Protein 1TQ1 (pdb70)

Radius of gyration: 13.67 Å; Cα contacts (8 Å, |Δi|>4): 217; chains: 1; bounding box: 34×36×31 Å

GO terms:
  GO:0004792 thiosulfate-cyanide sulfurtransferase activity (F, IDA)
  GO:0009507 chloroplast (C, IDA)
  GO:0005829 cytosol (C, HDA)
  GO:0009536 plastid (C, HDA)

CATH classification: 3.40.250.10

Nearest PDB structures (foldseek):
  1tq1-assembly1_A  TM=8.587E-01  e=7.091E-19  Arabidopsis thaliana
  8w14-assembly1_A  TM=5.779E-01  e=6.543E-05  Acinetobacter baumannii 118362
  8w14-assembly1_B-2  TM=5.758E-01  e=1.546E-04  Acinetobacter baumannii 118362
  2mrm-assembly1_A  TM=5.790E-01  e=3.655E-04  Escherichia coli
  6ku2-assembly1_A  TM=5.471E-01  e=5.223E-02  Chlorobium limicola

Sequence (119 aa):
AEESRVPSSVSVTVAHDLLLAGHRYLDVRTPEEFSQGHACGAINVPYMNRGASGMSKNTDFLEQVSSHFGQSDNIIVGCQSGGRSIKATTDLLHAGFTGVKDIVGGYSAWAKNGLPTKAAEESRVPSSVSVTVAHDLLLAGHRYLDVRTPEEFSQGHACGAINVPYMNRGASGMSKNTDFLEQVSSHFGQSDNIIVGCQSGGRSIKATTDLLHAGFTGVKDIVGGYSAWAKNGLPTKAAEESRVPSSVSVTVAHDLLLAGHRYLDVRTPEEFSQGHACGAINVPYMNRGASGMSKNTDFLEQVSSHFGQSDNIIVGCQSGGRSIKATTDLLHAGFTGVKDIVGGYSAWAKNGLPTKAAEESRVPSSVSVTVAHDLLLAGHRYLDVRTPEEFSQGHACGAINVPYMNRGASGMSKNTDFLEQVSSHFGQSDNIIVGCQSGGRSIKATTDLLHAGFTGVKDIVGGYSAWAKNGLPTKAAEESRVPSSVSVTVAHDLLLAGHRYLDVRTPEEFSQGHACGAINVPYMNRGASGMSKNTDFLEQVSSHFGQSDNIIVGCQSGGRSIKATTDLLHAGFTGVKDIVGGYSAWAKNGLPTKA

Structure (mmCIF, N/CA/C/O backbone):
data_1TQ1
#
_entry.id   1TQ1
#
loop_
_atom_site.group_PDB
_atom_site.id
_atom_site.type_symbol
_atom_site.label_atom_id
_atom_site.label_alt_id
_atom_site.label_comp_id
_atom_site.label_asym_id
_atom_site.label_entity_id
_atom_site.label_seq_id
_atom_site.pdbx_PDB_ins_code
_atom_site.Cartn_x
_atom_site.Cartn_y
_atom_site.Cartn_z
_atom_site.occupancy
_atom_site.B_iso_or_equiv
_atom_site.auth_seq_id
_atom_site.auth_comp_id
_atom_site.auth_asym_id
_atom_site.auth_atom_id
_atom_site.pdbx_PDB_model_num
ATOM 1 N N . ALA A 1 11 ? -15.024 16.920 9.724 1.00 0.00 11 ALA A N 1
ATOM 2 C CA . ALA A 1 11 ? -13.818 16.668 8.899 1.00 0.00 11 ALA A CA 1
ATOM 3 C C . ALA A 1 11 ? -13.278 15.286 9.213 1.00 0.00 11 ALA A C 1
ATOM 4 O O . ALA A 1 11 ? -12.304 15.119 9.906 1.00 0.00 11 ALA A O 1
ATOM 11 N N . GLU A 1 12 ? -13.906 14.302 8.681 1.00 0.00 12 GLU A N 1
ATOM 12 C CA . GLU A 1 12 ? -13.450 12.909 8.900 1.00 0.00 12 GLU A CA 1
ATOM 13 C C . GLU A 1 12 ? -12.778 12.398 7.637 1.00 0.00 12 GLU A C 1
ATOM 14 O O . GLU A 1 12 ? -13.140 12.739 6.536 1.00 0.00 12 GLU A O 1
ATOM 26 N N . GLU A 1 13 ? -11.781 11.594 7.793 1.00 0.00 13 GLU A N 1
ATOM 27 C CA . GLU A 1 13 ? -11.049 11.069 6.606 1.00 0.00 13 GLU A CA 1
ATOM 28 C C . GLU A 1 13 ? -10.546 9.657 6.896 1.00 0.00 13 GLU A C 1
ATOM 29 O O . GLU A 1 13 ? -9.592 9.184 6.327 1.00 0.00 13 GLU A O 1
ATOM 41 N N . SER A 1 14 ? -11.195 8.989 7.784 1.00 0.00 14 SER A N 1
ATOM 42 C CA . SER A 1 14 ? -10.785 7.603 8.167 1.00 0.00 14 SER A CA 1
ATOM 43 C C . SER A 1 14 ? -11.393 6.642 7.146 1.00 0.00 14 SER A C 1
ATOM 44 O O . SER A 1 14 ? -11.247 5.447 7.230 1.00 0.00 14 SER A O 1
ATOM 52 N N . ARG A 1 15 ? -12.097 7.174 6.190 1.00 0.00 15 ARG A N 1
ATOM 53 C CA . ARG A 1 15 ? -12.730 6.319 5.133 1.00 0.00 15 ARG A CA 1
ATOM 54 C C . ARG A 1 15 ? -12.590 6.992 3.776 1.00 0.00 15 ARG A C 1
ATOM 55 O O . ARG A 1 15 ? -13.325 7.882 3.421 1.00 0.00 15 ARG A O 1
ATOM 76 N N . VAL A 1 16 ? -11.634 6.570 3.018 1.00 0.00 16 VAL A N 1
ATOM 77 C CA . VAL A 1 16 ? -11.419 7.179 1.678 1.00 0.00 16 VAL A CA 1
ATOM 78 C C . VAL A 1 16 ? -10.903 6.108 0.725 1.00 0.00 16 VAL A C 1
ATOM 79 O O . VAL A 1 16 ? -9.756 5.730 0.772 1.00 0.00 16 VAL A O 1
ATOM 92 N N . PRO A 1 17 ? -11.758 5.595 -0.105 1.00 0.00 17 PRO A N 1
ATOM 93 C CA . PRO A 1 17 ? -11.360 4.592 -1.115 1.00 0.00 17 PRO A CA 1
ATOM 94 C C . PRO A 1 17 ? -10.908 5.252 -2.403 1.00 0.00 17 PRO A C 1
ATOM 95 O O . PRO A 1 17 ? -11.588 6.057 -3.002 1.00 0.00 17 PRO A O 1
ATOM 106 N N . SER A 1 18 ? -9.722 4.925 -2.821 1.00 0.00 18 SER A N 1
ATOM 107 C CA . SER A 1 18 ? -9.165 5.516 -4.072 1.00 0.00 18 SER A CA 1
ATOM 108 C C . SER A 1 18 ? -8.453 4.437 -4.876 1.00 0.00 18 SER A C 1
ATOM 109 O O . SER A 1 18 ? -7.962 3.466 -4.351 1.00 0.00 18 SER A O 1
ATOM 117 N N . SER A 1 19 ? -8.408 4.604 -6.154 1.00 0.00 19 SER A N 1
ATOM 118 C CA . SER A 1 19 ? -7.722 3.606 -7.028 1.00 0.00 19 SER A CA 1
ATOM 119 C C . SER A 1 19 ? -6.531 4.256 -7.706 1.00 0.00 19 SER A C 1
ATOM 120 O O . SER A 1 19 ? -6.527 5.415 -8.047 1.00 0.00 19 SER A O 1
ATOM 128 N N . VAL A 1 20 ? -5.499 3.510 -7.882 1.00 0.00 20 VAL A N 1
ATOM 129 C CA . VAL A 1 20 ? -4.282 4.065 -8.508 1.00 0.00 20 VAL A CA 1
ATOM 130 C C . VAL A 1 20 ? -3.438 2.925 -9.075 1.00 0.00 20 VAL A C 1
ATOM 131 O O . VAL A 1 20 ? -3.806 1.779 -9.025 1.00 0.00 20 VAL A O 1
ATOM 144 N N . SER A 1 21 ? -2.316 3.231 -9.648 1.00 0.00 21 SER A N 1
ATOM 145 C CA . SER A 1 21 ? -1.449 2.152 -10.223 1.00 0.00 21 SER A CA 1
ATOM 146 C C . SER A 1 21 ? -0.138 2.101 -9.463 1.00 0.00 21 SER A C 1
ATOM 147 O O . SER A 1 21 ? 0.359 3.090 -8.976 1.00 0.00 21 SER A O 1
ATOM 155 N N . VAL A 1 22 ? 0.417 0.961 -9.357 1.00 0.00 22 VAL A N 1
ATOM 156 C CA . VAL A 1 22 ? 1.690 0.812 -8.620 1.00 0.00 22 VAL A CA 1
ATOM 157 C C . VAL A 1 22 ? 2.651 1.903 -9.081 1.00 0.00 22 VAL A C 1
ATOM 158 O O . VAL A 1 22 ? 3.573 2.289 -8.386 1.00 0.00 22 VAL A O 1
ATOM 171 N N . THR A 1 23 ? 2.419 2.445 -10.232 1.00 0.00 23 THR A N 1
ATOM 172 C CA . THR A 1 23 ? 3.306 3.533 -10.742 1.00 0.00 23 THR A CA 1
ATOM 173 C C . THR A 1 23 ? 3.188 4.753 -9.820 1.00 0.00 23 THR A C 1
ATOM 174 O O . THR A 1 23 ? 4.150 5.238 -9.286 1.00 0.00 23 THR A O 1
ATOM 185 N N . VAL A 1 24 ? 2.002 5.253 -9.613 1.00 0.00 24 VAL A N 1
ATOM 186 C CA . VAL A 1 24 ? 1.856 6.443 -8.722 1.00 0.00 24 VAL A CA 1
ATOM 187 C C . VAL A 1 24 ? 2.105 6.029 -7.283 1.00 0.00 24 VAL A C 1
ATOM 188 O O . VAL A 1 24 ? 2.750 6.706 -6.527 1.00 0.00 24 VAL A O 1
ATOM 201 N N . ALA A 1 25 ? 1.618 4.900 -6.905 1.00 0.00 25 ALA A N 1
ATOM 202 C CA . ALA A 1 25 ? 1.834 4.425 -5.515 1.00 0.00 25 ALA A CA 1
ATOM 203 C C . ALA A 1 25 ? 3.341 4.344 -5.262 1.00 0.00 25 ALA A C 1
ATOM 204 O O . ALA A 1 25 ? 3.818 4.595 -4.174 1.00 0.00 25 ALA A O 1
ATOM 211 N N . HIS A 1 26 ? 4.090 3.989 -6.254 1.00 0.00 26 HIS A N 1
ATOM 212 C CA . HIS A 1 26 ? 5.567 3.887 -6.078 1.00 0.00 26 HIS A CA 1
ATOM 213 C C . HIS A 1 26 ? 6.063 5.208 -5.499 1.00 0.00 26 HIS A C 1
ATOM 214 O O . HIS A 1 26 ? 6.799 5.242 -4.542 1.00 0.00 26 HIS A O 1
ATOM 229 N N . ASP A 1 27 ? 5.629 6.308 -6.050 1.00 0.00 27 ASP A N 1
ATOM 230 C CA . ASP A 1 27 ? 6.045 7.646 -5.499 1.00 0.00 27 ASP A CA 1
ATOM 231 C C . ASP A 1 27 ? 5.688 7.696 -4.017 1.00 0.00 27 ASP A C 1
ATOM 232 O O . ASP A 1 27 ? 6.440 8.164 -3.193 1.00 0.00 27 ASP A O 1
ATOM 241 N N . LEU A 1 28 ? 4.525 7.233 -3.683 1.00 0.00 28 LEU A N 1
ATOM 242 C CA . LEU A 1 28 ? 4.084 7.251 -2.261 1.00 0.00 28 LEU A CA 1
ATOM 243 C C . LEU A 1 28 ? 4.902 6.218 -1.483 1.00 0.00 28 LEU A C 1
ATOM 244 O O . LEU A 1 28 ? 5.290 6.431 -0.357 1.00 0.00 28 LEU A O 1
ATOM 260 N N . LEU A 1 29 ? 5.197 5.114 -2.101 1.00 0.00 29 LEU A N 1
ATOM 261 C CA . LEU A 1 29 ? 6.023 4.055 -1.439 1.00 0.00 29 LEU A CA 1
ATOM 262 C C . LEU A 1 29 ? 7.361 4.700 -1.015 1.00 0.00 29 LEU A C 1
ATOM 263 O O . LEU A 1 29 ? 7.883 4.444 0.048 1.00 0.00 29 LEU A O 1
ATOM 279 N N . LEU A 1 30 ? 7.910 5.552 -1.836 1.00 0.00 30 LEU A N 1
ATOM 280 C CA . LEU A 1 30 ? 9.198 6.242 -1.483 1.00 0.00 30 LEU A CA 1
ATOM 281 C C . LEU A 1 30 ? 8.930 7.112 -0.238 1.00 0.00 30 LEU A C 1
ATOM 282 O O . LEU A 1 30 ? 9.810 7.401 0.541 1.00 0.00 30 LEU A O 1
ATOM 298 N N . ALA A 1 31 ? 7.713 7.518 -0.045 1.00 0.00 31 ALA A N 1
ATOM 299 C CA . ALA A 1 31 ? 7.383 8.349 1.152 1.00 0.00 31 ALA A CA 1
ATOM 300 C C . ALA A 1 31 ? 7.575 7.492 2.401 1.00 0.00 31 ALA A C 1
ATOM 301 O O . ALA A 1 31 ? 7.773 7.975 3.488 1.00 0.00 31 ALA A O 1
ATOM 308 N N . GLY A 1 32 ? 7.521 6.202 2.240 1.00 0.00 32 GLY A N 1
ATOM 309 C CA . GLY A 1 32 ? 7.710 5.276 3.399 1.00 0.00 32 GLY A CA 1
ATOM 310 C C . GLY A 1 32 ? 6.363 4.985 4.052 1.00 0.00 32 GLY A C 1
ATOM 311 O O . GLY A 1 32 ? 6.208 5.075 5.249 1.00 0.00 32 GLY A O 1
ATOM 315 N N . HIS A 1 33 ? 5.390 4.639 3.275 1.00 0.00 33 HIS A N 1
ATOM 316 C CA . HIS A 1 33 ? 4.048 4.330 3.847 1.00 0.00 33 HIS A CA 1
ATOM 317 C C . HIS A 1 33 ? 3.798 2.823 3.783 1.00 0.00 33 HIS A C 1
ATOM 318 O O . HIS A 1 33 ? 4.291 2.132 2.921 1.00 0.00 33 HIS A O 1
ATOM 333 N N . ARG A 1 34 ? 3.046 2.315 4.713 1.00 0.00 34 ARG A N 1
ATOM 334 C CA . ARG A 1 34 ? 2.744 0.846 4.752 1.00 0.00 34 ARG A CA 1
ATOM 335 C C . ARG A 1 34 ? 2.066 0.424 3.457 1.00 0.00 34 ARG A C 1
ATOM 336 O O . ARG A 1 34 ? 1.167 1.060 2.959 1.00 0.00 34 ARG A O 1
ATOM 357 N N . TYR A 1 35 ? 2.517 -0.650 2.899 1.00 0.00 35 TYR A N 1
ATOM 358 C CA . TYR A 1 35 ? 1.955 -1.146 1.610 1.00 0.00 35 TYR A CA 1
ATOM 359 C C . TYR A 1 35 ? 1.219 -2.474 1.864 1.00 0.00 35 TYR A C 1
ATOM 360 O O . TYR A 1 35 ? 1.806 -3.468 2.210 1.00 0.00 35 TYR A O 1
ATOM 378 N N . LEU A 1 36 ? -0.066 -2.490 1.702 1.00 0.00 36 LEU A N 1
ATOM 379 C CA . LEU A 1 36 ? -0.844 -3.749 1.914 1.00 0.00 36 LEU A CA 1
ATOM 380 C C . LEU A 1 36 ? -1.108 -4.395 0.549 1.00 0.00 36 LEU A C 1
ATOM 381 O O . LEU A 1 36 ? -1.530 -3.760 -0.391 1.00 0.00 36 LEU A O 1
ATOM 397 N N . ASP A 1 37 ? -0.830 -5.646 0.435 1.00 0.00 37 ASP A N 1
ATOM 398 C CA . ASP A 1 37 ? -1.033 -6.364 -0.860 1.00 0.00 37 ASP A CA 1
ATOM 399 C C . ASP A 1 37 ? -1.628 -7.732 -0.553 1.00 0.00 37 ASP A C 1
ATOM 400 O O . ASP A 1 37 ? -1.261 -8.380 0.393 1.00 0.00 37 ASP A O 1
ATOM 409 N N . VAL A 1 38 ? -2.510 -8.187 -1.364 1.00 0.00 38 VAL A N 1
ATOM 410 C CA . VAL A 1 38 ? -3.109 -9.528 -1.134 1.00 0.00 38 VAL A CA 1
ATOM 411 C C . VAL A 1 38 ? -3.046 -10.304 -2.437 1.00 0.00 38 VAL A C 1
ATOM 412 O O . VAL A 1 38 ? -3.874 -10.174 -3.311 1.00 0.00 38 VAL A O 1
ATOM 425 N N . ARG A 1 39 ? -2.036 -11.105 -2.572 1.00 0.00 39 ARG A N 1
ATOM 426 C CA . ARG A 1 39 ? -1.878 -11.941 -3.799 1.00 0.00 39 ARG A CA 1
ATOM 427 C C . ARG A 1 39 ? -2.598 -13.257 -3.548 1.00 0.00 39 ARG A C 1
ATOM 428 O O . ARG A 1 39 ? -3.320 -13.755 -4.379 1.00 0.00 39 ARG A O 1
ATOM 449 N N . THR A 1 40 ? -2.396 -13.833 -2.399 1.00 0.00 40 THR A N 1
ATOM 450 C CA . THR A 1 40 ? -3.064 -15.133 -2.107 1.00 0.00 40 THR A CA 1
ATOM 451 C C . THR A 1 40 ? -2.629 -15.646 -0.729 1.00 0.00 40 THR A C 1
ATOM 452 O O . THR A 1 40 ? -1.508 -15.467 -0.319 1.00 0.00 40 THR A O 1
ATOM 463 N N . PRO A 1 41 ? -3.533 -16.240 -0.001 1.00 0.00 41 PRO A N 1
ATOM 464 C CA . PRO A 1 41 ? -3.234 -16.755 1.355 1.00 0.00 41 PRO A CA 1
ATOM 465 C C . PRO A 1 41 ? -1.866 -17.403 1.402 1.00 0.00 41 PRO A C 1
ATOM 466 O O . PRO A 1 41 ? -1.108 -17.254 2.331 1.00 0.00 41 PRO A O 1
ATOM 477 N N . GLU A 1 42 ? -1.530 -18.122 0.375 1.00 0.00 42 GLU A N 1
ATOM 478 C CA . GLU A 1 42 ? -0.198 -18.786 0.327 1.00 0.00 42 GLU A CA 1
ATOM 479 C C . GLU A 1 42 ? 0.885 -17.709 0.384 1.00 0.00 42 GLU A C 1
ATOM 480 O O . GLU A 1 42 ? 1.962 -17.921 0.889 1.00 0.00 42 GLU A O 1
ATOM 492 N N . GLU A 1 43 ? 0.608 -16.546 -0.128 1.00 0.00 43 GLU A N 1
ATOM 493 C CA . GLU A 1 43 ? 1.628 -15.445 -0.097 1.00 0.00 43 GLU A CA 1
ATOM 494 C C . GLU A 1 43 ? 2.069 -15.215 1.349 1.00 0.00 43 GLU A C 1
ATOM 495 O O . GLU A 1 43 ? 3.191 -14.865 1.627 1.00 0.00 43 GLU A O 1
ATOM 507 N N . PHE A 1 44 ? 1.181 -15.425 2.2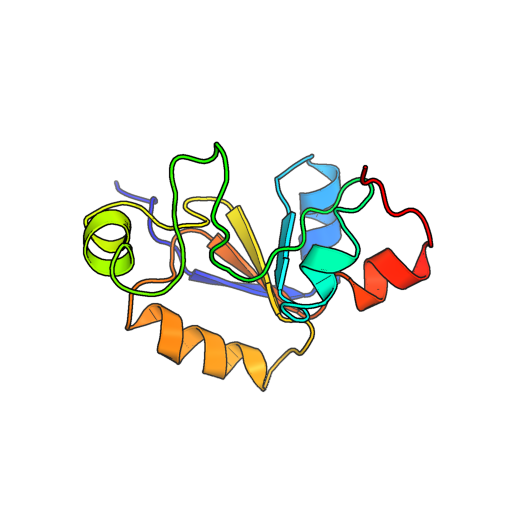66 1.00 0.00 44 PHE A N 1
ATOM 508 C CA . PHE A 1 44 ? 1.498 -15.257 3.722 1.00 0.00 44 PHE A CA 1
ATOM 509 C C . PHE A 1 44 ? 2.484 -16.346 4.145 1.00 0.00 44 PHE A C 1
ATOM 510 O O . PHE A 1 44 ? 3.442 -16.111 4.848 1.00 0.00 44 PHE A O 1
ATOM 527 N N . SER A 1 45 ? 2.239 -17.551 3.721 1.00 0.00 45 SER A N 1
ATOM 528 C CA . SER A 1 45 ? 3.155 -18.682 4.070 1.00 0.00 45 SER A CA 1
ATOM 529 C C . SER A 1 45 ? 4.565 -18.337 3.616 1.00 0.00 45 SER A C 1
ATOM 530 O O . SER A 1 45 ? 5.538 -18.752 4.200 1.00 0.00 45 SER A O 1
ATOM 538 N N . GLN A 1 46 ? 4.683 -17.566 2.583 1.00 0.00 46 GLN A N 1
ATOM 539 C CA . GLN A 1 46 ? 6.037 -17.178 2.089 1.00 0.00 46 GLN A CA 1
ATOM 540 C C . GLN A 1 46 ? 6.671 -16.222 3.101 1.00 0.00 46 GLN A C 1
ATOM 541 O O . GLN A 1 46 ? 7.849 -16.267 3.373 1.00 0.00 46 GLN A O 1
ATOM 555 N N . GLY A 1 47 ? 5.872 -15.372 3.681 1.00 0.00 47 GLY A N 1
ATOM 556 C CA . GLY A 1 47 ? 6.382 -14.405 4.706 1.00 0.00 47 GLY A CA 1
ATOM 557 C C . GLY A 1 47 ? 6.096 -12.971 4.291 1.00 0.00 47 GLY A C 1
ATOM 558 O O . GLY A 1 47 ? 5.129 -12.671 3.634 1.00 0.00 47 GLY A O 1
ATOM 562 N N . HIS A 1 48 ? 6.953 -12.086 4.673 1.00 0.00 48 HIS A N 1
ATOM 563 C CA . HIS A 1 48 ? 6.764 -10.654 4.315 1.00 0.00 48 HIS A CA 1
ATOM 564 C C . HIS A 1 48 ? 7.657 -10.306 3.128 1.00 0.00 48 HIS A C 1
ATOM 565 O O . HIS A 1 48 ? 8.086 -11.142 2.366 1.00 0.00 48 HIS A O 1
ATOM 580 N N . ALA A 1 49 ? 7.903 -9.046 2.959 1.00 0.00 49 ALA A N 1
ATOM 581 C CA . ALA A 1 49 ? 8.742 -8.588 1.820 1.00 0.00 49 ALA A CA 1
ATOM 582 C C . ALA A 1 49 ? 9.579 -7.389 2.257 1.00 0.00 49 ALA A C 1
ATOM 583 O O . ALA A 1 49 ? 9.349 -6.779 3.280 1.00 0.00 49 ALA A O 1
ATOM 590 N N . CYS A 1 50 ? 10.536 -7.054 1.471 1.00 0.00 50 CYS A N 1
ATOM 591 C CA . CYS A 1 50 ? 11.441 -5.913 1.780 1.00 0.00 50 CYS A CA 1
ATOM 592 C C . CYS A 1 50 ? 10.759 -4.637 1.315 1.00 0.00 50 CYS A C 1
ATOM 593 O O . CYS A 1 50 ? 10.671 -4.335 0.148 1.00 0.00 50 CYS A O 1
ATOM 601 N N . GLY A 1 51 ? 10.265 -3.890 2.251 1.00 0.00 51 GLY A N 1
ATOM 602 C CA . GLY A 1 51 ? 9.599 -2.594 1.933 1.00 0.00 51 GLY A CA 1
ATOM 603 C C . GLY A 1 51 ? 8.223 -2.879 1.360 1.00 0.00 51 GLY A C 1
ATOM 604 O O . GLY A 1 51 ? 7.675 -2.113 0.602 1.00 0.00 51 GLY A O 1
ATOM 608 N N . ALA A 1 52 ? 7.655 -3.984 1.707 1.00 0.00 52 ALA A N 1
ATOM 609 C CA . ALA A 1 52 ? 6.308 -4.318 1.170 1.00 0.00 52 ALA A CA 1
ATOM 610 C C . ALA A 1 52 ? 5.609 -5.285 2.112 1.00 0.00 52 ALA A C 1
ATOM 611 O O . ALA A 1 52 ? 6.081 -6.346 2.422 1.00 0.00 52 ALA A O 1
ATOM 618 N N . ILE A 1 53 ? 4.463 -4.914 2.573 1.00 0.00 53 ILE A N 1
ATOM 619 C CA . ILE A 1 53 ? 3.710 -5.814 3.471 1.00 0.00 53 ILE A CA 1
ATOM 620 C C . ILE A 1 53 ? 2.545 -6.450 2.724 1.00 0.00 53 ILE A C 1
ATOM 621 O O . ILE A 1 53 ? 1.545 -5.836 2.444 1.00 0.00 53 ILE A O 1
ATOM 637 N N . ASN A 1 54 ? 2.696 -7.689 2.377 1.00 0.00 54 ASN A N 1
ATOM 638 C CA . ASN A 1 54 ? 1.631 -8.396 1.606 1.00 0.00 54 ASN A CA 1
ATOM 639 C C . ASN A 1 54 ? 0.940 -9.392 2.502 1.00 0.00 54 ASN A C 1
ATOM 640 O O . ASN A 1 54 ? 1.532 -10.310 3.012 1.00 0.00 54 ASN A O 1
ATOM 651 N N . VAL A 1 55 ? -0.305 -9.216 2.705 1.00 0.00 55 VAL A N 1
ATOM 652 C CA . VAL A 1 55 ? -1.039 -10.154 3.568 1.00 0.00 55 VAL A CA 1
ATOM 653 C C . VAL A 1 55 ? -2.434 -10.383 2.985 1.00 0.00 55 VAL A C 1
ATOM 654 O O . VAL A 1 55 ? -2.893 -9.677 2.108 1.00 0.00 55 VAL A O 1
ATOM 667 N N . PRO A 1 56 ? -3.074 -11.427 3.434 1.00 0.00 56 PRO A N 1
ATOM 668 C CA . PRO A 1 56 ? -4.421 -11.798 2.954 1.00 0.00 56 PRO A CA 1
ATOM 669 C C . PRO A 1 56 ? -5.504 -11.041 3.687 1.00 0.00 56 PRO A C 1
ATOM 670 O O . PRO A 1 56 ? -6.284 -11.576 4.451 1.00 0.00 56 PRO A O 1
ATOM 681 N N . TYR A 1 57 ? -5.553 -9.766 3.448 1.00 0.00 57 TYR A N 1
ATOM 682 C CA . TYR A 1 57 ? -6.584 -8.912 4.102 1.00 0.00 57 TYR A CA 1
ATOM 683 C C . TYR A 1 57 ? -6.512 -9.082 5.607 1.00 0.00 57 TYR A C 1
ATOM 684 O O . TYR A 1 57 ? -5.974 -8.269 6.323 1.00 0.00 57 TYR A O 1
ATOM 702 N N . MET A 1 58 ? -7.056 -10.142 6.085 1.00 0.00 58 MET A N 1
ATOM 703 C CA . MET A 1 58 ? -7.044 -10.391 7.550 1.00 0.00 58 MET A CA 1
ATOM 704 C C . MET A 1 58 ? -6.105 -11.541 7.876 1.00 0.00 58 MET A C 1
ATOM 705 O O . MET A 1 58 ? -6.000 -12.506 7.160 1.00 0.00 58 MET A O 1
ATOM 719 N N . ASN A 1 59 ? -5.424 -11.436 8.963 1.00 0.00 59 ASN A N 1
ATOM 720 C CA . ASN A 1 59 ? -4.474 -12.514 9.375 1.00 0.00 59 ASN A CA 1
ATOM 721 C C . ASN A 1 59 ? -4.434 -12.564 10.899 1.00 0.00 59 ASN A C 1
ATOM 722 O O . ASN A 1 59 ? -4.328 -11.561 11.559 1.00 0.00 59 ASN A O 1
ATOM 733 N N . ARG A 1 60 ? -4.525 -13.727 11.459 1.00 0.00 60 ARG A N 1
ATOM 734 C CA . ARG A 1 60 ? -4.491 -13.843 12.958 1.00 0.00 60 ARG A CA 1
ATOM 735 C C . ARG A 1 60 ? -3.050 -13.716 13.422 1.00 0.00 60 ARG A C 1
ATOM 736 O O . ARG A 1 60 ? -2.151 -14.328 12.899 1.00 0.00 60 ARG A O 1
ATOM 757 N N . GLY A 1 61 ? -2.826 -12.915 14.408 1.00 0.00 61 GLY A N 1
ATOM 758 C CA . GLY A 1 61 ? -1.446 -12.733 14.937 1.00 0.00 61 GLY A CA 1
ATOM 759 C C . GLY A 1 61 ? -1.483 -11.823 16.152 1.00 0.00 61 GLY A C 1
ATOM 760 O O . GLY A 1 61 ? -2.521 -11.459 16.651 1.00 0.00 61 GLY A O 1
ATOM 764 N N . ALA A 1 62 ? -0.354 -11.443 16.620 1.00 0.00 62 ALA A N 1
ATOM 765 C CA . ALA A 1 62 ? -0.295 -10.543 17.800 1.00 0.00 62 ALA A CA 1
ATOM 766 C C . ALA A 1 62 ? -0.951 -9.222 17.427 1.00 0.00 62 ALA A C 1
ATOM 767 O O . ALA A 1 62 ? -1.064 -8.322 18.220 1.00 0.00 62 ALA A O 1
ATOM 774 N N . SER A 1 63 ? -1.385 -9.117 16.218 1.00 0.00 63 SER A N 1
ATOM 775 C CA . SER A 1 63 ? -2.051 -7.866 15.771 1.00 0.00 63 SER A CA 1
ATOM 776 C C . SER A 1 63 ? -3.322 -7.700 16.601 1.00 0.00 63 SER A C 1
ATOM 777 O O . SER A 1 63 ? -3.987 -6.693 16.560 1.00 0.00 63 SER A O 1
ATOM 785 N N . GLY A 1 64 ? -3.666 -8.701 17.364 1.00 0.00 64 GLY A N 1
ATOM 786 C CA . GLY A 1 64 ? -4.902 -8.631 18.211 1.00 0.00 64 GLY A CA 1
ATOM 787 C C . GLY A 1 64 ? -5.978 -9.529 17.605 1.00 0.00 64 GLY A C 1
ATOM 788 O O . GLY A 1 64 ? -7.160 -9.292 17.739 1.00 0.00 64 GLY A O 1
ATOM 792 N N . MET A 1 65 ? -5.565 -10.567 16.951 1.00 0.00 65 MET A N 1
ATOM 793 C CA . MET A 1 65 ? -6.535 -11.520 16.322 1.00 0.00 65 MET A CA 1
ATOM 794 C C . MET A 1 65 ? -7.473 -10.774 15.375 1.00 0.00 65 MET A C 1
ATOM 795 O O . MET A 1 65 ? -8.263 -9.949 15.767 1.00 0.00 65 MET A O 1
ATOM 809 N N . SER A 1 66 ? -7.392 -11.081 14.125 1.00 0.00 66 SER A N 1
ATOM 810 C CA . SER A 1 66 ? -8.273 -10.419 13.118 1.00 0.00 66 SER A CA 1
ATOM 811 C C . SER A 1 66 ? -8.291 -11.276 11.857 1.00 0.00 66 SER A C 1
ATOM 812 O O . SER A 1 66 ? -7.413 -11.218 11.030 1.00 0.00 66 SER A O 1
ATOM 820 N N . LYS A 1 67 ? -9.292 -12.084 11.712 1.00 0.00 67 LYS A N 1
ATOM 821 C CA . LYS A 1 67 ? -9.375 -12.965 10.511 1.00 0.00 67 LYS A CA 1
ATOM 822 C C . LYS A 1 67 ? -10.743 -12.768 9.857 1.00 0.00 67 LYS A C 1
ATOM 823 O O . LYS A 1 67 ? -11.777 -12.938 10.461 1.00 0.00 67 LYS A O 1
ATOM 842 N N . ASN A 1 68 ? -10.733 -12.367 8.626 1.00 0.00 68 ASN A N 1
ATOM 843 C CA . ASN A 1 68 ? -12.005 -12.129 7.874 1.00 0.00 68 ASN A CA 1
ATOM 844 C C . ASN A 1 68 ? -13.011 -13.204 8.206 1.00 0.00 68 ASN A C 1
ATOM 845 O O . ASN A 1 68 ? -13.038 -14.259 7.626 1.00 0.00 68 ASN A O 1
ATOM 856 N N . THR A 1 69 ? -13.838 -12.937 9.147 1.00 0.00 69 THR A N 1
ATOM 857 C CA . THR A 1 69 ? -14.853 -13.936 9.547 1.00 0.00 69 THR A CA 1
ATOM 858 C C . THR A 1 69 ? -16.005 -13.244 10.281 1.00 0.00 69 THR A C 1
ATOM 859 O O . THR A 1 69 ? -17.155 -13.446 9.969 1.00 0.00 69 THR A O 1
ATOM 870 N N . ASP A 1 70 ? -15.723 -12.416 11.231 1.00 0.00 70 ASP A N 1
ATOM 871 C CA . ASP A 1 70 ? -16.827 -11.708 11.959 1.00 0.00 70 ASP A CA 1
ATOM 872 C C . ASP A 1 70 ? -16.274 -10.399 12.513 1.00 0.00 70 ASP A C 1
ATOM 873 O O . ASP A 1 70 ? -16.978 -9.435 12.701 1.00 0.00 70 ASP A O 1
ATOM 882 N N . PHE A 1 71 ? -15.008 -10.383 12.778 1.00 0.00 71 PHE A N 1
ATOM 883 C CA . PHE A 1 71 ? -14.339 -9.168 13.328 1.00 0.00 71 PHE A CA 1
ATOM 884 C C . PHE A 1 71 ? -14.697 -7.970 12.454 1.00 0.00 71 PHE A C 1
ATOM 885 O O . PHE A 1 71 ? -14.645 -6.831 12.868 1.00 0.00 71 PHE A O 1
ATOM 902 N N . LEU A 1 72 ? -15.039 -8.230 11.228 1.00 0.00 72 LEU A N 1
ATOM 903 C CA . LEU A 1 72 ? -15.379 -7.121 10.303 1.00 0.00 72 LEU A CA 1
ATOM 904 C C . LEU A 1 72 ? -16.440 -6.242 10.963 1.00 0.00 72 LEU A C 1
ATOM 905 O O . LEU A 1 72 ? -16.366 -5.038 10.957 1.00 0.00 72 LEU A O 1
ATOM 921 N N . GLU A 1 73 ? -17.406 -6.848 11.585 1.00 0.00 73 GLU A N 1
ATOM 922 C CA . GLU A 1 73 ? -18.447 -6.061 12.313 1.00 0.00 73 GLU A CA 1
ATOM 923 C C . GLU A 1 73 ? -17.772 -5.245 13.413 1.00 0.00 73 GLU A C 1
ATOM 924 O O . GLU A 1 73 ? -18.092 -4.102 13.641 1.00 0.00 73 GLU A O 1
ATOM 936 N N . GLN A 1 74 ? -16.827 -5.820 14.095 1.00 0.00 74 GLN A N 1
ATOM 937 C CA . GLN A 1 74 ? -16.110 -5.069 15.178 1.00 0.00 74 GLN A CA 1
ATOM 938 C C . GLN A 1 74 ? -15.138 -4.091 14.532 1.00 0.00 74 GLN A C 1
ATOM 939 O O . GLN A 1 74 ? -15.054 -2.943 14.899 1.00 0.00 74 GLN A O 1
ATOM 953 N N . VAL A 1 75 ? -14.407 -4.531 13.552 1.00 0.00 75 VAL A N 1
ATOM 954 C CA . VAL A 1 75 ? -13.442 -3.613 12.878 1.00 0.00 75 VAL A CA 1
ATOM 955 C C . VAL A 1 75 ? -14.222 -2.599 12.062 1.00 0.00 75 VAL A C 1
ATOM 956 O O . VAL A 1 75 ? -14.064 -1.409 12.210 1.00 0.00 75 VAL A O 1
ATOM 969 N N . SER A 1 76 ? -15.078 -3.064 11.207 1.00 0.00 76 SER A N 1
ATOM 970 C CA . SER A 1 76 ? -15.888 -2.124 10.372 1.00 0.00 76 SER A CA 1
ATOM 971 C C . SER A 1 76 ? -16.679 -1.214 11.307 1.00 0.00 76 SER A C 1
ATOM 972 O O . SER A 1 76 ? -17.208 -0.203 10.912 1.00 0.00 76 SER A O 1
ATOM 980 N N . SER A 1 77 ? -16.761 -1.567 12.557 1.00 0.00 77 SER A N 1
ATOM 981 C CA . SER A 1 77 ? -17.525 -0.717 13.531 1.00 0.00 77 SER A CA 1
ATOM 982 C C . SER A 1 77 ? -17.048 0.725 13.420 1.00 0.00 77 SER A C 1
ATOM 983 O O . SER A 1 77 ? -17.813 1.656 13.516 1.00 0.00 77 SER A O 1
ATOM 991 N N . HIS A 1 78 ? -15.781 0.917 13.216 1.00 0.00 78 HIS A N 1
ATOM 992 C CA . HIS A 1 78 ? -15.245 2.304 13.091 1.00 0.00 78 HIS A CA 1
ATOM 993 C C . HIS A 1 78 ? -13.766 2.212 12.719 1.00 0.00 78 HIS A C 1
ATOM 994 O O . HIS A 1 78 ? -13.024 3.162 12.799 1.00 0.00 78 HIS A O 1
ATOM 1009 N N . PHE A 1 79 ? -13.330 1.056 12.312 1.00 0.00 79 PHE A N 1
ATOM 1010 C CA . PHE A 1 79 ? -11.889 0.885 11.939 1.00 0.00 79 PHE A CA 1
ATOM 1011 C C . PHE A 1 79 ? -11.767 -0.052 10.730 1.00 0.00 79 PHE A C 1
ATOM 1012 O O . PHE A 1 79 ? -12.576 -0.927 10.508 1.00 0.00 79 PHE A O 1
ATOM 1029 N N . GLY A 1 80 ? -10.747 0.137 9.955 1.00 0.00 80 GLY A N 1
ATOM 1030 C CA . GLY A 1 80 ? -10.523 -0.727 8.753 1.00 0.00 80 GLY A CA 1
ATOM 1031 C C . GLY A 1 80 ? -9.223 -1.515 8.897 1.00 0.00 80 GLY A C 1
ATOM 1032 O O . GLY A 1 80 ? -8.207 -1.006 9.306 1.00 0.00 80 GLY A O 1
ATOM 1036 N N . GLN A 1 81 ? -9.265 -2.764 8.559 1.00 0.00 81 GLN A N 1
ATOM 1037 C CA . GLN A 1 81 ? -8.043 -3.618 8.653 1.00 0.00 81 GLN A CA 1
ATOM 1038 C C . GLN A 1 81 ? -6.861 -2.872 8.040 1.00 0.00 81 GLN A C 1
ATOM 1039 O O . GLN A 1 81 ? -5.729 -3.091 8.391 1.00 0.00 81 GLN A O 1
ATOM 1053 N N . SER A 1 82 ? -7.114 -1.980 7.140 1.00 0.00 82 SER A N 1
ATOM 1054 C CA . SER A 1 82 ? -5.998 -1.199 6.522 1.00 0.00 82 SER A CA 1
ATOM 1055 C C . SER A 1 82 ? -6.306 0.290 6.704 1.00 0.00 82 SER A C 1
ATOM 1056 O O . SER A 1 82 ? -5.827 1.134 5.984 1.00 0.00 82 SER A O 1
ATOM 1064 N N . ASP A 1 83 ? -7.114 0.606 7.680 1.00 0.00 83 ASP A N 1
ATOM 1065 C CA . ASP A 1 83 ? -7.488 2.042 7.945 1.00 0.00 83 ASP A CA 1
ATOM 1066 C C . ASP A 1 83 ? -6.290 2.929 7.653 1.00 0.00 83 ASP A C 1
ATOM 1067 O O . ASP A 1 83 ? -5.264 2.839 8.283 1.00 0.00 83 ASP A O 1
ATOM 1076 N N . ASN A 1 84 ? -6.415 3.782 6.690 1.00 0.00 84 ASN A N 1
ATOM 1077 C CA . ASN A 1 84 ? -5.293 4.711 6.344 1.00 0.00 84 ASN A CA 1
ATOM 1078 C C . ASN A 1 84 ? -4.099 3.907 5.881 1.00 0.00 84 ASN A C 1
ATOM 1079 O O . ASN A 1 84 ? -3.042 3.945 6.460 1.00 0.00 84 ASN A O 1
ATOM 1090 N N . ILE A 1 85 ? -4.257 3.175 4.836 1.00 0.00 85 ILE A N 1
ATOM 1091 C CA . ILE A 1 85 ? -3.114 2.388 4.316 1.00 0.00 85 ILE A CA 1
ATOM 1092 C C . ILE A 1 85 ? -3.197 2.318 2.800 1.00 0.00 85 ILE A C 1
ATOM 1093 O O . ILE A 1 85 ? -4.118 2.811 2.192 1.00 0.00 85 ILE A O 1
ATOM 1109 N N . ILE A 1 86 ? -2.225 1.748 2.186 1.00 0.00 86 ILE A N 1
ATOM 1110 C CA . ILE A 1 86 ? -2.256 1.618 0.708 1.00 0.00 86 ILE A CA 1
ATOM 1111 C C . ILE A 1 86 ? -2.423 0.158 0.334 1.00 0.00 86 ILE A C 1
ATOM 1112 O O . ILE A 1 86 ? -1.538 -0.648 0.481 1.00 0.00 86 ILE A O 1
ATOM 1128 N N . VAL A 1 87 ? -3.573 -0.188 -0.131 1.00 0.00 87 VAL A N 1
ATOM 1129 C CA . VAL A 1 87 ? -3.856 -1.612 -0.440 1.00 0.00 87 VAL A CA 1
ATOM 1130 C C . VAL A 1 87 ? -3.942 -1.782 -1.956 1.00 0.00 87 VAL A C 1
ATOM 1131 O O . VAL A 1 87 ? -4.190 -0.854 -2.691 1.00 0.00 87 VAL A O 1
ATOM 1144 N N . GLY A 1 88 ? -3.688 -2.961 -2.421 1.00 0.00 88 GLY A N 1
ATOM 1145 C CA . GLY A 1 88 ? -3.732 -3.237 -3.891 1.00 0.00 88 GLY A CA 1
ATOM 1146 C C . GLY A 1 88 ? -3.829 -4.732 -4.145 1.00 0.00 88 GLY A C 1
ATOM 1147 O O . GLY A 1 88 ? -3.178 -5.525 -3.507 1.00 0.00 88 GLY A O 1
ATOM 1151 N N . CYS A 1 89 ? -4.642 -5.111 -5.079 1.00 0.00 89 CYS A N 1
ATOM 1152 C CA . CYS A 1 89 ? -4.800 -6.561 -5.388 1.00 0.00 89 CYS A CA 1
ATOM 1153 C C . CYS A 1 89 ? -3.869 -6.935 -6.533 1.00 0.00 89 CYS A C 1
ATOM 1154 O O . CYS A 1 89 ? -3.596 -6.158 -7.418 1.00 0.00 89 CYS A O 1
ATOM 1162 N N . GLN A 1 90 ? -3.334 -8.114 -6.476 1.00 0.00 90 GLN A N 1
ATOM 1163 C CA . GLN A 1 90 ? -2.373 -8.571 -7.526 1.00 0.00 90 GLN A CA 1
ATOM 1164 C C . GLN A 1 90 ? -2.885 -8.206 -8.909 1.00 0.00 90 GLN A C 1
ATOM 1165 O O . GLN A 1 90 ? -2.139 -7.888 -9.804 1.00 0.00 90 GLN A O 1
ATOM 1179 N N . SER A 1 91 ? -4.165 -8.274 -9.083 1.00 0.00 91 SER A N 1
ATOM 1180 C CA . SER A 1 91 ? -4.775 -7.947 -10.407 1.00 0.00 91 SER A CA 1
ATOM 1181 C C . SER A 1 91 ? -5.395 -6.557 -10.352 1.00 0.00 91 SER A C 1
ATOM 1182 O O . SER A 1 91 ? -5.709 -6.034 -9.309 1.00 0.00 91 SER A O 1
ATOM 1190 N N . GLY A 1 92 ? -5.569 -5.957 -11.485 1.00 0.00 92 GLY A N 1
ATOM 1191 C CA . GLY A 1 92 ? -6.166 -4.592 -11.533 1.00 0.00 92 GLY A CA 1
ATOM 1192 C C . GLY A 1 92 ? -7.408 -4.602 -12.420 1.00 0.00 92 GLY A C 1
ATOM 1193 O O . GLY A 1 92 ? -7.679 -5.540 -13.133 1.00 0.00 92 GLY A O 1
ATOM 1197 N N . GLY A 1 93 ? -8.160 -3.552 -12.369 1.00 0.00 93 GLY A N 1
ATOM 1198 C CA . GLY A 1 93 ? -9.398 -3.455 -13.197 1.00 0.00 93 GLY A CA 1
ATOM 1199 C C . GLY A 1 93 ? -10.391 -4.512 -12.732 1.00 0.00 93 GLY A C 1
ATOM 1200 O O . GLY A 1 93 ? -11.405 -4.219 -12.143 1.00 0.00 93 GLY A O 1
ATOM 1204 N N . ARG A 1 94 ? -10.103 -5.751 -13.003 1.00 0.00 94 ARG A N 1
ATOM 1205 C CA . ARG A 1 94 ? -11.026 -6.853 -12.580 1.00 0.00 94 ARG A CA 1
ATOM 1206 C C . ARG A 1 94 ? -11.111 -6.864 -11.066 1.00 0.00 94 ARG A C 1
ATOM 1207 O O . ARG A 1 94 ? -12.137 -7.137 -10.489 1.00 0.00 94 ARG A O 1
ATOM 1228 N N . SER A 1 95 ? -10.031 -6.576 -10.413 1.00 0.00 95 SER A N 1
ATOM 1229 C CA . SER A 1 95 ? -10.037 -6.572 -8.921 1.00 0.00 95 SER A CA 1
ATOM 1230 C C . SER A 1 95 ? -10.513 -5.218 -8.426 1.00 0.00 95 SER A C 1
ATOM 1231 O O . SER A 1 95 ? -11.023 -5.081 -7.338 1.00 0.00 95 SER A O 1
ATOM 1239 N N . ILE A 1 96 ? -10.359 -4.215 -9.218 1.00 0.00 96 ILE A N 1
ATOM 1240 C CA . ILE A 1 96 ? -10.804 -2.857 -8.803 1.00 0.00 96 ILE A CA 1
ATOM 1241 C C . ILE A 1 96 ? -12.299 -2.898 -8.500 1.00 0.00 96 ILE A C 1
ATOM 1242 O O . ILE A 1 96 ? -12.755 -2.439 -7.478 1.00 0.00 96 ILE A O 1
ATOM 1258 N N . LYS A 1 97 ? -13.071 -3.481 -9.367 1.00 0.00 97 LYS A N 1
ATOM 1259 C CA . LYS A 1 97 ? -14.542 -3.594 -9.105 1.00 0.00 97 LYS A CA 1
ATOM 1260 C C . LYS A 1 97 ? -14.757 -4.617 -7.987 1.00 0.00 97 LYS A C 1
ATOM 1261 O O . LYS A 1 97 ? -15.673 -4.529 -7.205 1.00 0.00 97 LYS A O 1
ATOM 1280 N N . ALA A 1 98 ? -13.908 -5.583 -7.895 1.00 0.00 98 ALA A N 1
ATOM 1281 C CA . ALA A 1 98 ? -14.045 -6.600 -6.813 1.00 0.00 98 ALA A CA 1
ATOM 1282 C C . ALA A 1 98 ? -13.867 -5.918 -5.457 1.00 0.00 98 ALA A C 1
ATOM 1283 O O . ALA A 1 98 ? -14.530 -6.216 -4.491 1.00 0.00 98 ALA A O 1
ATOM 1290 N N . THR A 1 99 ? -12.976 -4.992 -5.394 1.00 0.00 99 THR A N 1
ATOM 1291 C CA . THR A 1 99 ? -12.721 -4.255 -4.131 1.00 0.00 99 THR A CA 1
ATOM 1292 C C . THR A 1 99 ? -13.993 -3.488 -3.744 1.00 0.00 99 THR A C 1
ATOM 1293 O O . THR A 1 99 ? -14.345 -3.350 -2.596 1.00 0.00 99 THR A O 1
ATOM 1304 N N . THR A 1 100 ? -14.691 -3.008 -4.714 1.00 0.00 100 THR A N 1
ATOM 1305 C CA . THR A 1 100 ? -15.950 -2.262 -4.462 1.00 0.00 100 THR A CA 1
ATOM 1306 C C . THR A 1 100 ? -16.914 -3.160 -3.670 1.00 0.00 100 THR A C 1
ATOM 1307 O O . THR A 1 100 ? -17.589 -2.728 -2.764 1.00 0.00 100 THR A O 1
ATOM 1318 N N . ASP A 1 101 ? -16.944 -4.421 -3.974 1.00 0.00 101 ASP A N 1
ATOM 1319 C CA . ASP A 1 101 ? -17.828 -5.374 -3.221 1.00 0.00 101 ASP A CA 1
ATOM 1320 C C . ASP A 1 101 ? -17.390 -5.372 -1.759 1.00 0.00 101 ASP A C 1
ATOM 1321 O O . ASP A 1 101 ? -18.192 -5.363 -0.849 1.00 0.00 101 ASP A O 1
ATOM 1330 N N . LEU A 1 102 ? -16.112 -5.400 -1.532 1.00 0.00 102 LEU A N 1
ATOM 1331 C CA . LEU A 1 102 ? -15.598 -5.409 -0.135 1.00 0.00 102 LEU A CA 1
ATOM 1332 C C . LEU A 1 102 ? -15.859 -4.047 0.494 1.00 0.00 102 LEU A C 1
ATOM 1333 O O . LEU A 1 102 ? -16.187 -3.928 1.651 1.00 0.00 102 LEU A O 1
ATOM 1349 N N . LEU A 1 103 ? -15.770 -3.017 -0.284 1.00 0.00 103 LEU A N 1
ATOM 1350 C CA . LEU A 1 103 ? -16.047 -1.649 0.239 1.00 0.00 103 LEU A CA 1
ATOM 1351 C C . LEU A 1 103 ? -17.454 -1.623 0.845 1.00 0.00 103 LEU A C 1
ATOM 1352 O O . LEU A 1 103 ? -17.690 -1.051 1.885 1.00 0.00 103 LEU A O 1
ATOM 1368 N N . HIS A 1 104 ? -18.391 -2.273 0.221 1.00 0.00 104 HIS A N 1
ATOM 1369 C CA . HIS A 1 104 ? -19.778 -2.332 0.784 1.00 0.00 104 HIS A CA 1
ATOM 1370 C C . HIS A 1 104 ? -19.723 -3.035 2.144 1.00 0.00 104 HIS A C 1
ATOM 1371 O O . HIS A 1 104 ? -20.403 -2.683 3.080 1.00 0.00 104 HIS A O 1
ATOM 1386 N N . ALA A 1 105 ? -18.886 -4.013 2.269 1.00 0.00 105 ALA A N 1
ATOM 1387 C CA . ALA A 1 105 ? -18.753 -4.722 3.576 1.00 0.00 105 ALA A CA 1
ATOM 1388 C C . ALA A 1 105 ? -17.949 -3.837 4.523 1.00 0.00 105 ALA A C 1
ATOM 1389 O O . ALA A 1 105 ? -17.974 -3.987 5.716 1.00 0.00 105 ALA A O 1
ATOM 1396 N N . GLY A 1 106 ? -17.229 -2.902 3.979 1.00 0.00 106 GLY A N 1
ATOM 1397 C CA . GLY A 1 106 ? -16.414 -1.975 4.823 1.00 0.00 106 GLY A CA 1
ATOM 1398 C C . GLY A 1 106 ? -14.945 -2.104 4.443 1.00 0.00 106 GLY A C 1
ATOM 1399 O O . GLY A 1 106 ? -14.188 -2.819 5.058 1.00 0.00 106 GLY A O 1
ATOM 1403 N N . PHE A 1 107 ? -14.539 -1.422 3.427 1.00 0.00 107 PHE A N 1
ATOM 1404 C CA . PHE A 1 107 ? -13.113 -1.490 2.999 1.00 0.00 107 PHE A CA 1
ATOM 1405 C C . PHE A 1 107 ? -12.673 -0.119 2.482 1.00 0.00 107 PHE A C 1
ATOM 1406 O O . PHE A 1 107 ? -12.319 0.046 1.340 1.00 0.00 107 PHE A O 1
ATOM 1423 N N . THR A 1 108 ? -12.697 0.874 3.317 1.00 0.00 108 THR A N 1
ATOM 1424 C CA . THR A 1 108 ? -12.280 2.230 2.868 1.00 0.00 108 THR A CA 1
ATOM 1425 C C . THR A 1 108 ? -11.199 2.784 3.799 1.00 0.00 108 THR A C 1
ATOM 1426 O O . THR A 1 108 ? -10.801 2.160 4.756 1.00 0.00 108 THR A O 1
ATOM 1437 N N . GLY A 1 109 ? -10.728 3.956 3.515 1.00 0.00 109 GLY A N 1
ATOM 1438 C CA . GLY A 1 109 ? -9.655 4.582 4.352 1.00 0.00 109 GLY A CA 1
ATOM 1439 C C . GLY A 1 109 ? -8.300 4.097 3.857 1.00 0.00 109 GLY A C 1
ATOM 1440 O O . GLY A 1 109 ? -7.305 4.176 4.536 1.00 0.00 109 GLY A O 1
ATOM 1444 N N . VAL A 1 110 ? -8.261 3.578 2.674 1.00 0.00 110 VAL A N 1
ATOM 1445 C CA . VAL A 1 110 ? -6.978 3.065 2.126 1.00 0.00 110 VAL A CA 1
ATOM 1446 C C . VAL A 1 110 ? -6.942 3.268 0.616 1.00 0.00 110 VAL A C 1
ATOM 1447 O O . VAL A 1 110 ? -7.944 3.497 -0.013 1.00 0.00 110 VAL A O 1
ATOM 1460 N N . LYS A 1 111 ? -5.792 3.192 0.038 1.00 0.00 111 LYS A N 1
ATOM 1461 C CA . LYS A 1 111 ? -5.695 3.394 -1.431 1.00 0.00 111 LYS A CA 1
ATOM 1462 C C . LYS A 1 111 ? -5.646 2.025 -2.112 1.00 0.00 111 LYS A C 1
ATOM 1463 O O . LYS A 1 111 ? -5.057 1.085 -1.629 1.00 0.00 111 LYS A O 1
ATOM 1482 N N . ASP A 1 112 ? -6.288 1.917 -3.232 1.00 0.00 112 ASP A N 1
ATOM 1483 C CA . ASP A 1 112 ? -6.317 0.620 -3.970 1.00 0.00 112 ASP A CA 1
ATOM 1484 C C . ASP A 1 112 ? -5.289 0.673 -5.085 1.00 0.00 112 ASP A C 1
ATOM 1485 O O . ASP A 1 112 ? -5.450 1.356 -6.066 1.00 0.00 112 ASP A O 1
ATOM 1494 N N . ILE A 1 113 ? -4.233 -0.038 -4.936 1.00 0.00 113 ILE A N 1
ATOM 1495 C CA . ILE A 1 113 ? -3.182 -0.041 -5.979 1.00 0.00 113 ILE A CA 1
ATOM 1496 C C . ILE A 1 113 ? -3.347 -1.251 -6.889 1.00 0.00 113 ILE A C 1
ATOM 1497 O O . ILE A 1 113 ? -3.918 -2.250 -6.524 1.00 0.00 113 ILE A O 1
ATOM 1513 N N . VAL A 1 114 ? -2.865 -1.164 -8.086 1.00 0.00 114 VAL A N 1
ATOM 1514 C CA . VAL A 1 114 ? -2.969 -2.324 -9.016 1.00 0.00 114 VAL A CA 1
ATOM 1515 C C . VAL A 1 114 ? -1.651 -3.089 -9.030 1.00 0.00 114 VAL A C 1
ATOM 1516 O O . VAL A 1 114 ? -0.601 -2.551 -9.307 1.00 0.00 114 VAL A O 1
ATOM 1529 N N . GLY A 1 115 ? -1.718 -4.341 -8.745 1.00 0.00 115 GLY A N 1
ATOM 1530 C CA . GLY A 1 115 ? -0.489 -5.182 -8.716 1.00 0.00 115 GLY A CA 1
ATOM 1531 C C . GLY A 1 115 ? 0.205 -5.032 -7.369 1.00 0.00 115 GLY A C 1
ATOM 1532 O O . GLY A 1 115 ? -0.415 -4.883 -6.340 1.00 0.00 115 GLY A O 1
ATOM 1536 N N . GLY A 1 116 ? 1.495 -5.082 -7.375 1.00 0.00 116 GLY A N 1
ATOM 1537 C CA . GLY A 1 116 ? 2.266 -4.940 -6.107 1.00 0.00 116 GLY A CA 1
ATOM 1538 C C . GLY A 1 116 ? 3.373 -5.993 -6.058 1.00 0.00 116 GLY A C 1
ATOM 1539 O O . GLY A 1 116 ? 4.474 -5.789 -6.513 1.00 0.00 116 GLY A O 1
ATOM 1543 N N . TYR A 1 117 ? 3.058 -7.117 -5.512 1.00 0.00 117 TYR A N 1
ATOM 1544 C CA . TYR A 1 117 ? 4.034 -8.242 -5.392 1.00 0.00 117 TYR A CA 1
ATOM 1545 C C . TYR A 1 117 ? 4.657 -8.527 -6.752 1.00 0.00 117 TYR A C 1
ATOM 1546 O O . TYR A 1 117 ? 5.836 -8.770 -6.879 1.00 0.00 117 TYR A O 1
ATOM 1564 N N . SER A 1 118 ? 3.862 -8.505 -7.769 1.00 0.00 118 SER A N 1
ATOM 1565 C CA . SER A 1 118 ? 4.386 -8.779 -9.138 1.00 0.00 118 SER A CA 1
ATOM 1566 C C . SER A 1 118 ? 5.491 -7.792 -9.461 1.00 0.00 118 SER A C 1
ATOM 1567 O O . SER A 1 118 ? 6.535 -8.142 -9.959 1.00 0.00 118 SER A O 1
ATOM 1575 N N . ALA A 1 119 ? 5.274 -6.558 -9.169 1.00 0.00 119 ALA A N 1
ATOM 1576 C CA . ALA A 1 119 ? 6.315 -5.535 -9.452 1.00 0.00 119 ALA A CA 1
ATOM 1577 C C . ALA A 1 119 ? 7.437 -5.677 -8.431 1.00 0.00 119 ALA A C 1
ATOM 1578 O O . ALA A 1 119 ? 8.589 -5.797 -8.764 1.00 0.00 119 ALA A O 1
ATOM 1585 N N . TRP A 1 120 ? 7.097 -5.674 -7.175 1.00 0.00 120 TRP A N 1
ATOM 1586 C CA . TRP A 1 120 ? 8.136 -5.811 -6.106 1.00 0.00 120 TRP A CA 1
ATOM 1587 C C . TRP A 1 120 ? 8.868 -7.119 -6.357 1.00 0.00 120 TRP A C 1
ATOM 1588 O O . TRP A 1 120 ? 10.057 -7.237 -6.179 1.00 0.00 120 TRP A O 1
ATOM 1609 N N . ALA A 1 121 ? 8.165 -8.101 -6.814 1.00 0.00 121 ALA A N 1
ATOM 1610 C CA . ALA A 1 121 ? 8.817 -9.405 -7.124 1.00 0.00 121 ALA A CA 1
ATOM 1611 C C . ALA A 1 121 ? 9.821 -9.196 -8.249 1.00 0.00 121 ALA A C 1
ATOM 1612 O O . ALA A 1 121 ? 10.826 -9.857 -8.342 1.00 0.00 121 ALA A O 1
ATOM 1619 N N . LYS A 1 122 ? 9.550 -8.268 -9.117 1.00 0.00 122 LYS A N 1
ATOM 1620 C CA . LYS A 1 122 ? 10.489 -7.993 -10.241 1.00 0.00 122 LYS A CA 1
ATOM 1621 C C . LYS A 1 122 ? 11.849 -7.649 -9.635 1.00 0.00 122 LYS A C 1
ATOM 1622 O O . LYS A 1 122 ? 12.884 -8.028 -10.133 1.00 0.00 122 LYS A O 1
ATOM 1641 N N . ASN A 1 123 ? 11.857 -6.964 -8.526 1.00 0.00 123 ASN A N 1
ATOM 1642 C CA . ASN A 1 123 ? 13.157 -6.627 -7.852 1.00 0.00 123 ASN A CA 1
ATOM 1643 C C . ASN A 1 123 ? 13.798 -7.922 -7.372 1.00 0.00 123 ASN A C 1
ATOM 1644 O O . ASN A 1 123 ? 14.851 -8.317 -7.815 1.00 0.00 123 ASN A O 1
ATOM 1655 N N . GLY A 1 124 ? 13.166 -8.576 -6.447 1.00 0.00 124 GLY A N 1
ATOM 1656 C CA . GLY A 1 124 ? 13.714 -9.856 -5.908 1.00 0.00 124 GLY A CA 1
ATOM 1657 C C . GLY A 1 124 ? 14.279 -9.599 -4.511 1.00 0.00 124 GLY A C 1
ATOM 1658 O O . GLY A 1 124 ? 15.234 -10.208 -4.091 1.00 0.00 124 GLY A O 1
ATOM 1662 N N . LEU A 1 125 ? 13.689 -8.702 -3.785 1.00 0.00 125 LEU A N 1
ATOM 1663 C CA . LEU A 1 125 ? 14.196 -8.403 -2.413 1.00 0.00 125 LEU A CA 1
ATOM 1664 C C . LEU A 1 125 ? 13.049 -8.531 -1.409 1.00 0.00 125 LEU A C 1
ATOM 1665 O O . LEU A 1 125 ? 12.437 -7.556 -1.036 1.00 0.00 125 LEU A O 1
ATOM 1681 N N . PRO A 1 126 ? 12.729 -9.733 -1.027 1.00 0.00 126 PRO A N 1
ATOM 1682 C CA . PRO A 1 126 ? 11.635 -9.991 -0.061 1.00 0.00 126 PRO A CA 1
ATOM 1683 C C . PRO A 1 126 ? 12.120 -10.137 1.365 1.00 0.00 126 PRO A C 1
ATOM 1684 O O . PRO A 1 126 ? 12.867 -11.034 1.700 1.00 0.00 126 PRO A O 1
ATOM 1695 N N . THR A 1 127 ? 11.729 -9.256 2.215 1.00 0.00 127 THR A N 1
ATOM 1696 C CA . THR A 1 127 ? 12.159 -9.354 3.623 1.00 0.00 127 THR A CA 1
ATOM 1697 C C . THR A 1 127 ? 11.107 -10.123 4.410 1.00 0.00 127 THR A C 1
ATOM 1698 O O . THR A 1 127 ? 9.926 -9.878 4.311 1.00 0.00 127 THR A O 1
ATOM 1709 N N . LYS A 1 128 ? 11.535 -11.064 5.182 1.00 0.00 128 LYS A N 1
ATOM 1710 C CA . LYS A 1 128 ? 10.580 -11.891 5.956 1.00 0.00 128 LYS A CA 1
ATOM 1711 C C . LYS A 1 128 ? 11.361 -12.838 6.850 1.00 0.00 128 LYS A C 1
ATOM 1712 O O . LYS A 1 128 ? 12.552 -12.988 6.741 1.00 0.00 128 LYS A O 1
ATOM 1731 N N . ALA A 1 129 ? 10.705 -13.446 7.766 1.00 0.00 129 ALA A N 1
ATOM 1732 C CA . ALA A 1 129 ? 11.401 -14.362 8.704 1.00 0.00 129 ALA A CA 1
ATOM 1733 C C . ALA A 1 129 ? 11.713 -15.701 8.002 1.00 0.00 129 ALA A C 1
ATOM 1740 N N . ALA A 1 11 ? -13.851 20.000 5.260 1.00 0.00 11 ALA A N 2
ATOM 1741 C CA . ALA A 1 11 ? -14.044 19.134 4.072 1.00 0.00 11 ALA A CA 2
ATOM 1742 C C . ALA A 1 11 ? -12.728 18.469 3.718 1.00 0.00 11 ALA A C 2
ATOM 1743 O O . ALA A 1 11 ? -12.473 18.105 2.596 1.00 0.00 11 ALA A O 2
ATOM 1750 N N . GLU A 1 12 ? -11.906 18.297 4.688 1.00 0.00 12 GLU A N 2
ATOM 1751 C CA . GLU A 1 12 ? -10.598 17.639 4.461 1.00 0.00 12 GLU A CA 2
ATOM 1752 C C . GLU A 1 12 ? -10.721 16.157 4.778 1.00 0.00 12 GLU A C 2
ATOM 1753 O O . GLU A 1 12 ? -9.762 15.482 5.061 1.00 0.00 12 GLU A O 2
ATOM 1765 N N . GLU A 1 13 ? -11.909 15.655 4.753 1.00 0.00 13 GLU A N 2
ATOM 1766 C CA . GLU A 1 13 ? -12.120 14.212 5.062 1.00 0.00 13 GLU A CA 2
ATOM 1767 C C . GLU A 1 13 ? -11.205 13.361 4.186 1.00 0.00 13 GLU A C 2
ATOM 1768 O O . GLU A 1 13 ? -10.971 13.640 3.034 1.00 0.00 13 GLU A O 2
ATOM 1780 N N . SER A 1 14 ? -10.692 12.318 4.738 1.00 0.00 14 SER A N 2
ATOM 1781 C CA . SER A 1 14 ? -9.780 11.408 3.980 1.00 0.00 14 SER A CA 2
ATOM 1782 C C . SER A 1 14 ? -9.942 10.002 4.560 1.00 0.00 14 SER A C 2
ATOM 1783 O O . SER A 1 14 ? -9.201 9.574 5.411 1.00 0.00 14 SER A O 2
ATOM 1791 N N . ARG A 1 15 ? -10.935 9.295 4.107 1.00 0.00 15 ARG A N 2
ATOM 1792 C CA . ARG A 1 15 ? -11.191 7.909 4.620 1.00 0.00 15 ARG A CA 2
ATOM 1793 C C . ARG A 1 15 ? -12.134 7.177 3.677 1.00 0.00 15 ARG A C 2
ATOM 1794 O O . ARG A 1 15 ? -13.223 6.791 4.029 1.00 0.00 15 ARG A O 2
ATOM 1815 N N . VAL A 1 16 ? -11.715 6.995 2.470 1.00 0.00 16 VAL A N 2
ATOM 1816 C CA . VAL A 1 16 ? -12.582 6.304 1.476 1.00 0.00 16 VAL A CA 2
ATOM 1817 C C . VAL A 1 16 ? -11.710 5.428 0.584 1.00 0.00 16 VAL A C 2
ATOM 1818 O O . VAL A 1 16 ? -10.512 5.382 0.736 1.00 0.00 16 VAL A O 2
ATOM 1831 N N . PRO A 1 17 ? -12.315 4.709 -0.309 1.00 0.00 17 PRO A N 2
ATOM 1832 C CA . PRO A 1 17 ? -11.572 3.831 -1.238 1.00 0.00 17 PRO A CA 2
ATOM 1833 C C . PRO A 1 17 ? -11.123 4.586 -2.474 1.00 0.00 17 PRO A C 2
ATOM 1834 O O . PRO A 1 17 ? -11.840 5.365 -3.065 1.00 0.00 17 PRO A O 2
ATOM 1845 N N . SER A 1 18 ? -9.899 4.372 -2.855 1.00 0.00 18 SER A N 2
ATOM 1846 C CA . SER A 1 18 ? -9.342 5.063 -4.053 1.00 0.00 18 SER A CA 2
ATOM 1847 C C . SER A 1 18 ? -8.468 4.099 -4.841 1.00 0.00 18 SER A C 2
ATOM 1848 O O . SER A 1 18 ? -7.719 3.322 -4.299 1.00 0.00 18 SER A O 2
ATOM 1856 N N . SER A 1 19 ? -8.572 4.143 -6.127 1.00 0.00 19 SER A N 2
ATOM 1857 C CA . SER A 1 19 ? -7.759 3.234 -6.988 1.00 0.00 19 SER A CA 2
ATOM 1858 C C . SER A 1 19 ? -6.548 3.981 -7.514 1.00 0.00 19 SER A C 2
ATOM 1859 O O . SER A 1 19 ? -6.577 5.154 -7.798 1.00 0.00 19 SER A O 2
ATOM 1867 N N . VAL A 1 20 ? -5.462 3.299 -7.623 1.00 0.00 20 VAL A N 2
ATOM 1868 C CA . VAL A 1 20 ? -4.225 3.950 -8.100 1.00 0.00 20 VAL A CA 2
ATOM 1869 C C . VAL A 1 20 ? -3.376 2.932 -8.860 1.00 0.00 20 VAL A C 2
ATOM 1870 O O . VAL A 1 20 ? -3.739 1.792 -9.011 1.00 0.00 20 VAL A O 2
ATOM 1883 N N . SER A 1 21 ? -2.257 3.339 -9.371 1.00 0.00 21 SER A N 2
ATOM 1884 C CA . SER A 1 21 ? -1.394 2.387 -10.142 1.00 0.00 21 SER A CA 2
ATOM 1885 C C . SER A 1 21 ? -0.047 2.262 -9.459 1.00 0.00 21 SER A C 2
ATOM 1886 O O . SER A 1 21 ? 0.424 3.161 -8.803 1.00 0.00 21 SER A O 2
ATOM 1894 N N . VAL A 1 22 ? 0.568 1.157 -9.605 1.00 0.00 22 VAL A N 2
ATOM 1895 C CA . VAL A 1 22 ? 1.883 0.940 -8.966 1.00 0.00 22 VAL A CA 2
ATOM 1896 C C . VAL A 1 22 ? 2.777 2.138 -9.266 1.00 0.00 22 VAL A C 2
ATOM 1897 O O . VAL A 1 22 ? 3.651 2.501 -8.502 1.00 0.00 22 VAL A O 2
ATOM 1910 N N . THR A 1 23 ? 2.535 2.795 -10.353 1.00 0.00 23 THR A N 2
ATOM 1911 C CA . THR A 1 23 ? 3.366 3.984 -10.715 1.00 0.00 23 THR A CA 2
ATOM 1912 C C . THR A 1 23 ? 3.145 5.087 -9.673 1.00 0.00 23 THR A C 2
ATOM 1913 O O . THR A 1 23 ? 4.054 5.539 -9.027 1.00 0.00 23 THR A O 2
ATOM 1924 N N . VAL A 1 24 ? 1.931 5.524 -9.490 1.00 0.00 24 VAL A N 2
ATOM 1925 C CA . VAL A 1 24 ? 1.685 6.595 -8.478 1.00 0.00 24 VAL A CA 2
ATOM 1926 C C . VAL A 1 24 ? 2.113 6.103 -7.108 1.00 0.00 24 VAL A C 2
ATOM 1927 O O . VAL A 1 24 ? 2.628 6.831 -6.300 1.00 0.00 24 VAL A O 2
ATOM 1940 N N . ALA A 1 25 ? 1.930 4.856 -6.849 1.00 0.00 25 ALA A N 2
ATOM 1941 C CA . ALA A 1 25 ? 2.351 4.299 -5.539 1.00 0.00 25 ALA A CA 2
ATOM 1942 C C . ALA A 1 25 ? 3.805 4.702 -5.288 1.00 0.00 25 ALA A C 2
ATOM 1943 O O . ALA A 1 25 ? 4.203 4.990 -4.177 1.00 0.00 25 ALA A O 2
ATOM 1950 N N . HIS A 1 26 ? 4.599 4.718 -6.308 1.00 0.00 26 HIS A N 2
ATOM 1951 C CA . HIS A 1 26 ? 6.030 5.100 -6.136 1.00 0.00 26 HIS A CA 2
ATOM 1952 C C . HIS A 1 26 ? 6.073 6.498 -5.528 1.00 0.00 26 HIS A C 2
ATOM 1953 O O . HIS A 1 26 ? 6.800 6.761 -4.599 1.00 0.00 26 HIS A O 2
ATOM 1968 N N . ASP A 1 27 ? 5.263 7.394 -6.019 1.00 0.00 27 ASP A N 2
ATOM 1969 C CA . ASP A 1 27 ? 5.226 8.782 -5.436 1.00 0.00 27 ASP A CA 2
ATOM 1970 C C . ASP A 1 27 ? 4.838 8.684 -3.965 1.00 0.00 27 ASP A C 2
ATOM 1971 O O . ASP A 1 27 ? 5.388 9.341 -3.112 1.00 0.00 27 ASP A O 2
ATOM 1980 N N . LEU A 1 28 ? 3.868 7.875 -3.673 1.00 0.00 28 LEU A N 2
ATOM 1981 C CA . LEU A 1 28 ? 3.413 7.721 -2.264 1.00 0.00 28 LEU A CA 2
ATOM 1982 C C . LEU A 1 28 ? 4.536 7.069 -1.456 1.00 0.00 28 LEU A C 2
ATOM 1983 O O . LEU A 1 28 ? 4.746 7.366 -0.302 1.00 0.00 28 LEU A O 2
ATOM 1999 N N . LEU A 1 29 ? 5.283 6.206 -2.077 1.00 0.00 29 LEU A N 2
ATOM 2000 C CA . LEU A 1 29 ? 6.427 5.533 -1.382 1.00 0.00 29 LEU A CA 2
ATOM 2001 C C . LEU A 1 29 ? 7.323 6.635 -0.776 1.00 0.00 29 LEU A C 2
ATOM 2002 O O . LEU A 1 29 ? 7.804 6.528 0.330 1.00 0.00 29 LEU A O 2
ATOM 2018 N N . LEU A 1 30 ? 7.532 7.706 -1.489 1.00 0.00 30 LEU A N 2
ATOM 2019 C CA . LEU A 1 30 ? 8.367 8.837 -0.956 1.00 0.00 30 LEU A CA 2
ATOM 2020 C C . LEU A 1 30 ? 7.635 9.412 0.272 1.00 0.00 30 LEU A C 2
ATOM 2021 O O . LEU A 1 30 ? 8.234 9.893 1.208 1.00 0.00 30 LEU A O 2
ATOM 2037 N N . ALA A 1 31 ? 6.338 9.354 0.276 1.00 0.00 31 ALA A N 2
ATOM 2038 C CA . ALA A 1 31 ? 5.568 9.876 1.445 1.00 0.00 31 ALA A CA 2
ATOM 2039 C C . ALA A 1 31 ? 5.862 8.987 2.650 1.00 0.00 31 ALA A C 2
ATOM 2040 O O . ALA A 1 31 ? 5.825 9.405 3.780 1.00 0.00 31 ALA A O 2
ATOM 2047 N N . GLY A 1 32 ? 6.162 7.745 2.404 1.00 0.00 32 GLY A N 2
ATOM 2048 C CA . GLY A 1 32 ? 6.479 6.798 3.515 1.00 0.00 32 GLY A CA 2
ATOM 2049 C C . GLY A 1 32 ? 5.188 6.338 4.184 1.00 0.00 32 GLY A C 2
ATOM 2050 O O . GLY A 1 32 ? 5.066 6.334 5.389 1.00 0.00 32 GLY A O 2
ATOM 2054 N N . HIS A 1 33 ? 4.226 5.952 3.414 1.00 0.00 33 HIS A N 2
ATOM 2055 C CA . HIS A 1 33 ? 2.936 5.488 4.001 1.00 0.00 33 HIS A CA 2
ATOM 2056 C C . HIS A 1 33 ? 2.935 3.962 4.097 1.00 0.00 33 HIS A C 2
ATOM 2057 O O . HIS A 1 33 ? 3.653 3.280 3.402 1.00 0.00 33 HIS A O 2
ATOM 2072 N N . ARG A 1 34 ? 2.142 3.432 4.979 1.00 0.00 34 ARG A N 2
ATOM 2073 C CA . ARG A 1 34 ? 2.075 1.945 5.170 1.00 0.00 34 ARG A CA 2
ATOM 2074 C C . ARG A 1 34 ? 1.663 1.276 3.865 1.00 0.00 34 ARG A C 2
ATOM 2075 O O . ARG A 1 34 ? 0.893 1.791 3.089 1.00 0.00 34 ARG A O 2
ATOM 2096 N N . TYR A 1 35 ? 2.199 0.128 3.618 1.00 0.00 35 TYR A N 2
ATOM 2097 C CA . TYR A 1 35 ? 1.895 -0.612 2.359 1.00 0.00 35 TYR A CA 2
ATOM 2098 C C . TYR A 1 35 ? 1.360 -2.010 2.717 1.00 0.00 35 TYR A C 2
ATOM 2099 O O . TYR A 1 35 ? 2.060 -2.842 3.236 1.00 0.00 35 TYR A O 2
ATOM 2117 N N . LEU A 1 36 ? 0.118 -2.265 2.450 1.00 0.00 36 LEU A N 2
ATOM 2118 C CA . LEU A 1 36 ? -0.468 -3.604 2.766 1.00 0.00 36 LEU A CA 2
ATOM 2119 C C . LEU A 1 36 ? -1.018 -4.213 1.471 1.00 0.00 36 LEU A C 2
ATOM 2120 O O . LEU A 1 36 ? -2.070 -3.853 0.990 1.00 0.00 36 LEU A O 2
ATOM 2136 N N . ASP A 1 37 ? -0.295 -5.108 0.896 1.00 0.00 37 ASP A N 2
ATOM 2137 C CA . ASP A 1 37 ? -0.710 -5.713 -0.405 1.00 0.00 37 ASP A CA 2
ATOM 2138 C C . ASP A 1 37 ? -1.366 -7.055 -0.114 1.00 0.00 37 ASP A C 2
ATOM 2139 O O . ASP A 1 37 ? -1.114 -7.676 0.886 1.00 0.00 37 ASP A O 2
ATOM 2148 N N . VAL A 1 38 ? -2.171 -7.523 -0.997 1.00 0.00 38 VAL A N 2
ATOM 2149 C CA . VAL A 1 38 ? -2.805 -8.851 -0.793 1.00 0.00 38 VAL A CA 2
ATOM 2150 C C . VAL A 1 38 ? -2.683 -9.635 -2.088 1.00 0.00 38 VAL A C 2
ATOM 2151 O O . VAL A 1 38 ? -3.527 -9.590 -2.956 1.00 0.00 38 VAL A O 2
ATOM 2164 N N . ARG A 1 39 ? -1.608 -10.345 -2.222 1.00 0.00 39 ARG A N 2
ATOM 2165 C CA . ARG A 1 39 ? -1.368 -11.149 -3.458 1.00 0.00 39 ARG A CA 2
ATOM 2166 C C . ARG A 1 39 ? -2.144 -12.449 -3.311 1.00 0.00 39 ARG A C 2
ATOM 2167 O O . ARG A 1 39 ? -2.804 -12.901 -4.217 1.00 0.00 39 ARG A O 2
ATOM 2188 N N . THR A 1 40 ? -2.059 -13.065 -2.168 1.00 0.00 40 THR A N 2
ATOM 2189 C CA . THR A 1 40 ? -2.788 -14.349 -1.974 1.00 0.00 40 THR A CA 2
ATOM 2190 C C . THR A 1 40 ? -2.376 -14.989 -0.643 1.00 0.00 40 THR A C 2
ATOM 2191 O O . THR A 1 40 ? -1.406 -14.604 -0.037 1.00 0.00 40 THR A O 2
ATOM 2202 N N . PRO A 1 41 ? -3.143 -15.932 -0.172 1.00 0.00 41 PRO A N 2
ATOM 2203 C CA . PRO A 1 41 ? -2.844 -16.623 1.104 1.00 0.00 41 PRO A CA 2
ATOM 2204 C C . PRO A 1 41 ? -1.572 -17.439 0.998 1.00 0.00 41 PRO A C 2
ATOM 2205 O O . PRO A 1 41 ? -1.002 -17.882 1.965 1.00 0.00 41 PRO A O 2
ATOM 2216 N N . GLU A 1 42 ? -1.103 -17.626 -0.198 1.00 0.00 42 GLU A N 2
ATOM 2217 C CA . GLU A 1 42 ? 0.149 -18.406 -0.400 1.00 0.00 42 GLU A CA 2
ATOM 2218 C C . GLU A 1 42 ? 1.331 -17.555 0.067 1.00 0.00 42 GLU A C 2
ATOM 2219 O O . GLU A 1 42 ? 2.274 -18.044 0.643 1.00 0.00 42 GLU A O 2
ATOM 2231 N N . GLU A 1 43 ? 1.289 -16.277 -0.174 1.00 0.00 43 GLU A N 2
ATOM 2232 C CA . GLU A 1 43 ? 2.423 -15.392 0.250 1.00 0.00 43 GLU A CA 2
ATOM 2233 C C . GLU A 1 43 ? 2.609 -15.510 1.763 1.00 0.00 43 GLU A C 2
ATOM 2234 O O . GLU A 1 43 ? 3.686 -15.356 2.289 1.00 0.00 43 GLU A O 2
ATOM 2246 N N . PHE A 1 44 ? 1.555 -15.796 2.457 1.00 0.00 44 PHE A N 2
ATOM 2247 C CA . PHE A 1 44 ? 1.609 -15.945 3.948 1.00 0.00 44 PHE A CA 2
ATOM 2248 C C . PHE A 1 44 ? 2.288 -17.272 4.291 1.00 0.00 44 PHE A C 2
ATOM 2249 O O . PHE A 1 44 ? 3.094 -17.370 5.189 1.00 0.00 44 PHE A O 2
ATOM 2266 N N . SER A 1 45 ? 1.948 -18.302 3.574 1.00 0.00 45 SER A N 2
ATOM 2267 C CA . SER A 1 45 ? 2.558 -19.643 3.834 1.00 0.00 45 SER A CA 2
ATOM 2268 C C . SER A 1 45 ? 4.073 -19.521 3.775 1.00 0.00 45 SER A C 2
ATOM 2269 O O . SER A 1 45 ? 4.788 -20.128 4.536 1.00 0.00 45 SER A O 2
ATOM 2277 N N . GLN A 1 46 ? 4.568 -18.727 2.880 1.00 0.00 46 GLN A N 2
ATOM 2278 C CA . GLN A 1 46 ? 6.046 -18.549 2.774 1.00 0.00 46 GLN A CA 2
ATOM 2279 C C . GLN A 1 46 ? 6.492 -17.519 3.813 1.00 0.00 46 GLN A C 2
ATOM 2280 O O . GLN A 1 46 ? 7.524 -17.639 4.432 1.00 0.00 46 GLN A O 2
ATOM 2294 N N . GLY A 1 47 ? 5.688 -16.515 4.021 1.00 0.00 47 GLY A N 2
ATOM 2295 C CA . GLY A 1 47 ? 6.019 -15.452 5.025 1.00 0.00 47 GLY A CA 2
ATOM 2296 C C . GLY A 1 47 ? 5.687 -14.071 4.485 1.00 0.00 47 GLY A C 2
ATOM 2297 O O . GLY A 1 47 ? 4.692 -13.854 3.836 1.00 0.00 47 GLY A O 2
ATOM 2301 N N . HIS A 1 48 ? 6.537 -13.137 4.749 1.00 0.00 48 HIS A N 2
ATOM 2302 C CA . HIS A 1 48 ? 6.313 -11.753 4.249 1.00 0.00 48 HIS A CA 2
ATOM 2303 C C . HIS A 1 48 ? 7.191 -11.508 3.025 1.00 0.00 48 HIS A C 2
ATOM 2304 O O . HIS A 1 48 ? 7.656 -12.408 2.364 1.00 0.00 48 HIS A O 2
ATOM 2319 N N . ALA A 1 49 ? 7.381 -10.267 2.710 1.00 0.00 49 ALA A N 2
ATOM 2320 C CA . ALA A 1 49 ? 8.194 -9.909 1.517 1.00 0.00 49 ALA A CA 2
ATOM 2321 C C . ALA A 1 49 ? 8.939 -8.604 1.785 1.00 0.00 49 ALA A C 2
ATOM 2322 O O . ALA A 1 49 ? 8.585 -7.821 2.641 1.00 0.00 49 ALA A O 2
ATOM 2329 N N . CYS A 1 50 ? 9.961 -8.377 1.042 1.00 0.00 50 CYS A N 2
ATOM 2330 C CA . CYS A 1 50 ? 10.780 -7.144 1.193 1.00 0.00 50 CYS A CA 2
ATOM 2331 C C . CYS A 1 50 ? 10.085 -6.026 0.431 1.00 0.00 50 CYS A C 2
ATOM 2332 O O . CYS A 1 50 ? 9.235 -6.237 -0.401 1.00 0.00 50 CYS A O 2
ATOM 2340 N N . GLY A 1 51 ? 10.456 -4.823 0.736 1.00 0.00 51 GLY A N 2
ATOM 2341 C CA . GLY A 1 51 ? 9.866 -3.636 0.051 1.00 0.00 51 GLY A CA 2
ATOM 2342 C C . GLY A 1 51 ? 8.608 -3.220 0.792 1.00 0.00 51 GLY A C 2
ATOM 2343 O O . GLY A 1 51 ? 8.423 -2.079 1.147 1.00 0.00 51 GLY A O 2
ATOM 2347 N N . ALA A 1 52 ? 7.729 -4.135 1.025 1.00 0.00 52 ALA A N 2
ATOM 2348 C CA . ALA A 1 52 ? 6.464 -3.778 1.722 1.00 0.00 52 ALA A CA 2
ATOM 2349 C C . ALA A 1 52 ? 5.872 -5.018 2.373 1.00 0.00 52 ALA A C 2
ATOM 2350 O O . ALA A 1 52 ? 6.348 -6.112 2.237 1.00 0.00 52 ALA A O 2
ATOM 2357 N N . ILE A 1 53 ? 4.817 -4.842 3.094 1.00 0.00 53 ILE A N 2
ATOM 2358 C CA . ILE A 1 53 ? 4.179 -6.003 3.750 1.00 0.00 53 ILE A CA 2
ATOM 2359 C C . ILE A 1 53 ? 2.950 -6.443 2.965 1.00 0.00 53 ILE A C 2
ATOM 2360 O O . ILE A 1 53 ? 2.188 -5.654 2.463 1.00 0.00 53 ILE A O 2
ATOM 2376 N N . ASN A 1 54 ? 2.778 -7.720 2.840 1.00 0.00 54 ASN A N 2
ATOM 2377 C CA . ASN A 1 54 ? 1.618 -8.257 2.070 1.00 0.00 54 ASN A CA 2
ATOM 2378 C C . ASN A 1 54 ? 0.927 -9.324 2.882 1.00 0.00 54 ASN A C 2
ATOM 2379 O O . ASN A 1 54 ? 1.537 -10.221 3.409 1.00 0.00 54 ASN A O 2
ATOM 2390 N N . VAL A 1 55 ? -0.338 -9.232 2.996 1.00 0.00 55 VAL A N 2
ATOM 2391 C CA . VAL A 1 55 ? -1.073 -10.242 3.771 1.00 0.00 55 VAL A CA 2
ATOM 2392 C C . VAL A 1 55 ? -2.413 -10.519 3.090 1.00 0.00 55 VAL A C 2
ATOM 2393 O O . VAL A 1 55 ? -2.838 -9.822 2.189 1.00 0.00 55 VAL A O 2
ATOM 2406 N N . PRO A 1 56 ? -3.042 -11.592 3.485 1.00 0.00 56 PRO A N 2
ATOM 2407 C CA . PRO A 1 56 ? -4.323 -12.023 2.892 1.00 0.00 56 PRO A CA 2
ATOM 2408 C C . PRO A 1 56 ? -5.482 -11.195 3.400 1.00 0.00 56 PRO A C 2
ATOM 2409 O O . PRO A 1 56 ? -6.622 -11.612 3.446 1.00 0.00 56 PRO A O 2
ATOM 2420 N N . TYR A 1 57 ? -5.180 -9.993 3.789 1.00 0.00 57 TYR A N 2
ATOM 2421 C CA . TYR A 1 57 ? -6.237 -9.075 4.295 1.00 0.00 57 TYR A CA 2
ATOM 2422 C C . TYR A 1 57 ? -7.099 -9.793 5.313 1.00 0.00 57 TYR A C 2
ATOM 2423 O O . TYR A 1 57 ? -6.829 -9.808 6.492 1.00 0.00 57 TYR A O 2
ATOM 2441 N N . MET A 1 58 ? -8.141 -10.390 4.856 1.00 0.00 58 MET A N 2
ATOM 2442 C CA . MET A 1 58 ? -9.048 -11.120 5.779 1.00 0.00 58 MET A CA 2
ATOM 2443 C C . MET A 1 58 ? -9.782 -12.218 5.027 1.00 0.00 58 MET A C 2
ATOM 2444 O O . MET A 1 58 ? -10.396 -12.000 4.010 1.00 0.00 58 MET A O 2
ATOM 2458 N N . ASN A 1 59 ? -9.722 -13.400 5.532 1.00 0.00 59 ASN A N 2
ATOM 2459 C CA . ASN A 1 59 ? -10.415 -14.549 4.873 1.00 0.00 59 ASN A CA 2
ATOM 2460 C C . ASN A 1 59 ? -10.712 -15.604 5.932 1.00 0.00 59 ASN A C 2
ATOM 2461 O O . ASN A 1 59 ? -9.837 -16.071 6.619 1.00 0.00 59 ASN A O 2
ATOM 2472 N N . ARG A 1 60 ? -11.943 -15.979 6.071 1.00 0.00 60 ARG A N 2
ATOM 2473 C CA . ARG A 1 60 ? -12.300 -17.027 7.089 1.00 0.00 60 ARG A CA 2
ATOM 2474 C C . ARG A 1 60 ? -12.945 -18.200 6.371 1.00 0.00 60 ARG A C 2
ATOM 2475 O O . ARG A 1 60 ? -13.935 -18.072 5.693 1.00 0.00 60 ARG A O 2
ATOM 2496 N N . GLY A 1 61 ? -12.381 -19.351 6.516 1.00 0.00 61 GLY A N 2
ATOM 2497 C CA . GLY A 1 61 ? -12.953 -20.561 5.865 1.00 0.00 61 GLY A CA 2
ATOM 2498 C C . GLY A 1 61 ? -12.618 -20.550 4.383 1.00 0.00 61 GLY A C 2
ATOM 2499 O O . GLY A 1 61 ? -12.038 -21.464 3.848 1.00 0.00 61 GLY A O 2
ATOM 2503 N N . ALA A 1 62 ? -12.968 -19.511 3.723 1.00 0.00 62 ALA A N 2
ATOM 2504 C CA . ALA A 1 62 ? -12.668 -19.406 2.273 1.00 0.00 62 ALA A CA 2
ATOM 2505 C C . ALA A 1 62 ? -11.175 -19.632 2.078 1.00 0.00 62 ALA A C 2
ATOM 2506 O O . ALA A 1 62 ? -10.732 -20.121 1.069 1.00 0.00 62 ALA A O 2
ATOM 2513 N N . SER A 1 63 ? -10.408 -19.279 3.050 1.00 0.00 63 SER A N 2
ATOM 2514 C CA . SER A 1 63 ? -8.939 -19.483 2.955 1.00 0.00 63 SER A CA 2
ATOM 2515 C C . SER A 1 63 ? -8.611 -20.799 3.658 1.00 0.00 63 SER A C 2
ATOM 2516 O O . SER A 1 63 ? -7.487 -21.086 3.990 1.00 0.00 63 SER A O 2
ATOM 2524 N N . GLY A 1 64 ? -9.606 -21.610 3.889 1.00 0.00 64 GLY A N 2
ATOM 2525 C CA . GLY A 1 64 ? -9.386 -22.913 4.601 1.00 0.00 64 GLY A CA 2
ATOM 2526 C C . GLY A 1 64 ? -9.314 -22.655 6.105 1.00 0.00 64 GLY A C 2
ATOM 2527 O O . GLY A 1 64 ? -8.501 -23.212 6.812 1.00 0.00 64 GLY A O 2
ATOM 2531 N N . MET A 1 65 ? -10.178 -21.824 6.592 1.00 0.00 65 MET A N 2
ATOM 2532 C CA . MET A 1 65 ? -10.197 -21.496 8.053 1.00 0.00 65 MET A CA 2
ATOM 2533 C C . MET A 1 65 ? -8.846 -20.932 8.488 1.00 0.00 65 MET A C 2
ATOM 2534 O O . MET A 1 65 ? -8.177 -21.451 9.349 1.00 0.00 65 MET A O 2
ATOM 2548 N N . SER A 1 66 ? -8.455 -19.854 7.899 1.00 0.00 66 SER A N 2
ATOM 2549 C CA . SER A 1 66 ? -7.158 -19.212 8.261 1.00 0.00 66 SER A CA 2
ATOM 2550 C C . SER A 1 66 ? -7.271 -17.715 7.997 1.00 0.00 66 SER A C 2
ATOM 2551 O O . SER A 1 66 ? -7.021 -17.234 6.918 1.00 0.00 66 SER A O 2
ATOM 2559 N N . LYS A 1 67 ? -7.658 -16.974 8.986 1.00 0.00 67 LYS A N 2
ATOM 2560 C CA . LYS A 1 67 ? -7.795 -15.499 8.806 1.00 0.00 67 LYS A CA 2
ATOM 2561 C C . LYS A 1 67 ? -6.585 -14.817 9.446 1.00 0.00 67 LYS A C 2
ATOM 2562 O O . LYS A 1 67 ? -6.014 -15.283 10.404 1.00 0.00 67 LYS A O 2
ATOM 2581 N N . ASN A 1 68 ? -6.179 -13.727 8.876 1.00 0.00 68 ASN A N 2
ATOM 2582 C CA . ASN A 1 68 ? -4.988 -12.978 9.388 1.00 0.00 68 ASN A CA 2
ATOM 2583 C C . ASN A 1 68 ? -4.979 -12.990 10.898 1.00 0.00 68 ASN A C 2
ATOM 2584 O O . ASN A 1 68 ? -5.538 -12.146 11.549 1.00 0.00 68 ASN A O 2
ATOM 2595 N N . THR A 1 69 ? -4.347 -13.956 11.453 1.00 0.00 69 THR A N 2
ATOM 2596 C CA . THR A 1 69 ? -4.291 -14.051 12.929 1.00 0.00 69 THR A CA 2
ATOM 2597 C C . THR A 1 69 ? -5.678 -13.786 13.521 1.00 0.00 69 THR A C 2
ATOM 2598 O O . THR A 1 69 ? -6.542 -14.631 13.493 1.00 0.00 69 THR A O 2
ATOM 2609 N N . ASP A 1 70 ? -5.918 -12.626 14.036 1.00 0.00 70 ASP A N 2
ATOM 2610 C CA . ASP A 1 70 ? -7.272 -12.326 14.606 1.00 0.00 70 ASP A CA 2
ATOM 2611 C C . ASP A 1 70 ? -7.314 -10.852 14.993 1.00 0.00 70 ASP A C 2
ATOM 2612 O O . ASP A 1 70 ? -8.235 -10.378 15.618 1.00 0.00 70 ASP A O 2
ATOM 2621 N N . PHE A 1 71 ? -6.302 -10.137 14.622 1.00 0.00 71 PHE A N 2
ATOM 2622 C CA . PHE A 1 71 ? -6.216 -8.680 14.935 1.00 0.00 71 PHE A CA 2
ATOM 2623 C C . PHE A 1 71 ? -7.500 -7.999 14.470 1.00 0.00 71 PHE A C 2
ATOM 2624 O O . PHE A 1 71 ? -7.873 -6.941 14.932 1.00 0.00 71 PHE A O 2
ATOM 2641 N N . LEU A 1 72 ? -8.166 -8.599 13.529 1.00 0.00 72 LEU A N 2
ATOM 2642 C CA . LEU A 1 72 ? -9.410 -7.991 12.999 1.00 0.00 72 LEU A CA 2
ATOM 2643 C C . LEU A 1 72 ? -10.299 -7.593 14.177 1.00 0.00 72 LEU A C 2
ATOM 2644 O O . LEU A 1 72 ? -10.711 -6.468 14.312 1.00 0.00 72 LEU A O 2
ATOM 2660 N N . GLU A 1 73 ? -10.551 -8.508 15.063 1.00 0.00 73 GLU A N 2
ATOM 2661 C CA . GLU A 1 73 ? -11.390 -8.192 16.259 1.00 0.00 73 GLU A CA 2
ATOM 2662 C C . GLU A 1 73 ? -10.757 -7.025 17.012 1.00 0.00 73 GLU A C 2
ATOM 2663 O O . GLU A 1 73 ? -11.432 -6.188 17.567 1.00 0.00 73 GLU A O 2
ATOM 2675 N N . GLN A 1 74 ? -9.460 -6.953 17.030 1.00 0.00 74 GLN A N 2
ATOM 2676 C CA . GLN A 1 74 ? -8.773 -5.853 17.785 1.00 0.00 74 GLN A CA 2
ATOM 2677 C C . GLN A 1 74 ? -8.940 -4.553 17.011 1.00 0.00 74 GLN A C 2
ATOM 2678 O O . GLN A 1 74 ? -9.375 -3.553 17.533 1.00 0.00 74 GLN A O 2
ATOM 2692 N N . VAL A 1 75 ? -8.612 -4.557 15.753 1.00 0.00 75 VAL A N 2
ATOM 2693 C CA . VAL A 1 75 ? -8.741 -3.306 14.950 1.00 0.00 75 VAL A CA 2
ATOM 2694 C C . VAL A 1 75 ? -10.204 -3.092 14.611 1.00 0.00 75 VAL A C 2
ATOM 2695 O O . VAL A 1 75 ? -10.748 -2.026 14.796 1.00 0.00 75 VAL A O 2
ATOM 2708 N N . SER A 1 76 ? -10.851 -4.104 14.128 1.00 0.00 76 SER A N 2
ATOM 2709 C CA . SER A 1 76 ? -12.299 -3.970 13.776 1.00 0.00 76 SER A CA 2
ATOM 2710 C C . SER A 1 76 ? -13.033 -3.406 14.989 1.00 0.00 76 SER A C 2
ATOM 2711 O O . SER A 1 76 ? -14.111 -2.870 14.886 1.00 0.00 76 SER A O 2
ATOM 2719 N N . SER A 1 77 ? -12.453 -3.521 16.149 1.00 0.00 77 SER A N 2
ATOM 2720 C CA . SER A 1 77 ? -13.111 -2.970 17.379 1.00 0.00 77 SER A CA 2
ATOM 2721 C C . SER A 1 77 ? -13.454 -1.504 17.151 1.00 0.00 77 SER A C 2
ATOM 2722 O O . SER A 1 77 ? -14.427 -0.993 17.656 1.00 0.00 77 SER A O 2
ATOM 2730 N N . HIS A 1 78 ? -12.660 -0.820 16.386 1.00 0.00 78 HIS A N 2
ATOM 2731 C CA . HIS A 1 78 ? -12.940 0.619 16.111 1.00 0.00 78 HIS A CA 2
ATOM 2732 C C . HIS A 1 78 ? -12.136 1.035 14.880 1.00 0.00 78 HIS A C 2
ATOM 2733 O O . HIS A 1 78 ? -12.410 2.022 14.240 1.00 0.00 78 HIS A O 2
ATOM 2748 N N . PHE A 1 79 ? -11.130 0.281 14.550 1.00 0.00 79 PHE A N 2
ATOM 2749 C CA . PHE A 1 79 ? -10.287 0.630 13.360 1.00 0.00 79 PHE A CA 2
ATOM 2750 C C . PHE A 1 79 ? -10.387 -0.477 12.303 1.00 0.00 79 PHE A C 2
ATOM 2751 O O . PHE A 1 79 ? -10.912 -1.546 12.534 1.00 0.00 79 PHE A O 2
ATOM 2768 N N . GLY A 1 80 ? -9.875 -0.213 11.143 1.00 0.00 80 GLY A N 2
ATOM 2769 C CA . GLY A 1 80 ? -9.912 -1.223 10.039 1.00 0.00 80 GLY A CA 2
ATOM 2770 C C . GLY A 1 80 ? -8.512 -1.769 9.767 1.00 0.00 80 GLY A C 2
ATOM 2771 O O . GLY A 1 80 ? -7.538 -1.055 9.747 1.00 0.00 80 GLY A O 2
ATOM 2775 N N . GLN A 1 81 ? -8.419 -3.043 9.560 1.00 0.00 81 GLN A N 2
ATOM 2776 C CA . GLN A 1 81 ? -7.095 -3.672 9.268 1.00 0.00 81 GLN A CA 2
ATOM 2777 C C . GLN A 1 81 ? -6.355 -2.829 8.234 1.00 0.00 81 GLN A C 2
ATOM 2778 O O . GLN A 1 81 ? -5.163 -2.919 8.086 1.00 0.00 81 GLN A O 2
ATOM 2792 N N . SER A 1 82 ? -7.049 -1.995 7.531 1.00 0.00 82 SER A N 2
ATOM 2793 C CA . SER A 1 82 ? -6.375 -1.121 6.522 1.00 0.00 82 SER A CA 2
ATOM 2794 C C . SER A 1 82 ? -6.699 0.335 6.866 1.00 0.00 82 SER A C 2
ATOM 2795 O O . SER A 1 82 ? -6.552 1.229 6.066 1.00 0.00 82 SER A O 2
ATOM 2803 N N . ASP A 1 83 ? -7.140 0.567 8.072 1.00 0.00 83 ASP A N 2
ATOM 2804 C CA . ASP A 1 83 ? -7.497 1.964 8.513 1.00 0.00 83 ASP A CA 2
ATOM 2805 C C . ASP A 1 83 ? -6.465 2.936 7.967 1.00 0.00 83 ASP A C 2
ATOM 2806 O O . ASP A 1 83 ? -5.342 2.984 8.408 1.00 0.00 83 ASP A O 2
ATOM 2815 N N . ASN A 1 84 ? -6.841 3.704 6.999 1.00 0.00 84 ASN A N 2
ATOM 2816 C CA . ASN A 1 84 ? -5.888 4.685 6.390 1.00 0.00 84 ASN A CA 2
ATOM 2817 C C . ASN A 1 84 ? -4.632 3.964 5.955 1.00 0.00 84 ASN A C 2
ATOM 2818 O O . ASN A 1 84 ? -3.578 4.119 6.521 1.00 0.00 84 ASN A O 2
ATOM 2829 N N . ILE A 1 85 ? -4.733 3.171 4.948 1.00 0.00 85 ILE A N 2
ATOM 2830 C CA . ILE A 1 85 ? -3.542 2.419 4.487 1.00 0.00 85 ILE A CA 2
ATOM 2831 C C . ILE A 1 85 ? -3.559 2.327 2.971 1.00 0.00 85 ILE A C 2
ATOM 2832 O O . ILE A 1 85 ? -4.519 2.674 2.325 1.00 0.00 85 ILE A O 2
ATOM 2848 N N . ILE A 1 86 ? -2.491 1.901 2.398 1.00 0.00 86 ILE A N 2
ATOM 2849 C CA . ILE A 1 86 ? -2.446 1.766 0.921 1.00 0.00 86 ILE A CA 2
ATOM 2850 C C . ILE A 1 86 ? -2.408 0.298 0.549 1.00 0.00 86 ILE A C 2
ATOM 2851 O O . ILE A 1 86 ? -1.447 -0.397 0.772 1.00 0.00 86 ILE A O 2
ATOM 2867 N N . VAL A 1 87 ? -3.468 -0.185 0.001 1.00 0.00 87 VAL A N 2
ATOM 2868 C CA . VAL A 1 87 ? -3.543 -1.627 -0.344 1.00 0.00 87 VAL A CA 2
ATOM 2869 C C . VAL A 1 87 ? -3.573 -1.771 -1.864 1.00 0.00 87 VAL A C 2
ATOM 2870 O O . VAL A 1 87 ? -3.733 -0.820 -2.594 1.00 0.00 87 VAL A O 2
ATOM 2883 N N . GLY A 1 88 ? -3.372 -2.959 -2.337 1.00 0.00 88 GLY A N 2
ATOM 2884 C CA . GLY A 1 88 ? -3.373 -3.212 -3.811 1.00 0.00 88 GLY A CA 2
ATOM 2885 C C . GLY A 1 88 ? -3.874 -4.616 -4.103 1.00 0.00 88 GLY A C 2
ATOM 2886 O O . GLY A 1 88 ? -3.581 -5.552 -3.396 1.00 0.00 88 GLY A O 2
ATOM 2890 N N . CYS A 1 89 ? -4.628 -4.759 -5.148 1.00 0.00 89 CYS A N 2
ATOM 2891 C CA . CYS A 1 89 ? -5.173 -6.102 -5.496 1.00 0.00 89 CYS A CA 2
ATOM 2892 C C . CYS A 1 89 ? -4.199 -6.813 -6.425 1.00 0.00 89 CYS A C 2
ATOM 2893 O O . CYS A 1 89 ? -3.570 -6.222 -7.271 1.00 0.00 89 CYS A O 2
ATOM 2901 N N . GLN A 1 90 ? -4.033 -8.083 -6.220 1.00 0.00 90 GLN A N 2
ATOM 2902 C CA . GLN A 1 90 ? -3.079 -8.876 -7.053 1.00 0.00 90 GLN A CA 2
ATOM 2903 C C . GLN A 1 90 ? -3.039 -8.338 -8.473 1.00 0.00 90 GLN A C 2
ATOM 2904 O O . GLN A 1 90 ? -2.252 -7.488 -8.813 1.00 0.00 90 GLN A O 2
ATOM 2918 N N . SER A 1 91 ? -3.884 -8.854 -9.305 1.00 0.00 91 SER A N 2
ATOM 2919 C CA . SER A 1 91 ? -3.921 -8.409 -10.730 1.00 0.00 91 SER A CA 2
ATOM 2920 C C . SER A 1 91 ? -5.340 -8.539 -11.267 1.00 0.00 91 SER A C 2
ATOM 2921 O O . SER A 1 91 ? -6.165 -9.248 -10.741 1.00 0.00 91 SER A O 2
ATOM 2929 N N . GLY A 1 92 ? -5.624 -7.847 -12.323 1.00 0.00 92 GLY A N 2
ATOM 2930 C CA . GLY A 1 92 ? -6.987 -7.908 -12.923 1.00 0.00 92 GLY A CA 2
ATOM 2931 C C . GLY A 1 92 ? -7.799 -6.689 -12.490 1.00 0.00 92 GLY A C 2
ATOM 2932 O O . GLY A 1 92 ? -8.040 -6.462 -11.327 1.00 0.00 92 GLY A O 2
ATOM 2936 N N . GLY A 1 93 ? -8.216 -5.910 -13.432 1.00 0.00 93 GLY A N 2
ATOM 2937 C CA . GLY A 1 93 ? -9.021 -4.694 -13.121 1.00 0.00 93 GLY A CA 2
ATOM 2938 C C . GLY A 1 93 ? -10.269 -5.106 -12.349 1.00 0.00 93 GLY A C 2
ATOM 2939 O O . GLY A 1 93 ? -10.714 -4.433 -11.451 1.00 0.00 93 GLY A O 2
ATOM 2943 N N . ARG A 1 94 ? -10.839 -6.219 -12.706 1.00 0.00 94 ARG A N 2
ATOM 2944 C CA . ARG A 1 94 ? -12.070 -6.699 -11.998 1.00 0.00 94 ARG A CA 2
ATOM 2945 C C . ARG A 1 94 ? -11.726 -6.965 -10.545 1.00 0.00 94 ARG A C 2
ATOM 2946 O O . ARG A 1 94 ? -12.554 -6.879 -9.669 1.00 0.00 94 ARG A O 2
ATOM 2967 N N . SER A 1 95 ? -10.502 -7.298 -10.281 1.00 0.00 95 SER A N 2
ATOM 2968 C CA . SER A 1 95 ? -10.094 -7.591 -8.877 1.00 0.00 95 SER A CA 2
ATOM 2969 C C . SER A 1 95 ? -10.282 -6.346 -8.029 1.00 0.00 95 SER A C 2
ATOM 2970 O O . SER A 1 95 ? -10.716 -6.402 -6.902 1.00 0.00 95 SER A O 2
ATOM 2978 N N . ILE A 1 96 ? -9.969 -5.218 -8.564 1.00 0.00 96 ILE A N 2
ATOM 2979 C CA . ILE A 1 96 ? -10.119 -3.955 -7.791 1.00 0.00 96 ILE A CA 2
ATOM 2980 C C . ILE A 1 96 ? -11.596 -3.741 -7.475 1.00 0.00 96 ILE A C 2
ATOM 2981 O O . ILE A 1 96 ? -11.958 -3.200 -6.456 1.00 0.00 96 ILE A O 2
ATOM 2997 N N . LYS A 1 97 ? -12.463 -4.195 -8.329 1.00 0.00 97 LYS A N 2
ATOM 2998 C CA . LYS A 1 97 ? -13.930 -4.036 -8.063 1.00 0.00 97 LYS A CA 2
ATOM 2999 C C . LYS A 1 97 ? -14.317 -4.970 -6.913 1.00 0.00 97 LYS A C 2
ATOM 3000 O O . LYS A 1 97 ? -15.007 -4.601 -5.994 1.00 0.00 97 LYS A O 2
ATOM 3019 N N . ALA A 1 98 ? -13.866 -6.177 -6.951 1.00 0.00 98 ALA A N 2
ATOM 3020 C CA . ALA A 1 98 ? -14.216 -7.142 -5.869 1.00 0.00 98 ALA A CA 2
ATOM 3021 C C . ALA A 1 98 ? -13.759 -6.577 -4.524 1.00 0.00 98 ALA A C 2
ATOM 3022 O O . ALA A 1 98 ? -14.370 -6.773 -3.499 1.00 0.00 98 ALA A O 2
ATOM 3029 N N . THR A 1 99 ? -12.688 -5.864 -4.536 1.00 0.00 99 THR A N 2
ATOM 3030 C CA . THR A 1 99 ? -12.149 -5.266 -3.290 1.00 0.00 99 THR A CA 2
ATOM 3031 C C . THR A 1 99 ? -12.844 -3.918 -3.049 1.00 0.00 99 THR A C 2
ATOM 3032 O O . THR A 1 99 ? -13.477 -3.683 -2.047 1.00 0.00 99 THR A O 2
ATOM 3043 N N . THR A 1 100 ? -12.738 -3.043 -3.988 1.00 0.00 100 THR A N 2
ATOM 3044 C CA . THR A 1 100 ? -13.370 -1.705 -3.869 1.00 0.00 100 THR A CA 2
ATOM 3045 C C . THR A 1 100 ? -14.845 -1.882 -3.470 1.00 0.00 100 THR A C 2
ATOM 3046 O O . THR A 1 100 ? -15.352 -1.221 -2.593 1.00 0.00 100 THR A O 2
ATOM 3057 N N . ASP A 1 101 ? -15.521 -2.808 -4.075 1.00 0.00 101 ASP A N 2
ATOM 3058 C CA . ASP A 1 101 ? -16.956 -3.071 -3.719 1.00 0.00 101 ASP A CA 2
ATOM 3059 C C . ASP A 1 101 ? -16.994 -3.661 -2.311 1.00 0.00 101 ASP A C 2
ATOM 3060 O O . ASP A 1 101 ? -17.790 -3.282 -1.477 1.00 0.00 101 ASP A O 2
ATOM 3069 N N . LEU A 1 102 ? -16.143 -4.606 -2.051 1.00 0.00 102 LEU A N 2
ATOM 3070 C CA . LEU A 1 102 ? -16.122 -5.249 -0.709 1.00 0.00 102 LEU A CA 2
ATOM 3071 C C . LEU A 1 102 ? -15.696 -4.216 0.325 1.00 0.00 102 LEU A C 2
ATOM 3072 O O . LEU A 1 102 ? -16.280 -4.084 1.376 1.00 0.00 102 LEU A O 2
ATOM 3088 N N . LEU A 1 103 ? -14.714 -3.439 0.005 1.00 0.00 103 LEU A N 2
ATOM 3089 C CA . LEU A 1 103 ? -14.260 -2.370 0.940 1.00 0.00 103 LEU A CA 2
ATOM 3090 C C . LEU A 1 103 ? -15.402 -1.369 1.142 1.00 0.00 103 LEU A C 2
ATOM 3091 O O . LEU A 1 103 ? -15.628 -0.871 2.221 1.00 0.00 103 LEU A O 2
ATOM 3107 N N . HIS A 1 104 ? -16.154 -1.096 0.118 1.00 0.00 104 HIS A N 2
ATOM 3108 C CA . HIS A 1 104 ? -17.309 -0.152 0.254 1.00 0.00 104 HIS A CA 2
ATOM 3109 C C . HIS A 1 104 ? -18.357 -0.792 1.169 1.00 0.00 104 HIS A C 2
ATOM 3110 O O . HIS A 1 104 ? -19.211 -0.141 1.726 1.00 0.00 104 HIS A O 2
ATOM 3125 N N . ALA A 1 105 ? -18.274 -2.069 1.357 1.00 0.00 105 ALA A N 2
ATOM 3126 C CA . ALA A 1 105 ? -19.249 -2.758 2.253 1.00 0.00 105 ALA A CA 2
ATOM 3127 C C . ALA A 1 105 ? -19.093 -2.190 3.660 1.00 0.00 105 ALA A C 2
ATOM 3128 O O . ALA A 1 105 ? -19.953 -2.297 4.494 1.00 0.00 105 ALA A O 2
ATOM 3135 N N . GLY A 1 106 ? -17.977 -1.577 3.922 1.00 0.00 106 GLY A N 2
ATOM 3136 C CA . GLY A 1 106 ? -17.732 -0.977 5.268 1.00 0.00 106 GLY A CA 2
ATOM 3137 C C . GLY A 1 1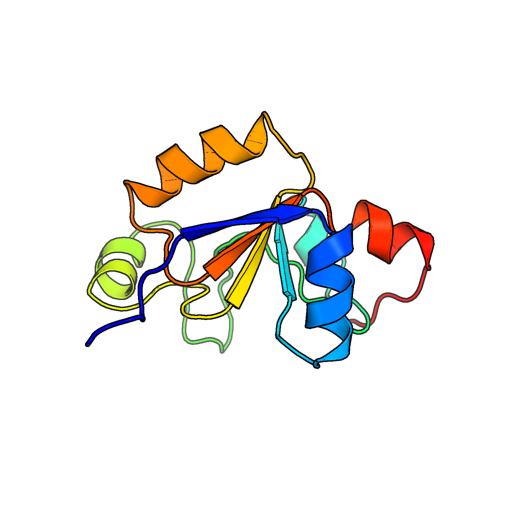06 ? -16.323 -1.324 5.730 1.00 0.00 106 GLY A C 2
ATOM 3138 O O . GLY A 1 106 ? -16.091 -1.667 6.867 1.00 0.00 106 GLY A O 2
ATOM 3142 N N . PHE A 1 107 ? -15.382 -1.248 4.853 1.00 0.00 107 PHE A N 2
ATOM 3143 C CA . PHE A 1 107 ? -13.977 -1.575 5.227 1.00 0.00 107 PHE A CA 2
ATOM 3144 C C . PHE A 1 107 ? -13.018 -0.815 4.311 1.00 0.00 107 PHE A C 2
ATOM 3145 O O . PHE A 1 107 ? -11.949 -1.276 3.986 1.00 0.00 107 PHE A O 2
ATOM 3162 N N . THR A 1 108 ? -13.392 0.352 3.885 1.00 0.00 108 THR A N 2
ATOM 3163 C CA . THR A 1 108 ? -12.495 1.136 2.992 1.00 0.00 108 THR A CA 2
ATOM 3164 C C . THR A 1 108 ? -11.521 1.971 3.827 1.00 0.00 108 THR A C 2
ATOM 3165 O O . THR A 1 108 ? -10.959 1.516 4.797 1.00 0.00 108 THR A O 2
ATOM 3176 N N . GLY A 1 109 ? -11.324 3.193 3.445 1.00 0.00 109 GLY A N 2
ATOM 3177 C CA . GLY A 1 109 ? -10.388 4.093 4.192 1.00 0.00 109 GLY A CA 2
ATOM 3178 C C . GLY A 1 109 ? -8.960 3.775 3.773 1.00 0.00 109 GLY A C 2
ATOM 3179 O O . GLY A 1 109 ? -8.014 4.022 4.482 1.00 0.00 109 GLY A O 2
ATOM 3183 N N . VAL A 1 110 ? -8.800 3.209 2.622 1.00 0.00 110 VAL A N 2
ATOM 3184 C CA . VAL A 1 110 ? -7.440 2.838 2.154 1.00 0.00 110 VAL A CA 2
ATOM 3185 C C . VAL A 1 110 ? -7.332 3.055 0.650 1.00 0.00 110 VAL A C 2
ATOM 3186 O O . VAL A 1 110 ? -8.309 3.228 -0.033 1.00 0.00 110 VAL A O 2
ATOM 3199 N N . LYS A 1 111 ? -6.150 3.053 0.136 1.00 0.00 111 LYS A N 2
ATOM 3200 C CA . LYS A 1 111 ? -5.982 3.271 -1.323 1.00 0.00 111 LYS A CA 2
ATOM 3201 C C . LYS A 1 111 ? -5.794 1.914 -2.004 1.00 0.00 111 LYS A C 2
ATOM 3202 O O . LYS A 1 111 ? -5.344 0.956 -1.419 1.00 0.00 111 LYS A O 2
ATOM 3221 N N . ASP A 1 112 ? -6.159 1.838 -3.245 1.00 0.00 112 ASP A N 2
ATOM 3222 C CA . ASP A 1 112 ? -6.034 0.555 -3.997 1.00 0.00 112 ASP A CA 2
ATOM 3223 C C . ASP A 1 112 ? -4.904 0.689 -5.002 1.00 0.00 112 ASP A C 2
ATOM 3224 O O . ASP A 1 112 ? -4.956 1.480 -5.912 1.00 0.00 112 ASP A O 2
ATOM 3233 N N . ILE A 1 113 ? -3.886 -0.070 -4.838 1.00 0.00 113 ILE A N 2
ATOM 3234 C CA . ILE A 1 113 ? -2.737 0.009 -5.769 1.00 0.00 113 ILE A CA 2
ATOM 3235 C C . ILE A 1 113 ? -2.796 -1.130 -6.778 1.00 0.00 113 ILE A C 2
ATOM 3236 O O . ILE A 1 113 ? -2.936 -2.279 -6.434 1.00 0.00 113 ILE A O 2
ATOM 3252 N N . VAL A 1 114 ? -2.712 -0.820 -8.031 1.00 0.00 114 VAL A N 2
ATOM 3253 C CA . VAL A 1 114 ? -2.770 -1.889 -9.068 1.00 0.00 114 VAL A CA 2
ATOM 3254 C C . VAL A 1 114 ? -1.361 -2.229 -9.534 1.00 0.00 114 VAL A C 2
ATOM 3255 O O . VAL A 1 114 ? -0.538 -1.371 -9.766 1.00 0.00 114 VAL A O 2
ATOM 3268 N N . GLY A 1 115 ? -1.096 -3.479 -9.679 1.00 0.00 115 GLY A N 2
ATOM 3269 C CA . GLY A 1 115 ? 0.251 -3.926 -10.132 1.00 0.00 115 GLY A CA 2
ATOM 3270 C C . GLY A 1 115 ? 1.197 -3.993 -8.941 1.00 0.00 115 GLY A C 2
ATOM 3271 O O . GLY A 1 115 ? 0.798 -4.176 -7.813 1.00 0.00 115 GLY A O 2
ATOM 3275 N N . GLY A 1 116 ? 2.456 -3.855 -9.195 1.00 0.00 116 GLY A N 2
ATOM 3276 C CA . GLY A 1 116 ? 3.461 -3.902 -8.095 1.00 0.00 116 GLY A CA 2
ATOM 3277 C C . GLY A 1 116 ? 3.924 -5.344 -7.883 1.00 0.00 116 GLY A C 2
ATOM 3278 O O . GLY A 1 116 ? 5.093 -5.637 -7.795 1.00 0.00 116 GLY A O 2
ATOM 3282 N N . TYR A 1 117 ? 2.990 -6.231 -7.815 1.00 0.00 117 TYR A N 2
ATOM 3283 C CA . TYR A 1 117 ? 3.288 -7.682 -7.616 1.00 0.00 117 TYR A CA 2
ATOM 3284 C C . TYR A 1 117 ? 4.305 -8.142 -8.651 1.00 0.00 117 TYR A C 2
ATOM 3285 O O . TYR A 1 117 ? 5.328 -8.707 -8.337 1.00 0.00 117 TYR A O 2
ATOM 3303 N N . SER A 1 118 ? 4.019 -7.907 -9.888 1.00 0.00 118 SER A N 2
ATOM 3304 C CA . SER A 1 118 ? 4.962 -8.318 -10.968 1.00 0.00 118 SER A CA 2
ATOM 3305 C C . SER A 1 118 ? 6.185 -7.421 -10.935 1.00 0.00 118 SER A C 2
ATOM 3306 O O . SER A 1 118 ? 7.288 -7.836 -11.200 1.00 0.00 118 SER A O 2
ATOM 3314 N N . ALA A 1 119 ? 5.998 -6.193 -10.601 1.00 0.00 119 ALA A N 2
ATOM 3315 C CA . ALA A 1 119 ? 7.151 -5.256 -10.549 1.00 0.00 119 ALA A CA 2
ATOM 3316 C C . ALA A 1 119 ? 8.010 -5.596 -9.338 1.00 0.00 119 ALA A C 2
ATOM 3317 O O . ALA A 1 119 ? 9.186 -5.835 -9.439 1.00 0.00 119 ALA A O 2
ATOM 3324 N N . TRP A 1 120 ? 7.414 -5.628 -8.181 1.00 0.00 120 TRP A N 2
ATOM 3325 C CA . TRP A 1 120 ? 8.181 -5.965 -6.940 1.00 0.00 120 TRP A CA 2
ATOM 3326 C C . TRP A 1 120 ? 8.752 -7.361 -7.131 1.00 0.00 120 TRP A C 2
ATOM 3327 O O . TRP A 1 120 ? 9.845 -7.672 -6.723 1.00 0.00 120 TRP A O 2
ATOM 3348 N N . ALA A 1 121 ? 8.029 -8.200 -7.795 1.00 0.00 121 ALA A N 2
ATOM 3349 C CA . ALA A 1 121 ? 8.525 -9.584 -8.038 1.00 0.00 121 ALA A CA 2
ATOM 3350 C C . ALA A 1 121 ? 9.916 -9.505 -8.651 1.00 0.00 121 ALA A C 2
ATOM 3351 O O . ALA A 1 121 ? 10.782 -10.301 -8.382 1.00 0.00 121 ALA A O 2
ATOM 3358 N N . LYS A 1 122 ? 10.137 -8.537 -9.489 1.00 0.00 122 LYS A N 2
ATOM 3359 C CA . LYS A 1 122 ? 11.476 -8.387 -10.128 1.00 0.00 122 LYS A CA 2
ATOM 3360 C C . LYS A 1 122 ? 12.499 -8.169 -9.013 1.00 0.00 122 LYS A C 2
ATOM 3361 O O . LYS A 1 122 ? 13.651 -8.518 -9.128 1.00 0.00 122 LYS A O 2
ATOM 3380 N N . ASN A 1 123 ? 12.075 -7.629 -7.905 1.00 0.00 123 ASN A N 2
ATOM 3381 C CA . ASN A 1 123 ? 13.023 -7.399 -6.762 1.00 0.00 123 ASN A CA 2
ATOM 3382 C C . ASN A 1 123 ? 13.708 -8.718 -6.434 1.00 0.00 123 ASN A C 2
ATOM 3383 O O . ASN A 1 123 ? 14.906 -8.802 -6.296 1.00 0.00 123 ASN A O 2
ATOM 3394 N N . GLY A 1 124 ? 12.939 -9.754 -6.291 1.00 0.00 124 GLY A N 2
ATOM 3395 C CA . GLY A 1 124 ? 13.513 -11.092 -5.962 1.00 0.00 124 GLY A CA 2
ATOM 3396 C C . GLY A 1 124 ? 14.007 -11.073 -4.516 1.00 0.00 124 GLY A C 2
ATOM 3397 O O . GLY A 1 124 ? 14.794 -11.891 -4.102 1.00 0.00 124 GLY A O 2
ATOM 3401 N N . LEU A 1 125 ? 13.543 -10.143 -3.739 1.00 0.00 125 LEU A N 2
ATOM 3402 C CA . LEU A 1 125 ? 14.000 -10.062 -2.321 1.00 0.00 125 LEU A CA 2
ATOM 3403 C C . LEU A 1 125 ? 12.785 -10.106 -1.392 1.00 0.00 125 LEU A C 2
ATOM 3404 O O . LEU A 1 125 ? 12.104 -9.123 -1.211 1.00 0.00 125 LEU A O 2
ATOM 3420 N N . PRO A 1 126 ? 12.488 -11.256 -0.861 1.00 0.00 126 PRO A N 2
ATOM 3421 C CA . PRO A 1 126 ? 11.353 -11.427 0.075 1.00 0.00 126 PRO A CA 2
ATOM 3422 C C . PRO A 1 126 ? 11.752 -11.297 1.529 1.00 0.00 126 PRO A C 2
ATOM 3423 O O . PRO A 1 126 ? 12.560 -12.044 2.042 1.00 0.00 126 PRO A O 2
ATOM 3434 N N . THR A 1 127 ? 11.219 -10.342 2.205 1.00 0.00 127 THR A N 2
ATOM 3435 C CA . THR A 1 127 ? 11.568 -10.168 3.627 1.00 0.00 127 THR A CA 2
ATOM 3436 C C . THR A 1 127 ? 10.555 -10.920 4.481 1.00 0.00 127 THR A C 2
ATOM 3437 O O . THR A 1 127 ? 9.363 -10.747 4.362 1.00 0.00 127 THR A O 2
ATOM 3448 N N . LYS A 1 128 ? 11.030 -11.766 5.330 1.00 0.00 128 LYS A N 2
ATOM 3449 C CA . LYS A 1 128 ? 10.118 -12.572 6.176 1.00 0.00 128 LYS A CA 2
ATOM 3450 C C . LYS A 1 128 ? 10.945 -13.391 7.150 1.00 0.00 128 LYS A C 2
ATOM 3451 O O . LYS A 1 128 ? 12.062 -13.763 6.890 1.00 0.00 128 LYS A O 2
ATOM 3470 N N . ALA A 1 129 ? 10.422 -13.637 8.293 1.00 0.00 129 ALA A N 2
ATOM 3471 C CA . ALA A 1 129 ? 11.178 -14.406 9.314 1.00 0.00 129 ALA A CA 2
ATOM 3472 C C . ALA A 1 129 ? 12.613 -13.851 9.437 1.00 0.00 129 ALA A C 2
ATOM 3479 N N . ALA A 1 11 ? -7.882 13.956 15.013 1.00 0.00 11 ALA A N 3
ATOM 3480 C CA . ALA A 1 11 ? -8.882 13.190 14.231 1.00 0.00 11 ALA A CA 3
ATOM 3481 C C . ALA A 1 11 ? -9.476 14.088 13.164 1.00 0.00 11 ALA A C 3
ATOM 3482 O O . ALA A 1 11 ? -10.608 14.500 13.229 1.00 0.00 11 ALA A O 3
ATOM 3489 N N . GLU A 1 12 ? -8.709 14.368 12.174 1.00 0.00 12 GLU A N 3
ATOM 3490 C CA . GLU A 1 12 ? -9.193 15.222 11.064 1.00 0.00 12 GLU A CA 3
ATOM 3491 C C . GLU A 1 12 ? -8.663 14.678 9.747 1.00 0.00 12 GLU A C 3
ATOM 3492 O O . GLU A 1 12 ? -7.865 15.288 9.078 1.00 0.00 12 GLU A O 3
ATOM 3504 N N . GLU A 1 13 ? -9.090 13.517 9.383 1.00 0.00 13 GLU A N 3
ATOM 3505 C CA . GLU A 1 13 ? -8.611 12.907 8.110 1.00 0.00 13 GLU A CA 3
ATOM 3506 C C . GLU A 1 13 ? -9.760 12.167 7.430 1.00 0.00 13 GLU A C 3
ATOM 3507 O O . GLU A 1 13 ? -10.586 11.546 8.055 1.00 0.00 13 GLU A O 3
ATOM 3519 N N . SER A 1 14 ? -9.805 12.236 6.147 1.00 0.00 14 SER A N 3
ATOM 3520 C CA . SER A 1 14 ? -10.882 11.550 5.368 1.00 0.00 14 SER A CA 3
ATOM 3521 C C . SER A 1 14 ? -10.447 10.101 5.155 1.00 0.00 14 SER A C 3
ATOM 3522 O O . SER A 1 14 ? -9.298 9.754 5.281 1.00 0.00 14 SER A O 3
ATOM 3530 N N . ARG A 1 15 ? -11.382 9.249 4.848 1.00 0.00 15 ARG A N 3
ATOM 3531 C CA . ARG A 1 15 ? -11.062 7.800 4.630 1.00 0.00 15 ARG A CA 3
ATOM 3532 C C . ARG A 1 15 ? -12.047 7.200 3.640 1.00 0.00 15 ARG A C 3
ATOM 3533 O O . ARG A 1 15 ? -13.188 6.945 3.941 1.00 0.00 15 ARG A O 3
ATOM 3554 N N . VAL A 1 16 ? -11.605 6.980 2.447 1.00 0.00 16 VAL A N 3
ATOM 3555 C CA . VAL A 1 16 ? -12.503 6.402 1.410 1.00 0.00 16 VAL A CA 3
ATOM 3556 C C . VAL A 1 16 ? -11.691 5.481 0.510 1.00 0.00 16 VAL A C 3
ATOM 3557 O O . VAL A 1 16 ? -10.506 5.320 0.687 1.00 0.00 16 VAL A O 3
ATOM 3570 N N . PRO A 1 17 ? -12.334 4.851 -0.423 1.00 0.00 17 PRO A N 3
ATOM 3571 C CA . PRO A 1 17 ? -11.651 3.934 -1.361 1.00 0.00 17 PRO A CA 3
ATOM 3572 C C . PRO A 1 17 ? -11.094 4.682 -2.557 1.00 0.00 17 PRO A C 3
ATOM 3573 O O . PRO A 1 17 ? -11.676 5.608 -3.082 1.00 0.00 17 PRO A O 3
ATOM 3584 N N . SER A 1 18 ? -9.931 4.289 -2.980 1.00 0.00 18 SER A N 3
ATOM 3585 C CA . SER A 1 18 ? -9.278 4.952 -4.144 1.00 0.00 18 SER A CA 3
ATOM 3586 C C . SER A 1 18 ? -8.510 3.922 -4.959 1.00 0.00 18 SER A C 3
ATOM 3587 O O . SER A 1 18 ? -8.032 2.932 -4.455 1.00 0.00 18 SER A O 3
ATOM 3595 N N . SER A 1 19 ? -8.402 4.148 -6.224 1.00 0.00 19 SER A N 3
ATOM 3596 C CA . SER A 1 19 ? -7.672 3.193 -7.110 1.00 0.00 19 SER A CA 3
ATOM 3597 C C . SER A 1 19 ? -6.283 3.727 -7.401 1.00 0.00 19 SER A C 3
ATOM 3598 O O . SER A 1 19 ? -6.064 4.898 -7.601 1.00 0.00 19 SER A O 3
ATOM 3606 N N . VAL A 1 20 ? -5.329 2.865 -7.401 1.00 0.00 20 VAL A N 3
ATOM 3607 C CA . VAL A 1 20 ? -3.939 3.300 -7.645 1.00 0.00 20 VAL A CA 3
ATOM 3608 C C . VAL A 1 20 ? -3.164 2.165 -8.313 1.00 0.00 20 VAL A C 3
ATOM 3609 O O . VAL A 1 20 ? -3.539 1.022 -8.256 1.00 0.00 2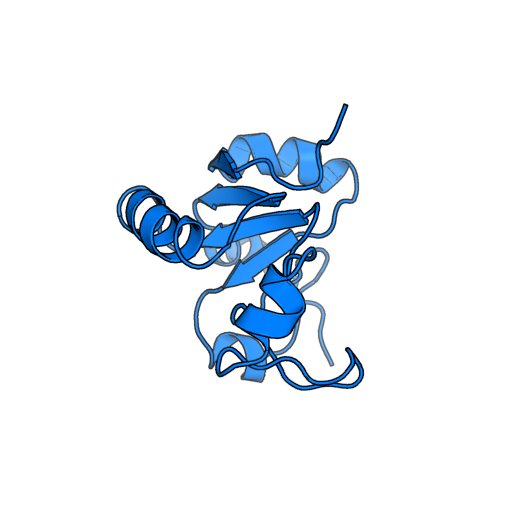0 VAL A O 3
ATOM 3622 N N . SER A 1 21 ? -2.093 2.474 -8.977 1.00 0.00 21 SER A N 3
ATOM 3623 C CA . SER A 1 21 ? -1.299 1.401 -9.658 1.00 0.00 21 SER A CA 3
ATOM 3624 C C . SER A 1 21 ? 0.088 1.335 -9.048 1.00 0.00 21 SER A C 3
ATOM 3625 O O . SER A 1 21 ? 0.554 2.256 -8.418 1.00 0.00 21 SER A O 3
ATOM 3633 N N . VAL A 1 22 ? 0.740 0.258 -9.225 1.00 0.00 22 VAL A N 3
ATOM 3634 C CA . VAL A 1 22 ? 2.091 0.095 -8.648 1.00 0.00 22 VAL A CA 3
ATOM 3635 C C . VAL A 1 22 ? 2.925 1.321 -9.004 1.00 0.00 22 VAL A C 3
ATOM 3636 O O . VAL A 1 22 ? 3.768 1.772 -8.250 1.00 0.00 22 VAL A O 3
ATOM 3649 N N . THR A 1 23 ? 2.666 1.903 -10.129 1.00 0.00 23 THR A N 3
ATOM 3650 C CA . THR A 1 23 ? 3.433 3.117 -10.542 1.00 0.00 23 THR A CA 3
ATOM 3651 C C . THR A 1 23 ? 3.236 4.217 -9.493 1.00 0.00 23 THR A C 3
ATOM 3652 O O . THR A 1 23 ? 4.167 4.726 -8.926 1.00 0.00 23 THR A O 3
ATOM 3663 N N . VAL A 1 24 ? 2.017 4.586 -9.211 1.00 0.00 24 VAL A N 3
ATOM 3664 C CA . VAL A 1 24 ? 1.793 5.637 -8.175 1.00 0.00 24 VAL A CA 3
ATOM 3665 C C . VAL A 1 24 ? 2.237 5.115 -6.821 1.00 0.00 24 VAL A C 3
ATOM 3666 O O . VAL A 1 24 ? 2.774 5.822 -6.010 1.00 0.00 24 VAL A O 3
ATOM 3679 N N . ALA A 1 25 ? 2.039 3.867 -6.580 1.00 0.00 25 ALA A N 3
ATOM 3680 C CA . ALA A 1 25 ? 2.476 3.280 -5.289 1.00 0.00 25 ALA A CA 3
ATOM 3681 C C . ALA A 1 25 ? 3.971 3.561 -5.113 1.00 0.00 25 ALA A C 3
ATOM 3682 O O . ALA A 1 25 ? 4.449 3.796 -4.023 1.00 0.00 25 ALA A O 3
ATOM 3689 N N . HIS A 1 26 ? 4.707 3.530 -6.175 1.00 0.00 26 HIS A N 3
ATOM 3690 C CA . HIS A 1 26 ? 6.172 3.792 -6.076 1.00 0.00 26 HIS A CA 3
ATOM 3691 C C . HIS A 1 26 ? 6.362 5.156 -5.419 1.00 0.00 26 HIS A C 3
ATOM 3692 O O . HIS A 1 26 ? 7.122 5.311 -4.493 1.00 0.00 26 HIS A O 3
ATOM 3707 N N . ASP A 1 27 ? 5.640 6.145 -5.867 1.00 0.00 27 ASP A N 3
ATOM 3708 C CA . ASP A 1 27 ? 5.749 7.507 -5.235 1.00 0.00 27 ASP A CA 3
ATOM 3709 C C . ASP A 1 27 ? 5.346 7.401 -3.769 1.00 0.00 27 ASP A C 3
ATOM 3710 O O . ASP A 1 27 ? 5.944 7.985 -2.896 1.00 0.00 27 ASP A O 3
ATOM 3719 N N . LEU A 1 28 ? 4.311 6.669 -3.503 1.00 0.00 28 LEU A N 3
ATOM 3720 C CA . LEU A 1 28 ? 3.829 6.522 -2.102 1.00 0.00 28 LEU A CA 3
ATOM 3721 C C . LEU A 1 28 ? 4.874 5.738 -1.306 1.00 0.00 28 LEU A C 3
ATOM 3722 O O . LEU A 1 28 ? 5.080 5.960 -0.133 1.00 0.00 28 LEU A O 3
ATOM 3738 N N . LEU A 1 29 ? 5.563 4.848 -1.955 1.00 0.00 29 LEU A N 3
ATOM 3739 C CA . LEU A 1 29 ? 6.630 4.048 -1.272 1.00 0.00 29 LEU A CA 3
ATOM 3740 C C . LEU A 1 29 ? 7.643 5.042 -0.663 1.00 0.00 29 LEU A C 3
ATOM 3741 O O . LEU A 1 29 ? 8.133 4.860 0.431 1.00 0.00 29 LEU A O 3
ATOM 3757 N N . LEU A 1 30 ? 7.945 6.103 -1.358 1.00 0.00 30 LEU A N 3
ATOM 3758 C CA . LEU A 1 30 ? 8.901 7.131 -0.819 1.00 0.00 30 LEU A CA 3
ATOM 3759 C C . LEU A 1 30 ? 8.268 7.729 0.453 1.00 0.00 30 LEU A C 3
ATOM 3760 O O . LEU A 1 30 ? 8.942 8.138 1.372 1.00 0.00 30 LEU A O 3
ATOM 3776 N N . ALA A 1 31 ? 6.972 7.770 0.512 1.00 0.00 31 ALA A N 3
ATOM 3777 C CA . ALA A 1 31 ? 6.296 8.322 1.724 1.00 0.00 31 ALA A CA 3
ATOM 3778 C C . ALA A 1 31 ? 6.585 7.396 2.902 1.00 0.00 31 ALA A C 3
ATOM 3779 O O . ALA A 1 31 ? 6.631 7.796 4.039 1.00 0.00 31 ALA A O 3
ATOM 3786 N N . GLY A 1 32 ? 6.786 6.140 2.625 1.00 0.00 32 GLY A N 3
ATOM 3787 C CA . GLY A 1 32 ? 7.093 5.155 3.708 1.00 0.00 32 GLY A CA 3
ATOM 3788 C C . GLY A 1 32 ? 5.845 4.909 4.547 1.00 0.00 32 GLY A C 3
ATOM 3789 O O . GLY A 1 32 ? 5.874 4.963 5.757 1.00 0.00 32 GLY A O 3
ATOM 3793 N N . HIS A 1 33 ? 4.749 4.641 3.918 1.00 0.00 33 HIS A N 3
ATOM 3794 C CA . HIS A 1 33 ? 3.491 4.385 4.677 1.00 0.00 33 HIS A CA 3
ATOM 3795 C C . HIS A 1 33 ? 3.213 2.881 4.716 1.00 0.00 33 HIS A C 3
ATOM 3796 O O . HIS A 1 33 ? 3.861 2.097 4.061 1.00 0.00 33 HIS A O 3
ATOM 3811 N N . ARG A 1 34 ? 2.261 2.483 5.505 1.00 0.00 34 ARG A N 3
ATOM 3812 C CA . ARG A 1 34 ? 1.916 1.029 5.635 1.00 0.00 34 ARG A CA 3
ATOM 3813 C C . ARG A 1 34 ? 1.497 0.476 4.280 1.00 0.00 34 ARG A C 3
ATOM 3814 O O . ARG A 1 34 ? 0.658 1.011 3.594 1.00 0.00 34 ARG A O 3
ATOM 3835 N N . TYR A 1 35 ? 2.102 -0.595 3.887 1.00 0.00 35 TYR A N 3
ATOM 3836 C CA . TYR A 1 35 ? 1.799 -1.215 2.566 1.00 0.00 35 TYR A CA 3
ATOM 3837 C C . TYR A 1 35 ? 1.056 -2.543 2.796 1.00 0.00 35 TYR A C 3
ATOM 3838 O O . TYR A 1 35 ? 1.622 -3.522 3.214 1.00 0.00 35 TYR A O 3
ATOM 3856 N N . LEU A 1 36 ? -0.212 -2.578 2.532 1.00 0.00 36 LEU A N 3
ATOM 3857 C CA . LEU A 1 36 ? -0.997 -3.834 2.731 1.00 0.00 36 LEU A CA 3
ATOM 3858 C C . LEU A 1 36 ? -1.170 -4.523 1.373 1.00 0.00 36 LEU A C 3
ATOM 3859 O O . LEU A 1 36 ? -1.447 -3.904 0.371 1.00 0.00 36 LEU A O 3
ATOM 3875 N N . ASP A 1 37 ? -0.974 -5.794 1.337 1.00 0.00 37 ASP A N 3
ATOM 3876 C CA . ASP A 1 37 ? -1.107 -6.557 0.060 1.00 0.00 37 ASP A CA 3
ATOM 3877 C C . ASP A 1 37 ? -1.829 -7.864 0.362 1.00 0.00 37 ASP A C 3
ATOM 3878 O O . ASP A 1 37 ? -1.549 -8.528 1.327 1.00 0.00 37 ASP A O 3
ATOM 3887 N N . VAL A 1 38 ? -2.723 -8.251 -0.471 1.00 0.00 38 VAL A N 3
ATOM 3888 C CA . VAL A 1 38 ? -3.422 -9.546 -0.261 1.00 0.00 38 VAL A CA 3
ATOM 3889 C C . VAL A 1 38 ? -3.418 -10.303 -1.577 1.00 0.00 38 VAL A C 3
ATOM 3890 O O . VAL A 1 38 ? -4.400 -10.383 -2.282 1.00 0.00 38 VAL A O 3
ATOM 3903 N N . ARG A 1 39 ? -2.292 -10.846 -1.916 1.00 0.00 39 ARG A N 3
ATOM 3904 C CA . ARG A 1 39 ? -2.162 -11.609 -3.193 1.00 0.00 39 ARG A CA 3
ATOM 3905 C C . ARG A 1 39 ? -2.672 -13.019 -2.933 1.00 0.00 39 ARG A C 3
ATOM 3906 O O . ARG A 1 39 ? -3.362 -13.603 -3.735 1.00 0.00 39 ARG A O 3
ATOM 3927 N N . THR A 1 40 ? -2.327 -13.577 -1.811 1.00 0.00 40 THR A N 3
ATOM 3928 C CA . THR A 1 40 ? -2.792 -14.960 -1.508 1.00 0.00 40 THR A CA 3
ATOM 3929 C C . THR A 1 40 ? -2.190 -15.436 -0.182 1.00 0.00 40 THR A C 3
ATOM 3930 O O . THR A 1 40 ? -1.089 -15.087 0.169 1.00 0.00 40 THR A O 3
ATOM 3941 N N . PRO A 1 41 ? -2.935 -16.195 0.573 1.00 0.00 41 PRO A N 3
ATOM 3942 C CA . PRO A 1 41 ? -2.461 -16.712 1.878 1.00 0.00 41 PRO A CA 3
ATOM 3943 C C . PRO A 1 41 ? -1.032 -17.204 1.783 1.00 0.00 41 PRO A C 3
ATOM 3944 O O . PRO A 1 41 ? -0.274 -17.188 2.724 1.00 0.00 41 PRO A O 3
ATOM 3955 N N . GLU A 1 42 ? -0.643 -17.634 0.622 1.00 0.00 42 GLU A N 3
ATOM 3956 C CA . GLU A 1 42 ? 0.747 -18.132 0.431 1.00 0.00 42 GLU A CA 3
ATOM 3957 C C . GLU A 1 42 ? 1.704 -16.943 0.515 1.00 0.00 42 GLU A C 3
ATOM 3958 O O . GLU A 1 42 ? 2.829 -17.065 0.940 1.00 0.00 42 GLU A O 3
ATOM 3970 N N . GLU A 1 43 ? 1.267 -15.785 0.117 1.00 0.00 43 GLU A N 3
ATOM 3971 C CA . GLU A 1 43 ? 2.161 -14.581 0.170 1.00 0.00 43 GLU A CA 3
ATOM 3972 C C . GLU A 1 43 ? 2.700 -14.423 1.592 1.00 0.00 43 GLU A C 3
ATOM 3973 O O . GLU A 1 43 ? 3.811 -14.003 1.812 1.00 0.00 43 GLU A O 3
ATOM 3985 N N . PHE A 1 44 ? 1.909 -14.773 2.554 1.00 0.00 44 PHE A N 3
ATOM 3986 C CA . PHE A 1 44 ? 2.332 -14.693 3.991 1.00 0.00 44 PHE A CA 3
ATOM 3987 C C . PHE A 1 44 ? 3.216 -15.899 4.314 1.00 0.00 44 PHE A C 3
ATOM 3988 O O . PHE A 1 44 ? 4.164 -15.820 5.063 1.00 0.00 44 PHE A O 3
ATOM 4005 N N . SER A 1 45 ? 2.892 -17.026 3.754 1.00 0.00 45 SER A N 3
ATOM 4006 C CA . SER A 1 45 ? 3.685 -18.266 4.025 1.00 0.00 45 SER A CA 3
ATOM 4007 C C . SER A 1 45 ? 5.085 -18.094 3.455 1.00 0.00 45 SER A C 3
ATOM 4008 O O . SER A 1 45 ? 6.065 -18.460 4.060 1.00 0.00 45 SER A O 3
ATOM 4016 N N . GLN A 1 46 ? 5.188 -17.523 2.298 1.00 0.00 46 GLN A N 3
ATOM 4017 C CA . GLN A 1 46 ? 6.531 -17.327 1.677 1.00 0.00 46 GLN A CA 3
ATOM 4018 C C . GLN A 1 46 ? 7.232 -16.166 2.385 1.00 0.00 46 GLN A C 3
ATOM 4019 O O . GLN A 1 46 ? 8.278 -15.709 1.983 1.00 0.00 46 GLN A O 3
ATOM 4033 N N . GLY A 1 47 ? 6.663 -15.712 3.464 1.00 0.00 47 GLY A N 3
ATOM 4034 C CA . GLY A 1 47 ? 7.284 -14.604 4.262 1.00 0.00 47 GLY A CA 3
ATOM 4035 C C . GLY A 1 47 ? 6.802 -13.248 3.776 1.00 0.00 47 GLY A C 3
ATOM 4036 O O . GLY A 1 47 ? 5.798 -13.118 3.118 1.00 0.00 47 GLY A O 3
ATOM 4040 N N . HIS A 1 48 ? 7.533 -12.236 4.098 1.00 0.00 48 HIS A N 3
ATOM 4041 C CA . HIS A 1 48 ? 7.148 -10.863 3.667 1.00 0.00 48 HIS A CA 3
ATOM 4042 C C . HIS A 1 48 ? 8.022 -10.438 2.492 1.00 0.00 48 HIS A C 3
ATOM 4043 O O . HIS A 1 48 ? 8.584 -11.232 1.774 1.00 0.00 48 HIS A O 3
ATOM 4058 N N . ALA A 1 49 ? 8.100 -9.162 2.282 1.00 0.00 49 ALA A N 3
ATOM 4059 C CA . ALA A 1 49 ? 8.901 -8.632 1.147 1.00 0.00 49 ALA A CA 3
ATOM 4060 C C . ALA A 1 49 ? 9.609 -7.351 1.582 1.00 0.00 49 ALA A C 3
ATOM 4061 O O . ALA A 1 49 ? 9.342 -6.786 2.621 1.00 0.00 49 ALA A O 3
ATOM 4068 N N . CYS A 1 50 ? 10.497 -6.897 0.774 1.00 0.00 50 CYS A N 3
ATOM 4069 C CA . CYS A 1 50 ? 11.272 -5.663 1.074 1.00 0.00 50 CYS A CA 3
ATOM 4070 C C . CYS A 1 50 ? 10.422 -4.470 0.670 1.00 0.00 50 CYS A C 3
ATOM 4071 O O . CYS A 1 50 ? 10.230 -4.170 -0.486 1.00 0.00 50 CYS A O 3
ATOM 4079 N N . GLY A 1 51 ? 9.904 -3.790 1.644 1.00 0.00 51 GLY A N 3
ATOM 4080 C CA . GLY A 1 51 ? 9.061 -2.588 1.385 1.00 0.00 51 GLY A CA 3
ATOM 4081 C C . GLY A 1 51 ? 7.656 -3.042 1.031 1.00 0.00 51 GLY A C 3
ATOM 4082 O O . GLY A 1 51 ? 6.921 -2.369 0.349 1.00 0.00 51 GLY A O 3
ATOM 4086 N N . ALA A 1 52 ? 7.275 -4.189 1.483 1.00 0.00 52 ALA A N 3
ATOM 4087 C CA . ALA A 1 52 ? 5.912 -4.689 1.158 1.00 0.00 52 ALA A CA 3
ATOM 4088 C C . ALA A 1 52 ? 5.403 -5.560 2.295 1.00 0.00 52 ALA A C 3
ATOM 4089 O O . ALA A 1 52 ? 6.005 -6.519 2.698 1.00 0.00 52 ALA A O 3
ATOM 4096 N N . ILE A 1 53 ? 4.275 -5.222 2.820 1.00 0.00 53 ILE A N 3
ATOM 4097 C CA . ILE A 1 53 ? 3.705 -6.036 3.914 1.00 0.00 53 ILE A CA 3
ATOM 4098 C C . ILE A 1 53 ? 2.378 -6.646 3.480 1.00 0.00 53 ILE A C 3
ATOM 4099 O O . ILE A 1 53 ? 1.406 -5.974 3.239 1.00 0.00 53 ILE A O 3
ATOM 4115 N N . ASN A 1 54 ? 2.355 -7.935 3.356 1.00 0.00 54 ASN A N 3
ATOM 4116 C CA . ASN A 1 54 ? 1.119 -8.630 2.890 1.00 0.00 54 ASN A CA 3
ATOM 4117 C C . ASN A 1 54 ? 0.362 -9.159 4.083 1.00 0.00 54 ASN A C 3
ATOM 4118 O O . ASN A 1 54 ? 0.915 -9.731 4.988 1.00 0.00 54 ASN A O 3
ATOM 4129 N N . VAL A 1 55 ? -0.897 -8.966 4.095 1.00 0.00 55 VAL A N 3
ATOM 4130 C CA . VAL A 1 55 ? -1.696 -9.462 5.226 1.00 0.00 55 VAL A CA 3
ATOM 4131 C C . VAL A 1 55 ? -3.015 -10.027 4.697 1.00 0.00 55 VAL A C 3
ATOM 4132 O O . VAL A 1 55 ? -3.978 -9.320 4.473 1.00 0.00 55 VAL A O 3
ATOM 4145 N N . PRO A 1 56 ? -3.021 -11.304 4.430 1.00 0.00 56 PRO A N 3
ATOM 4146 C CA . PRO A 1 56 ? -4.203 -11.992 3.874 1.00 0.00 56 PRO A CA 3
ATOM 4147 C C . PRO A 1 56 ? -5.283 -12.181 4.915 1.00 0.00 56 PRO A C 3
ATOM 4148 O O . PRO A 1 56 ? -5.393 -13.193 5.577 1.00 0.00 56 PRO A O 3
ATOM 4159 N N . TYR A 1 57 ? -6.098 -11.181 5.060 1.00 0.00 57 TYR A N 3
ATOM 4160 C CA . TYR A 1 57 ? -7.203 -11.244 6.057 1.00 0.00 57 TYR A CA 3
ATOM 4161 C C . TYR A 1 57 ? -8.178 -12.340 5.675 1.00 0.00 57 TYR A C 3
ATOM 4162 O O . TYR A 1 57 ? -8.396 -13.290 6.392 1.00 0.00 57 TYR A O 3
ATOM 4180 N N . MET A 1 58 ? -8.766 -12.208 4.542 1.00 0.00 58 MET A N 3
ATOM 4181 C CA . MET A 1 58 ? -9.744 -13.228 4.084 1.00 0.00 58 MET A CA 3
ATOM 4182 C C . MET A 1 58 ? -9.621 -13.432 2.582 1.00 0.00 58 MET A C 3
ATOM 4183 O O . MET A 1 58 ? -9.278 -12.544 1.840 1.00 0.00 58 MET A O 3
ATOM 4197 N N . ASN A 1 59 ? -9.907 -14.604 2.136 1.00 0.00 59 ASN A N 3
ATOM 4198 C CA . ASN A 1 59 ? -9.830 -14.904 0.673 1.00 0.00 59 ASN A CA 3
ATOM 4199 C C . ASN A 1 59 ? -10.865 -15.976 0.347 1.00 0.00 59 ASN A C 3
ATOM 4200 O O . ASN A 1 59 ? -10.839 -17.059 0.876 1.00 0.00 59 ASN A O 3
ATOM 4211 N N . ARG A 1 60 ? -11.778 -15.677 -0.520 1.00 0.00 60 ARG A N 3
ATOM 4212 C CA . ARG A 1 60 ? -12.833 -16.688 -0.878 1.00 0.00 60 ARG A CA 3
ATOM 4213 C C . ARG A 1 60 ? -12.386 -17.433 -2.125 1.00 0.00 60 ARG A C 3
ATOM 4214 O O . ARG A 1 60 ? -12.101 -16.862 -3.148 1.00 0.00 60 ARG A O 3
ATOM 4235 N N . GLY A 1 61 ? -12.320 -18.719 -2.039 1.00 0.00 61 GLY A N 3
ATOM 4236 C CA . GLY A 1 61 ? -11.908 -19.535 -3.215 1.00 0.00 61 GLY A CA 3
ATOM 4237 C C . GLY A 1 61 ? -10.406 -19.430 -3.406 1.00 0.00 61 GLY A C 3
ATOM 4238 O O . GLY A 1 61 ? -9.697 -20.404 -3.482 1.00 0.00 61 GLY A O 3
ATOM 4242 N N . ALA A 1 62 ? -9.915 -18.249 -3.466 1.00 0.00 62 ALA A N 3
ATOM 4243 C CA . ALA A 1 62 ? -8.452 -18.050 -3.625 1.00 0.00 62 ALA A CA 3
ATOM 4244 C C . ALA A 1 62 ? -7.748 -18.746 -2.469 1.00 0.00 62 ALA A C 3
ATOM 4245 O O . ALA A 1 62 ? -6.549 -18.858 -2.429 1.00 0.00 62 ALA A O 3
ATOM 4252 N N . SER A 1 63 ? -8.501 -19.215 -1.535 1.00 0.00 63 SER A N 3
ATOM 4253 C CA . SER A 1 63 ? -7.899 -19.919 -0.373 1.00 0.00 63 SER A CA 3
ATOM 4254 C C . SER A 1 63 ? -8.597 -21.272 -0.242 1.00 0.00 63 SER A C 3
ATOM 4255 O O . SER A 1 63 ? -8.501 -21.947 0.753 1.00 0.00 63 SER A O 3
ATOM 4263 N N . GLY A 1 64 ? -9.309 -21.669 -1.260 1.00 0.00 64 GLY A N 3
ATOM 4264 C CA . GLY A 1 64 ? -10.047 -22.977 -1.215 1.00 0.00 64 GLY A CA 3
ATOM 4265 C C . GLY A 1 64 ? -11.324 -22.803 -0.397 1.00 0.00 64 GLY A C 3
ATOM 4266 O O . GLY A 1 64 ? -11.662 -23.610 0.443 1.00 0.00 64 GLY A O 3
ATOM 4270 N N . MET A 1 65 ? -12.041 -21.757 -0.657 1.00 0.00 65 MET A N 3
ATOM 4271 C CA . MET A 1 65 ? -13.314 -21.488 0.084 1.00 0.00 65 MET A CA 3
ATOM 4272 C C . MET A 1 65 ? -13.053 -21.446 1.588 1.00 0.00 65 MET A C 3
ATOM 4273 O O . MET A 1 65 ? -13.175 -22.419 2.292 1.00 0.00 65 MET A O 3
ATOM 4287 N N . SER A 1 66 ? -12.707 -20.305 2.081 1.00 0.00 66 SER A N 3
ATOM 4288 C CA . SER A 1 66 ? -12.439 -20.151 3.541 1.00 0.00 66 SER A CA 3
ATOM 4289 C C . SER A 1 66 ? -12.339 -18.664 3.859 1.00 0.00 66 SER A C 3
ATOM 4290 O O . SER A 1 66 ? -11.301 -18.056 3.761 1.00 0.00 66 SER A O 3
ATOM 4298 N N . LYS A 1 67 ? -13.428 -18.072 4.234 1.00 0.00 67 LYS A N 3
ATOM 4299 C CA . LYS A 1 67 ? -13.413 -16.617 4.564 1.00 0.00 67 LYS A CA 3
ATOM 4300 C C . LYS A 1 67 ? -14.050 -16.424 5.940 1.00 0.00 67 LYS A C 3
ATOM 4301 O O . LYS A 1 67 ? -15.165 -16.817 6.195 1.00 0.00 67 LYS A O 3
ATOM 4320 N N . ASN A 1 68 ? -13.310 -15.851 6.836 1.00 0.00 68 ASN A N 3
ATOM 4321 C CA . ASN A 1 68 ? -13.805 -15.633 8.232 1.00 0.00 68 ASN A CA 3
ATOM 4322 C C . ASN A 1 68 ? -15.027 -14.746 8.214 1.00 0.00 68 ASN A C 3
ATOM 4323 O O . ASN A 1 68 ? -15.375 -14.152 7.226 1.00 0.00 68 ASN A O 3
ATOM 4334 N N . THR A 1 69 ? -15.684 -14.664 9.310 1.00 0.00 69 THR A N 3
ATOM 4335 C CA . THR A 1 69 ? -16.903 -13.827 9.381 1.00 0.00 69 THR A CA 3
ATOM 4336 C C . THR A 1 69 ? -17.226 -13.500 10.843 1.00 0.00 69 THR A C 3
ATOM 4337 O O . THR A 1 69 ? -18.333 -13.675 11.293 1.00 0.00 69 THR A O 3
ATOM 4348 N N . ASP A 1 70 ? -16.289 -13.008 11.585 1.00 0.00 70 ASP A N 3
ATOM 4349 C CA . ASP A 1 70 ? -16.578 -12.655 13.015 1.00 0.00 70 ASP A CA 3
ATOM 4350 C C . ASP A 1 70 ? -16.142 -11.211 13.249 1.00 0.00 70 ASP A C 3
ATOM 4351 O O . ASP A 1 70 ? -16.830 -10.425 13.856 1.00 0.00 70 ASP A O 3
ATOM 4360 N N . PHE A 1 71 ? -14.989 -10.880 12.766 1.00 0.00 71 PHE A N 3
ATOM 4361 C CA . PHE A 1 71 ? -14.444 -9.499 12.922 1.00 0.00 71 PHE A CA 3
ATOM 4362 C C . PHE A 1 71 ? -15.431 -8.508 12.312 1.00 0.00 71 PHE A C 3
ATOM 4363 O O . PHE A 1 71 ? -15.433 -7.333 12.613 1.00 0.00 71 PHE A O 3
ATOM 4380 N N . LEU A 1 72 ? -16.258 -8.984 11.429 1.00 0.00 72 LEU A N 3
ATOM 4381 C CA . LEU A 1 72 ? -17.230 -8.082 10.765 1.00 0.00 72 LEU A CA 3
ATOM 4382 C C . LEU A 1 72 ? -17.897 -7.212 11.830 1.00 0.00 72 LEU A C 3
ATOM 4383 O O . LEU A 1 72 ? -18.000 -6.017 11.707 1.00 0.00 72 LEU A O 3
ATOM 4399 N N . GLU A 1 73 ? -18.304 -7.809 12.910 1.00 0.00 73 GLU A N 3
ATOM 4400 C CA . GLU A 1 73 ? -18.904 -7.020 14.029 1.00 0.00 73 GLU A CA 3
ATOM 4401 C C . GLU A 1 73 ? -17.891 -5.979 14.498 1.00 0.00 73 GLU A C 3
ATOM 4402 O O . GLU A 1 73 ? -18.235 -4.874 14.846 1.00 0.00 73 GLU A O 3
ATOM 4414 N N . GLN A 1 74 ? -16.637 -6.318 14.502 1.00 0.00 74 GLN A N 3
ATOM 4415 C CA . GLN A 1 74 ? -15.589 -5.337 14.941 1.00 0.00 74 GLN A CA 3
ATOM 4416 C C . GLN A 1 74 ? -15.266 -4.414 13.774 1.00 0.00 74 GLN A C 3
ATOM 4417 O O . GLN A 1 74 ? -15.258 -3.212 13.898 1.00 0.00 74 GLN A O 3
ATOM 4431 N N . VAL A 1 75 ? -15.014 -4.965 12.625 1.00 0.00 75 VAL A N 3
ATOM 4432 C CA . VAL A 1 75 ? -14.700 -4.108 11.445 1.00 0.00 75 VAL A CA 3
ATOM 4433 C C . VAL A 1 75 ? -15.924 -3.278 11.106 1.00 0.00 75 VAL A C 3
ATOM 4434 O O . VAL A 1 75 ? -15.840 -2.100 10.848 1.00 0.00 75 VAL A O 3
ATOM 4447 N N . SER A 1 76 ? -17.070 -3.885 11.118 1.00 0.00 76 SER A N 3
ATOM 4448 C CA . SER A 1 76 ? -18.322 -3.130 10.805 1.00 0.00 76 SER A CA 3
ATOM 4449 C C . SER A 1 76 ? -18.550 -2.106 11.914 1.00 0.00 76 SER A C 3
ATOM 4450 O O . SER A 1 76 ? -19.259 -1.142 11.751 1.00 0.00 76 SER A O 3
ATOM 4458 N N . SER A 1 77 ? -17.947 -2.306 13.048 1.00 0.00 77 SER A N 3
ATOM 4459 C CA . SER A 1 77 ? -18.125 -1.336 14.179 1.00 0.00 77 SER A CA 3
ATOM 4460 C C . SER A 1 77 ? -17.808 0.070 13.689 1.00 0.00 77 SER A C 3
ATOM 4461 O O . SER A 1 77 ? -18.560 0.996 13.884 1.00 0.00 77 SER A O 3
ATOM 4469 N N . HIS A 1 78 ? -16.693 0.238 13.047 1.00 0.00 78 HIS A N 3
ATOM 4470 C CA . HIS A 1 78 ? -16.321 1.587 12.530 1.00 0.00 78 HIS A CA 3
ATOM 4471 C C . HIS A 1 78 ? -14.862 1.541 12.082 1.00 0.00 78 HIS A C 3
ATOM 4472 O O . HIS A 1 78 ? -14.356 2.440 11.452 1.00 0.00 78 HIS A O 3
ATOM 4487 N N . PHE A 1 79 ? -14.175 0.488 12.413 1.00 0.00 79 PHE A N 3
ATOM 4488 C CA . PHE A 1 79 ? -12.733 0.377 12.021 1.00 0.00 79 PHE A CA 3
ATOM 4489 C C . PHE A 1 79 ? -12.590 -0.538 10.799 1.00 0.00 79 PHE A C 3
ATOM 4490 O O . PHE A 1 79 ? -13.356 -1.453 10.584 1.00 0.00 79 PHE A O 3
ATOM 4507 N N . GLY A 1 80 ? -11.600 -0.286 10.002 1.00 0.00 80 GLY A N 3
ATOM 4508 C CA . GLY A 1 80 ? -11.363 -1.120 8.781 1.00 0.00 80 GLY A CA 3
ATOM 4509 C C . GLY A 1 80 ? -10.049 -1.887 8.905 1.00 0.00 80 GLY A C 3
ATOM 4510 O O . GLY A 1 80 ? -9.072 -1.406 9.428 1.00 0.00 80 GLY A O 3
ATOM 4514 N N . GLN A 1 81 ? -10.033 -3.086 8.418 1.00 0.00 81 GLN A N 3
ATOM 4515 C CA . GLN A 1 81 ? -8.794 -3.918 8.485 1.00 0.00 81 GLN A CA 3
ATOM 4516 C C . GLN A 1 81 ? -7.593 -3.061 8.093 1.00 0.00 81 GLN A C 3
ATOM 4517 O O . GLN A 1 81 ? -6.565 -3.095 8.721 1.00 0.00 81 GLN A O 3
ATOM 4531 N N . SER A 1 82 ? -7.720 -2.279 7.072 1.00 0.00 82 SER A N 3
ATOM 4532 C CA . SER A 1 82 ? -6.583 -1.405 6.650 1.00 0.00 82 SER A CA 3
ATOM 4533 C C . SER A 1 82 ? -7.070 0.048 6.672 1.00 0.00 82 SER A C 3
ATOM 4534 O O . SER A 1 82 ? -6.548 0.907 6.001 1.00 0.00 82 SER A O 3
ATOM 4542 N N . ASP A 1 83 ? -8.079 0.315 7.457 1.00 0.00 83 ASP A N 3
ATOM 4543 C CA . ASP A 1 83 ? -8.645 1.708 7.547 1.00 0.00 83 ASP A CA 3
ATOM 4544 C C . ASP A 1 83 ? -7.514 2.715 7.406 1.00 0.00 83 ASP A C 3
ATOM 4545 O O . ASP A 1 83 ? -6.599 2.757 8.194 1.00 0.00 83 ASP A O 3
ATOM 4554 N N . ASN A 1 84 ? -7.570 3.518 6.396 1.00 0.00 84 ASN A N 3
ATOM 4555 C CA . ASN A 1 84 ? -6.508 4.553 6.185 1.00 0.00 84 ASN A CA 3
ATOM 4556 C C . ASN A 1 84 ? -5.192 3.870 5.891 1.00 0.00 84 ASN A C 3
ATOM 4557 O O . ASN A 1 84 ? -4.227 4.014 6.600 1.00 0.00 84 ASN A O 3
ATOM 4568 N N . ILE A 1 85 ? -5.142 3.122 4.846 1.00 0.00 85 ILE A N 3
ATOM 4569 C CA . ILE A 1 85 ? -3.876 2.437 4.497 1.00 0.00 85 ILE A CA 3
ATOM 4570 C C . ILE A 1 85 ? -3.794 2.260 2.991 1.00 0.00 85 ILE A C 3
ATOM 4571 O O . ILE A 1 85 ? -4.676 2.643 2.259 1.00 0.00 85 ILE A O 3
ATOM 4587 N N . ILE A 1 86 ? -2.728 1.720 2.521 1.00 0.00 86 ILE A N 3
ATOM 4588 C CA . ILE A 1 86 ? -2.602 1.478 1.061 1.00 0.00 86 ILE A CA 3
ATOM 4589 C C . ILE A 1 86 ? -2.635 -0.015 0.795 1.00 0.00 86 ILE A C 3
ATOM 4590 O O . ILE A 1 86 ? -1.726 -0.743 1.106 1.00 0.00 86 ILE A O 3
ATOM 4606 N N . VAL A 1 87 ? -3.701 -0.475 0.238 1.00 0.00 87 VAL A N 3
ATOM 4607 C CA . VAL A 1 87 ? -3.851 -1.933 0.004 1.00 0.00 87 VAL A CA 3
ATOM 4608 C C . VAL A 1 87 ? -3.891 -2.191 -1.502 1.00 0.00 87 VAL A C 3
ATOM 4609 O O . VAL A 1 87 ? -4.005 -1.291 -2.303 1.00 0.00 87 VAL A O 3
ATOM 4622 N N . GLY A 1 88 ? -3.747 -3.418 -1.883 1.00 0.00 88 GLY A N 3
ATOM 4623 C CA . GLY A 1 88 ? -3.770 -3.784 -3.333 1.00 0.00 88 GLY A CA 3
ATOM 4624 C C . GLY A 1 88 ? -4.342 -5.179 -3.517 1.00 0.00 88 GLY A C 3
ATOM 4625 O O . GLY A 1 88 ? -4.097 -6.071 -2.739 1.00 0.00 88 GLY A O 3
ATOM 4629 N N . CYS A 1 89 ? -5.102 -5.364 -4.549 1.00 0.00 89 CYS A N 3
ATOM 4630 C CA . CYS A 1 89 ? -5.722 -6.698 -4.789 1.00 0.00 89 CYS A CA 3
ATOM 4631 C C . CYS A 1 89 ? -4.816 -7.518 -5.697 1.00 0.00 89 CYS A C 3
ATOM 4632 O O . CYS A 1 89 ? -4.083 -7.002 -6.508 1.00 0.00 89 CYS A O 3
ATOM 4640 N N . GLN A 1 90 ? -4.827 -8.801 -5.512 1.00 0.00 90 GLN A N 3
ATOM 4641 C CA . GLN A 1 90 ? -3.955 -9.701 -6.326 1.00 0.00 90 GLN A CA 3
ATOM 4642 C C . GLN A 1 90 ? -3.955 -9.264 -7.782 1.00 0.00 90 GLN A C 3
ATOM 4643 O O . GLN A 1 90 ? -2.972 -9.354 -8.477 1.00 0.00 90 GLN A O 3
ATOM 4657 N N . SER A 1 91 ? -5.075 -8.808 -8.243 1.00 0.00 91 SER A N 3
ATOM 4658 C CA . SER A 1 91 ? -5.189 -8.364 -9.665 1.00 0.00 91 SER A CA 3
ATOM 4659 C C . SER A 1 91 ? -5.882 -7.009 -9.719 1.00 0.00 91 SER A C 3
ATOM 4660 O O . SER A 1 91 ? -6.575 -6.603 -8.817 1.00 0.00 91 SER A O 3
ATOM 4668 N N . GLY A 1 92 ? -5.691 -6.304 -10.788 1.00 0.00 92 GLY A N 3
ATOM 4669 C CA . GLY A 1 92 ? -6.321 -4.962 -10.932 1.00 0.00 92 GLY A CA 3
ATOM 4670 C C . GLY A 1 92 ? -7.407 -5.013 -12.005 1.00 0.00 92 GLY A C 3
ATOM 4671 O O . GLY A 1 92 ? -7.682 -6.034 -12.590 1.00 0.00 92 GLY A O 3
ATOM 4675 N N . GLY A 1 93 ? -8.021 -3.904 -12.256 1.00 0.00 93 GLY A N 3
ATOM 4676 C CA . GLY A 1 93 ? -9.095 -3.839 -13.290 1.00 0.00 93 GLY A CA 3
ATOM 4677 C C . GLY A 1 93 ? -10.302 -4.630 -12.802 1.00 0.00 93 GLY A C 3
ATOM 4678 O O . GLY A 1 93 ? -11.320 -4.084 -12.444 1.00 0.00 93 GLY A O 3
ATOM 4682 N N . ARG A 1 94 ? -10.194 -5.926 -12.793 1.00 0.00 94 ARG A N 3
ATOM 4683 C CA . ARG A 1 94 ? -11.335 -6.777 -12.327 1.00 0.00 94 ARG A CA 3
ATOM 4684 C C . ARG A 1 94 ? -11.534 -6.557 -10.840 1.00 0.00 94 ARG A C 3
ATOM 4685 O O . ARG A 1 94 ? -12.618 -6.674 -10.319 1.00 0.00 94 ARG A O 3
ATOM 4706 N N . SER A 1 95 ? -10.487 -6.245 -10.146 1.00 0.00 95 SER A N 3
ATOM 4707 C CA . SER A 1 95 ? -10.602 -6.029 -8.674 1.00 0.00 95 SER A CA 3
ATOM 4708 C C . SER A 1 95 ? -11.039 -4.599 -8.410 1.00 0.00 95 SER A C 3
ATOM 4709 O O . SER A 1 95 ? -11.690 -4.302 -7.436 1.00 0.00 95 SER A O 3
ATOM 4717 N N . ILE A 1 96 ? -10.693 -3.710 -9.275 1.00 0.00 96 ILE A N 3
ATOM 4718 C CA . ILE A 1 96 ? -11.078 -2.286 -9.080 1.00 0.00 96 ILE A CA 3
ATOM 4719 C C . ILE A 1 96 ? -12.593 -2.203 -8.918 1.00 0.00 96 ILE A C 3
ATOM 4720 O O . ILE A 1 96 ? -13.104 -1.605 -7.998 1.00 0.00 96 ILE A O 3
ATOM 4736 N N . LYS A 1 97 ? -13.326 -2.831 -9.788 1.00 0.00 97 LYS A N 3
ATOM 4737 C CA . LYS A 1 97 ? -14.820 -2.809 -9.667 1.00 0.00 97 LYS A CA 3
ATOM 4738 C C . LYS A 1 97 ? -15.219 -3.658 -8.458 1.00 0.00 97 LYS A C 3
ATOM 4739 O O . LYS A 1 97 ? -16.087 -3.313 -7.691 1.00 0.00 97 LYS A O 3
ATOM 4758 N N . ALA A 1 98 ? -14.584 -4.765 -8.274 1.00 0.00 98 ALA A N 3
ATOM 4759 C CA . ALA A 1 98 ? -14.918 -5.633 -7.109 1.00 0.00 98 ALA A CA 3
ATOM 4760 C C . ALA A 1 98 ? -14.568 -4.899 -5.816 1.00 0.00 98 ALA A C 3
ATOM 4761 O O . ALA A 1 98 ? -15.287 -4.923 -4.843 1.00 0.00 98 ALA A O 3
ATOM 4768 N N . THR A 1 99 ? -13.466 -4.236 -5.814 1.00 0.00 99 THR A N 3
ATOM 4769 C CA . THR A 1 99 ? -13.026 -3.477 -4.616 1.00 0.00 99 THR A CA 3
ATOM 4770 C C . THR A 1 99 ? -14.034 -2.348 -4.351 1.00 0.00 99 THR A C 3
ATOM 4771 O O . THR A 1 99 ? -14.601 -2.218 -3.292 1.00 0.00 99 THR A O 3
ATOM 4782 N N . THR A 1 100 ? -14.266 -1.547 -5.331 1.00 0.00 100 THR A N 3
ATOM 4783 C CA . THR A 1 100 ? -15.218 -0.416 -5.191 1.00 0.00 100 THR A CA 3
ATOM 4784 C C . THR A 1 100 ? -16.501 -0.923 -4.512 1.00 0.00 100 THR A C 3
ATOM 4785 O O . THR A 1 100 ? -17.084 -0.266 -3.680 1.00 0.00 100 THR A O 3
ATOM 4796 N N . ASP A 1 101 ? -16.915 -2.111 -4.824 1.00 0.00 101 ASP A N 3
ATOM 4797 C CA . ASP A 1 101 ? -18.151 -2.687 -4.196 1.00 0.00 101 ASP A CA 3
ATOM 4798 C C . ASP A 1 101 ? -17.746 -3.368 -2.891 1.00 0.00 101 ASP A C 3
ATOM 4799 O O . ASP A 1 101 ? -18.327 -3.155 -1.847 1.00 0.00 101 ASP A O 3
ATOM 4808 N N . LEU A 1 102 ? -16.756 -4.208 -2.954 1.00 0.00 102 LEU A N 3
ATOM 4809 C CA . LEU A 1 102 ? -16.322 -4.947 -1.738 1.00 0.00 102 LEU A CA 3
ATOM 4810 C C . LEU A 1 102 ? -15.861 -3.943 -0.689 1.00 0.00 102 LEU A C 3
ATOM 4811 O O . LEU A 1 102 ? -16.227 -4.005 0.460 1.00 0.00 102 LEU A O 3
ATOM 4827 N N . LEU A 1 103 ? -15.101 -2.980 -1.097 1.00 0.00 103 LEU A N 3
ATOM 4828 C CA . LEU A 1 103 ? -14.630 -1.934 -0.146 1.00 0.00 103 LEU A CA 3
ATOM 4829 C C . LEU A 1 103 ? -15.843 -1.167 0.392 1.00 0.00 103 LEU A C 3
ATOM 4830 O O . LEU A 1 103 ? -15.925 -0.837 1.552 1.00 0.00 103 LEU A O 3
ATOM 4846 N N . HIS A 1 104 ? -16.809 -0.912 -0.439 1.00 0.00 104 HIS A N 3
ATOM 4847 C CA . HIS A 1 104 ? -18.038 -0.193 0.026 1.00 0.00 104 HIS A CA 3
ATOM 4848 C C . HIS A 1 104 ? -18.697 -1.020 1.136 1.00 0.00 104 HIS A C 3
ATOM 4849 O O . HIS A 1 104 ? -19.470 -0.536 1.929 1.00 0.00 104 HIS A O 3
ATOM 4864 N N . ALA A 1 105 ? -18.362 -2.267 1.219 1.00 0.00 105 ALA A N 3
ATOM 4865 C CA . ALA A 1 105 ? -18.944 -3.128 2.291 1.00 0.00 105 ALA A CA 3
ATOM 4866 C C . ALA A 1 105 ? -18.520 -2.563 3.643 1.00 0.00 105 ALA A C 3
ATOM 4867 O O . ALA A 1 105 ? -19.102 -2.833 4.661 1.00 0.00 105 ALA A O 3
ATOM 4874 N N . GLY A 1 106 ? -17.492 -1.768 3.649 1.00 0.00 106 GLY A N 3
ATOM 4875 C CA . GLY A 1 106 ? -17.006 -1.156 4.923 1.00 0.00 106 GLY A CA 3
ATOM 4876 C C . GLY A 1 106 ? -15.510 -1.404 5.066 1.00 0.00 106 GLY A C 3
ATOM 4877 O O . GLY A 1 106 ? -14.913 -1.135 6.083 1.00 0.00 106 GLY A O 3
ATOM 4881 N N . PHE A 1 107 ? -14.902 -1.924 4.055 1.00 0.00 107 PHE A N 3
ATOM 4882 C CA . PHE A 1 107 ? -13.438 -2.200 4.119 1.00 0.00 107 PHE A CA 3
ATOM 4883 C C . PHE A 1 107 ? -12.684 -1.125 3.336 1.00 0.00 107 PHE A C 3
ATOM 4884 O O . PHE A 1 107 ? -11.544 -1.286 2.972 1.00 0.00 107 PHE A O 3
ATOM 4901 N N . THR A 1 108 ? -13.314 -0.023 3.070 1.00 0.00 108 THR A N 3
ATOM 4902 C CA . THR A 1 108 ? -12.628 1.057 2.309 1.00 0.00 108 THR A CA 3
ATOM 4903 C C . THR A 1 108 ? -11.695 1.841 3.235 1.00 0.00 108 THR A C 3
ATOM 4904 O O . THR A 1 108 ? -11.172 1.328 4.196 1.00 0.00 108 THR A O 3
ATOM 4915 N N . GLY A 1 109 ? -11.491 3.086 2.940 1.00 0.00 109 GLY A N 3
ATOM 4916 C CA . GLY A 1 109 ? -10.592 3.941 3.778 1.00 0.00 109 GLY A CA 3
ATOM 4917 C C . GLY A 1 109 ? -9.145 3.610 3.443 1.00 0.00 109 GLY A C 3
ATOM 4918 O O . GLY A 1 109 ? -8.236 3.874 4.193 1.00 0.00 109 GLY A O 3
ATOM 4922 N N . VAL A 1 110 ? -8.927 3.015 2.316 1.00 0.00 110 VAL A N 3
ATOM 4923 C CA . VAL A 1 110 ? -7.544 2.634 1.927 1.00 0.00 110 VAL A CA 3
ATOM 4924 C C . VAL A 1 110 ? -7.382 2.742 0.416 1.00 0.00 110 VAL A C 3
ATOM 4925 O O . VAL A 1 110 ? -8.333 2.866 -0.312 1.00 0.00 110 VAL A O 3
ATOM 4938 N N . LYS A 1 111 ? -6.181 2.702 -0.053 1.00 0.00 111 LYS A N 3
ATOM 4939 C CA . LYS A 1 111 ? -5.962 2.818 -1.517 1.00 0.00 111 LYS A CA 3
ATOM 4940 C C . LYS A 1 111 ? -5.791 1.415 -2.100 1.00 0.00 111 LYS A C 3
ATOM 4941 O O . LYS A 1 111 ? -5.261 0.520 -1.482 1.00 0.00 111 LYS A O 3
ATOM 4960 N N . ASP A 1 112 ? -6.263 1.225 -3.292 1.00 0.00 112 ASP A N 3
ATOM 4961 C CA . ASP A 1 112 ? -6.167 -0.113 -3.945 1.00 0.00 112 ASP A CA 3
ATOM 4962 C C . ASP A 1 112 ? -4.998 -0.099 -4.912 1.00 0.00 112 ASP A C 3
ATOM 4963 O O . ASP A 1 112 ? -5.027 0.544 -5.933 1.00 0.00 112 ASP A O 3
ATOM 4972 N N . ILE A 1 113 ? -3.971 -0.796 -4.595 1.00 0.00 113 ILE A N 3
ATOM 4973 C CA . ILE A 1 113 ? -2.786 -0.827 -5.481 1.00 0.00 113 ILE A CA 3
ATOM 4974 C C . ILE A 1 113 ? -2.853 -2.032 -6.411 1.00 0.00 113 ILE A C 3
ATOM 4975 O O . ILE A 1 113 ? -3.239 -3.110 -6.029 1.00 0.00 113 ILE A O 3
ATOM 4991 N N . VAL A 1 114 ? -2.498 -1.853 -7.641 1.00 0.00 114 VAL A N 3
ATOM 4992 C CA . VAL A 1 114 ? -2.546 -2.993 -8.602 1.00 0.00 114 VAL A CA 3
ATOM 4993 C C . VAL A 1 114 ? -1.152 -3.582 -8.769 1.00 0.00 114 VAL A C 3
ATOM 4994 O O . VAL A 1 114 ? -0.159 -2.887 -8.775 1.00 0.00 114 VAL A O 3
ATOM 5007 N N . GLY A 1 115 ? -1.088 -4.858 -8.917 1.00 0.00 115 GLY A N 3
ATOM 5008 C CA . GLY A 1 115 ? 0.225 -5.538 -9.100 1.00 0.00 115 GLY A CA 3
ATOM 5009 C C . GLY A 1 115 ? 0.914 -5.696 -7.751 1.00 0.00 115 GLY A C 3
ATOM 5010 O O . GLY A 1 115 ? 0.443 -6.370 -6.864 1.00 0.00 115 GLY A O 3
ATOM 5014 N N . GLY A 1 116 ? 2.039 -5.080 -7.601 1.00 0.00 116 GLY A N 3
ATOM 5015 C CA . GLY A 1 116 ? 2.792 -5.177 -6.319 1.00 0.00 116 GLY A CA 3
ATOM 5016 C C . GLY A 1 116 ? 3.828 -6.297 -6.414 1.00 0.00 116 GLY A C 3
ATOM 5017 O O . GLY A 1 116 ? 4.975 -6.086 -6.730 1.00 0.00 116 GLY A O 3
ATOM 5021 N N . TYR A 1 117 ? 3.401 -7.483 -6.148 1.00 0.00 117 TYR A N 3
ATOM 5022 C CA . TYR A 1 117 ? 4.294 -8.679 -6.206 1.00 0.00 117 TYR A CA 3
ATOM 5023 C C . TYR A 1 117 ? 4.938 -8.772 -7.584 1.00 0.00 117 TYR A C 3
ATOM 5024 O O . TYR A 1 117 ? 6.111 -9.032 -7.728 1.00 0.00 117 TYR A O 3
ATOM 5042 N N . SER A 1 118 ? 4.165 -8.565 -8.598 1.00 0.00 118 SER A N 3
ATOM 5043 C CA . SER A 1 118 ? 4.712 -8.640 -9.984 1.00 0.00 118 SER A CA 3
ATOM 5044 C C . SER A 1 118 ? 5.814 -7.612 -10.146 1.00 0.00 118 SER A C 3
ATOM 5045 O O . SER A 1 118 ? 6.826 -7.851 -10.762 1.00 0.00 118 SER A O 3
ATOM 5053 N N . ALA A 1 119 ? 5.631 -6.468 -9.587 1.00 0.00 119 ALA A N 3
ATOM 5054 C CA . ALA A 1 119 ? 6.673 -5.413 -9.700 1.00 0.00 119 ALA A CA 3
ATOM 5055 C C . ALA A 1 119 ? 7.859 -5.796 -8.825 1.00 0.00 119 ALA A C 3
ATOM 5056 O O . ALA A 1 119 ? 8.988 -5.800 -9.249 1.00 0.00 119 ALA A O 3
ATOM 5063 N N . TRP A 1 120 ? 7.604 -6.130 -7.594 1.00 0.00 120 TRP A N 3
ATOM 5064 C CA . TRP A 1 120 ? 8.711 -6.535 -6.669 1.00 0.00 120 TRP A CA 3
ATOM 5065 C C . TRP A 1 120 ? 9.476 -7.655 -7.352 1.00 0.00 120 TR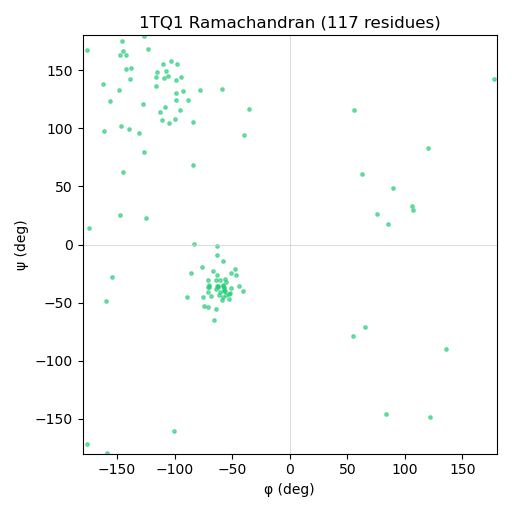P A C 3
ATOM 5066 O O . TRP A 1 120 ? 10.683 -7.717 -7.330 1.00 0.00 120 TRP A O 3
ATOM 5087 N N . ALA A 1 121 ? 8.780 -8.527 -8.003 1.00 0.00 121 ALA A N 3
ATOM 5088 C CA . ALA A 1 121 ? 9.462 -9.625 -8.743 1.00 0.00 121 ALA A CA 3
ATOM 5089 C C . ALA A 1 121 ? 10.309 -9.018 -9.852 1.00 0.00 121 ALA A C 3
ATOM 5090 O O . ALA A 1 121 ? 11.281 -9.577 -10.296 1.00 0.00 121 ALA A O 3
ATOM 5097 N N . LYS A 1 122 ? 9.939 -7.860 -10.309 1.00 0.00 122 LYS A N 3
ATOM 5098 C CA . LYS A 1 122 ? 10.723 -7.191 -11.387 1.00 0.00 122 LYS A CA 3
ATOM 5099 C C . LYS A 1 122 ? 12.160 -7.043 -10.888 1.00 0.00 122 LYS A C 3
ATOM 5100 O O . LYS A 1 122 ? 13.109 -7.306 -11.589 1.00 0.00 122 LYS A O 3
ATOM 5119 N N . ASN A 1 123 ? 12.332 -6.659 -9.654 1.00 0.00 123 ASN A N 3
ATOM 5120 C CA . ASN A 1 123 ? 13.717 -6.527 -9.087 1.00 0.00 123 ASN A CA 3
ATOM 5121 C C . ASN A 1 123 ? 14.105 -7.857 -8.454 1.00 0.00 123 ASN A C 3
ATOM 5122 O O . ASN A 1 123 ? 14.989 -8.547 -8.906 1.00 0.00 123 ASN A O 3
ATOM 5133 N N . GLY A 1 124 ? 13.450 -8.210 -7.392 1.00 0.00 124 GLY A N 3
ATOM 5134 C CA . GLY A 1 124 ? 13.758 -9.494 -6.696 1.00 0.00 124 GLY A CA 3
ATOM 5135 C C . GLY A 1 124 ? 14.349 -9.181 -5.322 1.00 0.00 124 GLY A C 3
ATOM 5136 O O . GLY A 1 124 ? 15.353 -9.721 -4.923 1.00 0.00 124 GLY A O 3
ATOM 5140 N N . LEU A 1 125 ? 13.726 -8.310 -4.589 1.00 0.00 125 LEU A N 3
ATOM 5141 C CA . LEU A 1 125 ? 14.256 -7.958 -3.238 1.00 0.00 125 LEU A CA 3
ATOM 5142 C C . LEU A 1 125 ? 13.150 -8.139 -2.198 1.00 0.00 125 LEU A C 3
ATOM 5143 O O . LEU A 1 125 ? 12.503 -7.195 -1.806 1.00 0.00 125 LEU A O 3
ATOM 5159 N N . PRO A 1 126 ? 12.901 -9.355 -1.805 1.00 0.00 126 PRO A N 3
ATOM 5160 C CA . PRO A 1 126 ? 11.854 -9.664 -0.802 1.00 0.00 126 PRO A CA 3
ATOM 5161 C C . PRO A 1 126 ? 12.392 -9.771 0.608 1.00 0.00 126 PRO A C 3
ATOM 5162 O O . PRO A 1 126 ? 13.228 -10.595 0.916 1.00 0.00 126 PRO A O 3
ATOM 5173 N N . THR A 1 127 ? 11.945 -8.934 1.476 1.00 0.00 127 THR A N 3
ATOM 5174 C CA . THR A 1 127 ? 12.424 -8.996 2.869 1.00 0.00 127 THR A CA 3
ATOM 5175 C C . THR A 1 127 ? 11.464 -9.850 3.687 1.00 0.00 127 THR A C 3
ATOM 5176 O O . THR A 1 127 ? 10.263 -9.748 3.576 1.00 0.00 127 THR A O 3
ATOM 5187 N N . LYS A 1 128 ? 11.993 -10.702 4.497 1.00 0.00 128 LYS A N 3
ATOM 5188 C CA . LYS A 1 128 ? 11.137 -11.603 5.304 1.00 0.00 128 LYS A CA 3
ATOM 5189 C C . LYS A 1 128 ? 12.017 -12.411 6.240 1.00 0.00 128 LYS A C 3
ATOM 5190 O O . LYS A 1 128 ? 13.145 -12.721 5.953 1.00 0.00 128 LYS A O 3
ATOM 5209 N N . ALA A 1 129 ? 11.524 -12.715 7.382 1.00 0.00 129 ALA A N 3
ATOM 5210 C CA . ALA A 1 129 ? 12.332 -13.473 8.370 1.00 0.00 129 ALA A CA 3
ATOM 5211 C C . ALA A 1 129 ? 13.687 -12.768 8.597 1.00 0.00 129 ALA A C 3
ATOM 5218 N N . ALA A 1 11 ? -9.207 19.135 10.270 1.00 0.00 11 ALA A N 4
ATOM 5219 C CA . ALA A 1 11 ? -10.424 18.437 9.788 1.00 0.00 11 ALA A CA 4
ATOM 5220 C C . ALA A 1 11 ? -10.073 17.610 8.567 1.00 0.00 11 ALA A C 4
ATOM 5221 O O . ALA A 1 11 ? -10.877 17.374 7.698 1.00 0.00 11 ALA A O 4
ATOM 5228 N N . GLU A 1 12 ? -8.875 17.154 8.520 1.00 0.00 12 GLU A N 4
ATOM 5229 C CA . GLU A 1 12 ? -8.430 16.317 7.381 1.00 0.00 12 GLU A CA 4
ATOM 5230 C C . GLU A 1 12 ? -8.876 14.881 7.612 1.00 0.00 12 GLU A C 4
ATOM 5231 O O . GLU A 1 12 ? -8.478 13.970 6.927 1.00 0.00 12 GLU A O 4
ATOM 5243 N N . GLU A 1 13 ? -9.688 14.676 8.593 1.00 0.00 13 GLU A N 4
ATOM 5244 C CA . GLU A 1 13 ? -10.166 13.296 8.893 1.00 0.00 13 GLU A CA 4
ATOM 5245 C C . GLU A 1 13 ? -10.966 12.760 7.709 1.00 0.00 13 GLU A C 4
ATOM 5246 O O . GLU A 1 13 ? -10.720 13.075 6.570 1.00 0.00 13 GLU A O 4
ATOM 5258 N N . SER A 1 14 ? -11.927 11.951 7.988 1.00 0.00 14 SER A N 4
ATOM 5259 C CA . SER A 1 14 ? -12.786 11.365 6.913 1.00 0.00 14 SER A CA 4
ATOM 5260 C C . SER A 1 14 ? -12.032 10.177 6.314 1.00 0.00 14 SER A C 4
ATOM 5261 O O . SER A 1 14 ? -10.832 10.184 6.182 1.00 0.00 14 SER A O 4
ATOM 5269 N N . ARG A 1 15 ? -12.747 9.144 5.974 1.00 0.00 15 ARG A N 4
ATOM 5270 C CA . ARG A 1 15 ? -12.103 7.922 5.388 1.00 0.00 15 ARG A CA 4
ATOM 5271 C C . ARG A 1 15 ? -12.752 7.590 4.054 1.00 0.00 15 ARG A C 4
ATOM 5272 O O . ARG A 1 15 ? -13.946 7.443 3.939 1.00 0.00 15 ARG A O 4
ATOM 5293 N N . VAL A 1 16 ? -11.962 7.476 3.040 1.00 0.00 16 VAL A N 4
ATOM 5294 C CA . VAL A 1 16 ? -12.514 7.169 1.693 1.00 0.00 16 VAL A CA 4
ATOM 5295 C C . VAL A 1 16 ? -11.550 6.241 0.964 1.00 0.00 16 VAL A C 4
ATOM 5296 O O . VAL A 1 16 ? -10.364 6.268 1.194 1.00 0.00 16 VAL A O 4
ATOM 5309 N N . PRO A 1 17 ? -12.065 5.400 0.120 1.00 0.00 17 PRO A N 4
ATOM 5310 C CA . PRO A 1 17 ? -11.227 4.470 -0.665 1.00 0.00 17 PRO A CA 4
ATOM 5311 C C . PRO A 1 17 ? -10.821 5.078 -1.993 1.00 0.00 17 PRO A C 4
ATOM 5312 O O . PRO A 1 17 ? -11.375 6.044 -2.471 1.00 0.00 17 PRO A O 4
ATOM 5323 N N . SER A 1 18 ? -9.810 4.517 -2.588 1.00 0.00 18 SER A N 4
ATOM 5324 C CA . SER A 1 18 ? -9.322 5.022 -3.903 1.00 0.00 18 SER A CA 4
ATOM 5325 C C . SER A 1 18 ? -8.479 3.954 -4.582 1.00 0.00 18 SER A C 4
ATOM 5326 O O . SER A 1 18 ? -7.880 3.113 -3.954 1.00 0.00 18 SER A O 4
ATOM 5334 N N . SER A 1 19 ? -8.441 3.980 -5.871 1.00 0.00 19 SER A N 4
ATOM 5335 C CA . SER A 1 19 ? -7.642 2.973 -6.631 1.00 0.00 19 SER A CA 4
ATOM 5336 C C . SER A 1 19 ? -6.420 3.640 -7.232 1.00 0.00 19 SER A C 4
ATOM 5337 O O . SER A 1 19 ? -6.428 4.781 -7.628 1.00 0.00 19 SER A O 4
ATOM 5345 N N . VAL A 1 20 ? -5.349 2.931 -7.278 1.00 0.00 20 VAL A N 4
ATOM 5346 C CA . VAL A 1 20 ? -4.101 3.508 -7.816 1.00 0.00 20 VAL A CA 4
ATOM 5347 C C . VAL A 1 20 ? -3.322 2.426 -8.562 1.00 0.00 20 VAL A C 4
ATOM 5348 O O . VAL A 1 20 ? -3.728 1.295 -8.643 1.00 0.00 20 VAL A O 4
ATOM 5361 N N . SER A 1 21 ? -2.213 2.770 -9.141 1.00 0.00 21 SER A N 4
ATOM 5362 C CA . SER A 1 21 ? -1.420 1.753 -9.905 1.00 0.00 21 SER A CA 4
ATOM 5363 C C . SER A 1 21 ? -0.044 1.616 -9.284 1.00 0.00 21 SER A C 4
ATOM 5364 O O . SER A 1 21 ? 0.484 2.529 -8.691 1.00 0.00 21 SER A O 4
ATOM 5372 N N . VAL A 1 22 ? 0.531 0.489 -9.413 1.00 0.00 22 VAL A N 4
ATOM 5373 C CA . VAL A 1 22 ? 1.875 0.263 -8.837 1.00 0.00 22 VAL A CA 4
ATOM 5374 C C . V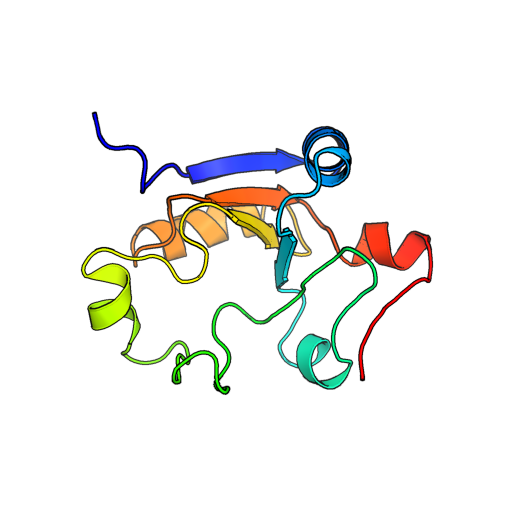AL A 1 22 ? 2.773 1.434 -9.218 1.00 0.00 22 VAL A C 4
ATOM 5375 O O . VAL A 1 22 ? 3.625 1.868 -8.465 1.00 0.00 22 VAL A O 4
ATOM 5388 N N . THR A 1 23 ? 2.562 1.989 -10.368 1.00 0.00 23 THR A N 4
ATOM 5389 C CA . THR A 1 23 ? 3.390 3.153 -10.804 1.00 0.00 23 THR A CA 4
ATOM 5390 C C . THR A 1 23 ? 3.289 4.264 -9.751 1.00 0.00 23 THR A C 4
ATOM 5391 O O . THR A 1 23 ? 4.263 4.710 -9.206 1.00 0.00 23 THR A O 4
ATOM 5402 N N . VAL A 1 24 ? 2.104 4.715 -9.446 1.00 0.00 24 VAL A N 4
ATOM 5403 C CA . VAL A 1 24 ? 1.973 5.783 -8.409 1.00 0.00 24 VAL A CA 4
ATOM 5404 C C . VAL A 1 24 ? 2.411 5.235 -7.064 1.00 0.00 24 VAL A C 4
ATOM 5405 O O . VAL A 1 24 ? 2.998 5.911 -6.261 1.00 0.00 24 VAL A O 4
ATOM 5418 N N . ALA A 1 25 ? 2.152 3.998 -6.821 1.00 0.00 25 ALA A N 4
ATOM 5419 C CA . ALA A 1 25 ? 2.574 3.389 -5.535 1.00 0.00 25 ALA A CA 4
ATOM 5420 C C . ALA A 1 25 ? 4.058 3.693 -5.321 1.00 0.00 25 ALA A C 4
ATOM 5421 O O . ALA A 1 25 ? 4.507 3.932 -4.219 1.00 0.00 25 ALA A O 4
ATOM 5428 N N . HIS A 1 26 ? 4.822 3.676 -6.365 1.00 0.00 26 HIS A N 4
ATOM 5429 C CA . HIS A 1 26 ? 6.276 3.972 -6.232 1.00 0.00 26 HIS A CA 4
ATOM 5430 C C . HIS A 1 26 ? 6.419 5.377 -5.654 1.00 0.00 26 HIS A C 4
ATOM 5431 O O . HIS A 1 26 ? 7.131 5.601 -4.704 1.00 0.00 26 HIS A O 4
ATOM 5446 N N . ASP A 1 27 ? 5.708 6.327 -6.197 1.00 0.00 27 ASP A N 4
ATOM 5447 C CA . ASP A 1 27 ? 5.769 7.727 -5.646 1.00 0.00 27 ASP A CA 4
ATOM 5448 C C . ASP A 1 27 ? 5.310 7.700 -4.193 1.00 0.00 27 ASP A C 4
ATOM 5449 O O . ASP A 1 27 ? 5.887 8.316 -3.328 1.00 0.00 27 ASP A O 4
ATOM 5458 N N . LEU A 1 28 ? 4.251 7.001 -3.930 1.00 0.00 28 LEU A N 4
ATOM 5459 C CA . LEU A 1 28 ? 3.719 6.928 -2.542 1.00 0.00 28 LEU A CA 4
ATOM 5460 C C . LEU A 1 28 ? 4.707 6.137 -1.682 1.00 0.00 28 LEU A C 4
ATOM 5461 O O . LEU A 1 28 ? 5.173 6.596 -0.663 1.00 0.00 28 LEU A O 4
ATOM 5477 N N . LEU A 1 29 ? 5.055 4.963 -2.115 1.00 0.00 29 LEU A N 4
ATOM 5478 C CA . LEU A 1 29 ? 6.051 4.128 -1.368 1.00 0.00 29 LEU A CA 4
ATOM 5479 C C . LEU A 1 29 ? 7.363 4.938 -1.270 1.00 0.00 29 LEU A C 4
ATOM 5480 O O . LEU A 1 29 ? 7.996 5.002 -0.240 1.00 0.00 29 LEU A O 4
ATOM 5496 N N . LEU A 1 30 ? 7.764 5.574 -2.335 1.00 0.00 30 LEU A N 4
ATOM 5497 C CA . LEU A 1 30 ? 9.010 6.415 -2.309 1.00 0.00 30 LEU A CA 4
ATOM 5498 C C . LEU A 1 30 ? 8.818 7.489 -1.220 1.00 0.00 30 LEU A C 4
ATOM 5499 O O . LEU A 1 30 ? 9.739 7.881 -0.538 1.00 0.00 30 LEU A O 4
ATOM 5515 N N . ALA A 1 31 ? 7.621 7.960 -1.051 1.00 0.00 31 ALA A N 4
ATOM 5516 C CA . ALA A 1 31 ? 7.363 8.988 0.002 1.00 0.00 31 ALA A CA 4
ATOM 5517 C C . ALA A 1 31 ? 7.470 8.316 1.367 1.00 0.00 31 ALA A C 4
ATOM 5518 O O . ALA A 1 31 ? 7.659 8.943 2.379 1.00 0.00 31 ALA A O 4
ATOM 5525 N N . GLY A 1 32 ? 7.350 7.021 1.394 1.00 0.00 32 GLY A N 4
ATOM 5526 C CA . GLY A 1 32 ? 7.448 6.267 2.682 1.00 0.00 32 GLY A CA 4
ATOM 5527 C C . GLY A 1 32 ? 6.049 5.990 3.224 1.00 0.00 32 GLY A C 4
ATOM 5528 O O . GLY A 1 32 ? 5.755 6.240 4.371 1.00 0.00 32 GLY A O 4
ATOM 5532 N N . HIS A 1 33 ? 5.189 5.478 2.409 1.00 0.00 33 HIS A N 4
ATOM 5533 C CA . HIS A 1 33 ? 3.803 5.177 2.873 1.00 0.00 33 HIS A CA 4
ATOM 5534 C C . HIS A 1 33 ? 3.626 3.665 3.012 1.00 0.00 33 HIS A C 4
ATOM 5535 O O . HIS A 1 33 ? 4.102 2.892 2.212 1.00 0.00 33 HIS A O 4
ATOM 5550 N N . ARG A 1 34 ? 2.958 3.247 4.045 1.00 0.00 34 ARG A N 4
ATOM 5551 C CA . ARG A 1 34 ? 2.738 1.784 4.288 1.00 0.00 34 ARG A CA 4
ATOM 5552 C C . ARG A 1 34 ? 1.940 1.183 3.138 1.00 0.00 34 ARG A C 4
ATOM 5553 O O . ARG A 1 34 ? 1.042 1.781 2.592 1.00 0.00 34 ARG A O 4
ATOM 5574 N N . TYR A 1 35 ? 2.289 0.000 2.757 1.00 0.00 35 TYR A N 4
ATOM 5575 C CA . TYR A 1 35 ? 1.594 -0.686 1.630 1.00 0.00 35 TYR A CA 4
ATOM 5576 C C . TYR A 1 35 ? 1.098 -2.061 2.111 1.00 0.00 35 TYR A C 4
ATOM 5577 O O . TYR A 1 35 ? 1.864 -2.910 2.495 1.00 0.00 35 TYR A O 4
ATOM 5595 N N . LEU A 1 36 ? -0.177 -2.281 2.098 1.00 0.00 36 LEU A N 4
ATOM 5596 C CA . LEU A 1 36 ? -0.728 -3.600 2.534 1.00 0.00 36 LEU A CA 4
ATOM 5597 C C . LEU A 1 36 ? -0.871 -4.501 1.303 1.00 0.00 36 LEU A C 4
ATOM 5598 O O . LEU A 1 36 ? -1.704 -4.293 0.450 1.00 0.00 36 LEU A O 4
ATOM 5614 N N . ASP A 1 37 ? -0.040 -5.479 1.197 1.00 0.00 37 ASP A N 4
ATOM 5615 C CA . ASP A 1 37 ? -0.076 -6.394 0.018 1.00 0.00 37 ASP A CA 4
ATOM 5616 C C . ASP A 1 37 ? -0.999 -7.558 0.351 1.00 0.00 37 ASP A C 4
ATOM 5617 O O . ASP A 1 37 ? -0.789 -8.279 1.291 1.00 0.00 37 ASP A O 4
ATOM 5626 N N . VAL A 1 38 ? -1.992 -7.768 -0.434 1.00 0.00 38 VAL A N 4
ATOM 5627 C CA . VAL A 1 38 ? -2.911 -8.906 -0.179 1.00 0.00 38 VAL A CA 4
ATOM 5628 C C . VAL A 1 38 ? -3.149 -9.625 -1.495 1.00 0.00 38 VAL A C 4
ATOM 5629 O O . VAL A 1 38 ? -4.066 -9.343 -2.234 1.00 0.00 38 VAL A O 4
ATOM 5642 N N . ARG A 1 39 ? -2.297 -10.555 -1.795 1.00 0.00 39 ARG A N 4
ATOM 5643 C CA . ARG A 1 39 ? -2.426 -11.335 -3.062 1.00 0.00 39 ARG A CA 4
ATOM 5644 C C . ARG A 1 39 ? -3.419 -12.459 -2.803 1.00 0.00 39 ARG A C 4
ATOM 5645 O O . ARG A 1 39 ? -4.303 -12.719 -3.585 1.00 0.00 39 ARG A O 4
ATOM 5666 N N . THR A 1 40 ? -3.271 -13.138 -1.704 1.00 0.00 40 THR A N 4
ATOM 5667 C CA . THR A 1 40 ? -4.212 -14.254 -1.404 1.00 0.00 40 THR A CA 4
ATOM 5668 C C . THR A 1 40 ? -3.741 -15.014 -0.159 1.00 0.00 40 THR A C 4
ATOM 5669 O O . THR A 1 40 ? -2.641 -14.835 0.306 1.00 0.00 40 THR A O 4
ATOM 5680 N N . PRO A 1 41 ? -4.592 -15.827 0.402 1.00 0.00 41 PRO A N 4
ATOM 5681 C CA . PRO A 1 41 ? -4.248 -16.615 1.609 1.00 0.00 41 PRO A CA 4
ATOM 5682 C C . PRO A 1 41 ? -2.976 -17.409 1.397 1.00 0.00 41 PRO A C 4
ATOM 5683 O O . PRO A 1 41 ? -2.166 -17.586 2.275 1.00 0.00 41 PRO A O 4
ATOM 5694 N N . GLU A 1 42 ? -2.780 -17.882 0.204 1.00 0.00 42 GLU A N 4
ATOM 5695 C CA . GLU A 1 42 ? -1.551 -18.664 -0.102 1.00 0.00 42 GLU A CA 4
ATOM 5696 C C . GLU A 1 42 ? -0.334 -17.768 0.137 1.00 0.00 42 GLU A C 4
ATOM 5697 O O . GLU A 1 42 ? 0.726 -18.223 0.496 1.00 0.00 42 GLU A O 4
ATOM 5709 N N . GLU A 1 43 ? -0.478 -16.490 -0.056 1.00 0.00 43 GLU A N 4
ATOM 5710 C CA . GLU A 1 43 ? 0.676 -15.558 0.170 1.00 0.00 43 GLU A CA 4
ATOM 5711 C C . GLU A 1 43 ? 1.194 -15.745 1.597 1.00 0.00 43 GLU A C 4
ATOM 5712 O O . GLU A 1 43 ? 2.358 -15.585 1.881 1.00 0.00 43 GLU A O 4
ATOM 5724 N N . PHE A 1 44 ? 0.325 -16.096 2.489 1.00 0.00 44 PHE A N 4
ATOM 5725 C CA . PHE A 1 44 ? 0.709 -16.314 3.922 1.00 0.00 44 PHE A CA 4
ATOM 5726 C C . PHE A 1 44 ? 1.504 -17.615 4.030 1.00 0.00 44 PHE A C 4
ATOM 5727 O O . PHE A 1 44 ? 2.447 -17.734 4.780 1.00 0.00 44 PHE A O 4
ATOM 5744 N N . SER A 1 45 ? 1.111 -18.603 3.280 1.00 0.00 45 SER A N 4
ATOM 5745 C CA . SER A 1 45 ? 1.814 -19.922 3.331 1.00 0.00 45 SER A CA 4
ATOM 5746 C C . SER A 1 45 ? 3.308 -19.699 3.151 1.00 0.00 45 SER A C 4
ATOM 5747 O O . SER A 1 45 ? 4.118 -20.197 3.897 1.00 0.00 45 SER A O 4
ATOM 5755 N N . GLN A 1 46 ? 3.679 -18.940 2.170 1.00 0.00 46 GLN A N 4
ATOM 5756 C CA . GLN A 1 46 ? 5.129 -18.673 1.937 1.00 0.00 46 GLN A CA 4
ATOM 5757 C C . GLN A 1 46 ? 5.452 -17.263 2.434 1.00 0.00 46 GLN A C 4
ATOM 5758 O O . GLN A 1 46 ? 6.576 -16.932 2.733 1.00 0.00 46 GLN A O 4
ATOM 5772 N N . GLY A 1 47 ? 4.449 -16.440 2.549 1.00 0.00 47 GLY A N 4
ATOM 5773 C CA . GLY A 1 47 ? 4.649 -15.034 3.031 1.00 0.00 47 GLY A CA 4
ATOM 5774 C C . GLY A 1 47 ? 5.104 -14.130 1.898 1.00 0.00 47 GLY A C 4
ATOM 5775 O O . GLY A 1 47 ? 5.152 -14.507 0.751 1.00 0.00 47 GLY A O 4
ATOM 5779 N N . HIS A 1 48 ? 5.450 -12.933 2.229 1.00 0.00 48 HIS A N 4
ATOM 5780 C CA . HIS A 1 48 ? 5.928 -11.974 1.194 1.00 0.00 48 HIS A CA 4
ATOM 5781 C C . HIS A 1 48 ? 6.176 -10.615 1.839 1.00 0.00 48 HIS A C 4
ATOM 5782 O O . HIS A 1 48 ? 5.278 -9.859 2.135 1.00 0.00 48 HIS A O 4
ATOM 5797 N N . ALA A 1 49 ? 7.412 -10.327 2.087 1.00 0.00 49 ALA A N 4
ATOM 5798 C CA . ALA A 1 49 ? 7.773 -9.035 2.729 1.00 0.00 49 ALA A CA 4
ATOM 5799 C C . ALA A 1 49 ? 9.246 -8.735 2.470 1.00 0.00 49 ALA A C 4
ATOM 5800 O O . ALA A 1 49 ? 10.080 -9.612 2.383 1.00 0.00 49 ALA A O 4
ATOM 5807 N N . CYS A 1 50 ? 9.557 -7.494 2.362 1.00 0.00 50 CYS A N 4
ATOM 5808 C CA . CYS A 1 50 ? 10.963 -7.054 2.146 1.00 0.00 50 CYS A CA 4
ATOM 5809 C C . CYS A 1 50 ? 10.983 -5.535 2.157 1.00 0.00 50 CYS A C 4
ATOM 5810 O O . CYS A 1 50 ? 11.589 -4.887 1.337 1.00 0.00 50 CYS A O 4
ATOM 5818 N N . GLY A 1 51 ? 10.298 -4.969 3.101 1.00 0.00 51 GLY A N 4
ATOM 5819 C CA . GLY A 1 51 ? 10.200 -3.485 3.202 1.00 0.00 51 GLY A CA 4
ATOM 5820 C C . GLY A 1 51 ? 8.746 -3.080 3.040 1.00 0.00 51 GLY A C 4
ATOM 5821 O O . GLY A 1 51 ? 8.430 -1.977 2.658 1.00 0.00 51 GLY A O 4
ATOM 5825 N N . ALA A 1 52 ? 7.851 -3.964 3.321 1.00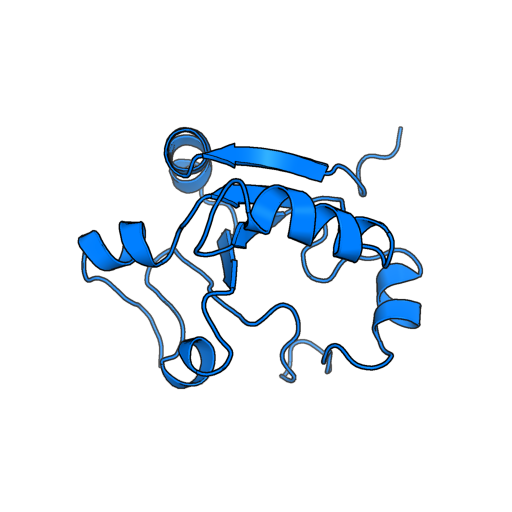 0.00 52 ALA A N 4
ATOM 5826 C CA . ALA A 1 52 ? 6.410 -3.624 3.170 1.00 0.00 52 ALA A CA 4
ATOM 5827 C C . ALA A 1 52 ? 5.580 -4.488 4.107 1.00 0.00 52 ALA A C 4
ATOM 5828 O O . ALA A 1 52 ? 6.068 -5.318 4.826 1.00 0.00 52 ALA A O 4
ATOM 5835 N N . ILE A 1 53 ? 4.307 -4.290 4.096 1.00 0.00 53 ILE A N 4
ATOM 5836 C CA . ILE A 1 53 ? 3.435 -5.100 4.973 1.00 0.00 53 ILE A CA 4
ATOM 5837 C C . ILE A 1 53 ? 2.374 -5.815 4.148 1.00 0.00 53 ILE A C 4
ATOM 5838 O O . ILE A 1 53 ? 1.931 -5.353 3.125 1.00 0.00 53 ILE A O 4
ATOM 5854 N N . ASN A 1 54 ? 1.988 -6.969 4.589 1.00 0.00 54 ASN A N 4
ATOM 5855 C CA . ASN A 1 54 ? 0.967 -7.764 3.843 1.00 0.00 54 ASN A CA 4
ATOM 5856 C C . ASN A 1 54 ? -0.097 -8.240 4.799 1.00 0.00 54 ASN A C 4
ATOM 5857 O O . ASN A 1 54 ? 0.162 -8.568 5.931 1.00 0.00 54 ASN A O 4
ATOM 5868 N N . VAL A 1 55 ? -1.292 -8.273 4.360 1.00 0.00 55 VAL A N 4
ATOM 5869 C CA . VAL A 1 55 ? -2.376 -8.725 5.245 1.00 0.00 55 VAL A CA 4
ATOM 5870 C C . VAL A 1 55 ? -3.355 -9.580 4.440 1.00 0.00 55 VAL A C 4
ATOM 5871 O O . VAL A 1 55 ? -4.255 -9.091 3.784 1.00 0.00 55 VAL A O 4
ATOM 5884 N N . PRO A 1 56 ? -3.123 -10.864 4.439 1.00 0.00 56 PRO A N 4
ATOM 5885 C CA . PRO A 1 56 ? -3.983 -11.825 3.722 1.00 0.00 56 PRO A CA 4
ATOM 5886 C C . PRO A 1 56 ? -5.249 -12.127 4.490 1.00 0.00 56 PRO A C 4
ATOM 5887 O O . PRO A 1 56 ? -5.493 -13.221 4.959 1.00 0.00 56 PRO A O 4
ATOM 5898 N N . TYR A 1 57 ? -6.073 -11.131 4.620 1.00 0.00 57 TYR A N 4
ATOM 5899 C CA . TYR A 1 57 ? -7.351 -11.300 5.365 1.00 0.00 57 TYR A CA 4
ATOM 5900 C C . TYR A 1 57 ? -7.074 -11.887 6.734 1.00 0.00 57 TYR A C 4
ATOM 5901 O O . TYR A 1 57 ? -6.930 -11.197 7.718 1.00 0.00 57 TYR A O 4
ATOM 5919 N N . MET A 1 58 ? -7.000 -13.168 6.799 1.00 0.00 58 MET A N 4
ATOM 5920 C CA . MET A 1 58 ? -6.725 -13.835 8.098 1.00 0.00 58 MET A CA 4
ATOM 5921 C C . MET A 1 58 ? -5.225 -13.930 8.328 1.00 0.00 58 MET A C 4
ATOM 5922 O O . MET A 1 58 ? -4.471 -14.349 7.484 1.00 0.00 58 MET A O 4
ATOM 5936 N N . ASN A 1 59 ? -4.795 -13.541 9.476 1.00 0.00 59 ASN A N 4
ATOM 5937 C CA . ASN A 1 59 ? -3.338 -13.594 9.804 1.00 0.00 59 ASN A CA 4
ATOM 5938 C C . ASN A 1 59 ? -3.187 -14.001 11.265 1.00 0.00 59 ASN A C 4
ATOM 5939 O O . ASN A 1 59 ? -3.613 -13.313 12.158 1.00 0.00 59 ASN A O 4
ATOM 5950 N N . ARG A 1 60 ? -2.585 -15.121 11.512 1.00 0.00 60 ARG A N 4
ATOM 5951 C CA . ARG A 1 60 ? -2.411 -15.582 12.933 1.00 0.00 60 ARG A CA 4
ATOM 5952 C C . ARG A 1 60 ? -0.936 -15.519 13.286 1.00 0.00 60 ARG A C 4
ATOM 5953 O O . ARG A 1 60 ? -0.092 -16.080 12.630 1.00 0.00 60 ARG A O 4
ATOM 5974 N N . GLY A 1 61 ? -0.617 -14.826 14.327 1.00 0.00 61 GLY A N 4
ATOM 5975 C CA . GLY A 1 61 ? 0.802 -14.733 14.769 1.00 0.00 61 GLY A CA 4
ATOM 5976 C C . GLY A 1 61 ? 1.549 -13.755 13.880 1.00 0.00 61 GLY A C 4
ATOM 5977 O O . GLY A 1 61 ? 2.090 -12.770 14.322 1.00 0.00 61 GLY A O 4
ATOM 5981 N N . ALA A 1 62 ? 1.566 -14.014 12.626 1.00 0.00 62 ALA A N 4
ATOM 5982 C CA . ALA A 1 62 ? 2.263 -13.106 11.681 1.00 0.00 62 ALA A CA 4
ATOM 5983 C C . ALA A 1 62 ? 1.731 -11.695 11.895 1.00 0.00 62 ALA A C 4
ATOM 5984 O O . ALA A 1 62 ? 2.411 -10.721 11.687 1.00 0.00 62 ALA A O 4
ATOM 5991 N N . SER A 1 63 ? 0.519 -11.595 12.317 1.00 0.00 63 SER A N 4
ATOM 5992 C CA . SER A 1 63 ? -0.075 -10.259 12.573 1.00 0.00 63 SER A CA 4
ATOM 5993 C C . SER A 1 63 ? 0.047 -9.980 14.069 1.00 0.00 63 SER A C 4
ATOM 5994 O O . SER A 1 63 ? -0.457 -9.011 14.585 1.00 0.00 63 SER A O 4
ATOM 6002 N N . GLY A 1 64 ? 0.723 -10.841 14.778 1.00 0.00 64 GLY A N 4
ATOM 6003 C CA . GLY A 1 64 ? 0.880 -10.662 16.260 1.00 0.00 64 GLY A CA 4
ATOM 6004 C C . GLY A 1 64 ? -0.326 -11.272 16.970 1.00 0.00 64 GLY A C 4
ATOM 6005 O O . GLY A 1 64 ? -0.916 -10.684 17.851 1.00 0.00 64 GLY A O 4
ATOM 6009 N N . MET A 1 65 ? -0.679 -12.460 16.595 1.00 0.00 65 MET A N 4
ATOM 6010 C CA . MET A 1 65 ? -1.846 -13.155 17.225 1.00 0.00 65 MET A CA 4
ATOM 6011 C C . MET A 1 65 ? -3.106 -12.302 17.092 1.00 0.00 65 MET A C 4
ATOM 6012 O O . MET A 1 65 ? -3.720 -11.903 18.052 1.00 0.00 65 MET A O 4
ATOM 6026 N N . SER A 1 66 ? -3.498 -12.038 15.892 1.00 0.00 66 SER A N 4
ATOM 6027 C CA . SER A 1 66 ? -4.724 -11.221 15.650 1.00 0.00 66 SER A CA 4
ATOM 6028 C C . SER A 1 66 ? -5.124 -11.374 14.186 1.00 0.00 66 SER A C 4
ATOM 6029 O O . SER A 1 66 ? -4.648 -10.684 13.317 1.00 0.00 66 SER A O 4
ATOM 6037 N N . LYS A 1 67 ? -5.999 -12.288 13.911 1.00 0.00 67 LYS A N 4
ATOM 6038 C CA . LYS A 1 67 ? -6.441 -12.499 12.503 1.00 0.00 67 LYS A CA 4
ATOM 6039 C C . LYS A 1 67 ? -7.766 -11.764 12.294 1.00 0.00 67 LYS A C 4
ATOM 6040 O O . LYS A 1 67 ? -8.598 -11.673 13.167 1.00 0.00 67 LYS A O 4
ATOM 6059 N N . ASN A 1 68 ? -7.930 -11.205 11.139 1.00 0.00 68 ASN A N 4
ATOM 6060 C CA . ASN A 1 68 ? -9.169 -10.427 10.818 1.00 0.00 68 ASN A CA 4
ATOM 6061 C C . ASN A 1 68 ? -10.393 -11.243 11.156 1.00 0.00 68 ASN A C 4
ATOM 6062 O O . ASN A 1 68 ? -10.537 -12.374 10.770 1.00 0.00 68 ASN A O 4
ATOM 6073 N N . THR A 1 69 ? -11.275 -10.667 11.886 1.00 0.00 69 THR A N 4
ATOM 6074 C CA . THR A 1 69 ? -12.502 -11.394 12.276 1.00 0.00 69 THR A CA 4
ATOM 6075 C C . THR A 1 69 ? -13.527 -10.415 12.857 1.00 0.00 69 THR A C 4
ATOM 6076 O O . THR A 1 69 ? -14.713 -10.612 12.744 1.00 0.00 69 THR A O 4
ATOM 6087 N N . ASP A 1 70 ? -13.095 -9.354 13.455 1.00 0.00 70 ASP A N 4
ATOM 6088 C CA . ASP A 1 70 ? -14.072 -8.364 14.015 1.00 0.00 70 ASP A CA 4
ATOM 6089 C C . ASP A 1 70 ? -13.427 -6.982 13.981 1.00 0.00 70 ASP A C 4
ATOM 6090 O O . ASP A 1 70 ? -13.111 -6.397 14.991 1.00 0.00 70 ASP A O 4
ATOM 6099 N N . PHE A 1 71 ? -13.229 -6.476 12.807 1.00 0.00 71 PHE A N 4
ATOM 6100 C CA . PHE A 1 71 ? -12.600 -5.134 12.630 1.00 0.00 71 PHE A CA 4
ATOM 6101 C C . PHE A 1 71 ? -13.291 -4.139 13.559 1.00 0.00 71 PHE A C 4
ATOM 6102 O O . PHE A 1 71 ? -12.736 -3.137 13.958 1.00 0.00 71 PHE A O 4
ATOM 6119 N N . LEU A 1 72 ? -14.521 -4.408 13.883 1.00 0.00 72 LEU A N 4
ATOM 6120 C CA . LEU A 1 72 ? -15.275 -3.477 14.756 1.00 0.00 72 LEU A CA 4
ATOM 6121 C C . LEU A 1 72 ? -14.474 -3.249 16.037 1.00 0.00 72 LEU A C 4
ATOM 6122 O O . LEU A 1 72 ? -14.253 -2.141 16.463 1.00 0.00 72 LEU A O 4
ATOM 6138 N N . GLU A 1 73 ? -13.987 -4.299 16.625 1.00 0.00 73 GLU A N 4
ATOM 6139 C CA . GLU A 1 73 ? -13.142 -4.157 17.849 1.00 0.00 73 GLU A CA 4
ATOM 6140 C C . GLU A 1 73 ? -11.981 -3.214 17.543 1.00 0.00 73 GLU A C 4
ATOM 6141 O O . GLU A 1 73 ? -11.579 -2.417 18.358 1.00 0.00 73 GLU A O 4
ATOM 6153 N N . GLN A 1 74 ? -11.439 -3.290 16.364 1.00 0.00 74 GLN A N 4
ATOM 6154 C CA . GLN A 1 74 ? -10.296 -2.389 15.997 1.00 0.00 74 GLN A CA 4
ATOM 6155 C C . GLN A 1 74 ? -10.857 -1.043 15.560 1.00 0.00 74 GLN A C 4
ATOM 6156 O O . GLN A 1 74 ? -10.430 -0.003 16.002 1.00 0.00 74 GLN A O 4
ATOM 6170 N N . VAL A 1 75 ? -11.831 -1.050 14.699 1.00 0.00 75 VAL A N 4
ATOM 6171 C CA . VAL A 1 75 ? -12.416 0.240 14.233 1.00 0.00 75 VAL A CA 4
ATOM 6172 C C . VAL A 1 75 ? -13.121 0.906 15.401 1.00 0.00 75 VAL A C 4
ATOM 6173 O O . VAL A 1 75 ? -12.988 2.085 15.635 1.00 0.00 75 VAL A O 4
ATOM 6186 N N . SER A 1 76 ? -13.864 0.150 16.148 1.00 0.00 76 SER A N 4
ATOM 6187 C CA . SER A 1 76 ? -14.575 0.732 17.328 1.00 0.00 76 SER A CA 4
ATOM 6188 C C . SER A 1 76 ? -13.557 1.491 18.174 1.00 0.00 76 SER A C 4
ATOM 6189 O O . SER A 1 76 ? -13.838 2.525 18.730 1.00 0.00 76 SER A O 4
ATOM 6197 N N . SER A 1 77 ? -12.362 0.983 18.271 1.00 0.00 77 SER A N 4
ATOM 6198 C CA . SER A 1 77 ? -11.302 1.696 19.059 1.00 0.00 77 SER A CA 4
ATOM 6199 C C . SER A 1 77 ? -10.870 2.944 18.301 1.00 0.00 77 SER A C 4
ATOM 6200 O O . SER A 1 77 ? -10.006 3.676 18.724 1.00 0.00 77 SER A O 4
ATOM 6208 N N . HIS A 1 78 ? -11.469 3.195 17.178 1.00 0.00 78 HIS A N 4
ATOM 6209 C CA . HIS A 1 78 ? -11.096 4.401 16.383 1.00 0.00 78 HIS A CA 4
ATOM 6210 C C . HIS A 1 78 ? -9.798 4.099 15.636 1.00 0.00 78 HIS A C 4
ATOM 6211 O O . HIS A 1 78 ? -8.881 4.885 15.600 1.00 0.00 78 HIS A O 4
ATOM 6226 N N . PHE A 1 79 ? -9.717 2.947 15.038 1.00 0.00 79 PHE A N 4
ATOM 6227 C CA . PHE A 1 79 ? -8.471 2.576 14.291 1.00 0.00 79 PHE A CA 4
ATOM 6228 C C . P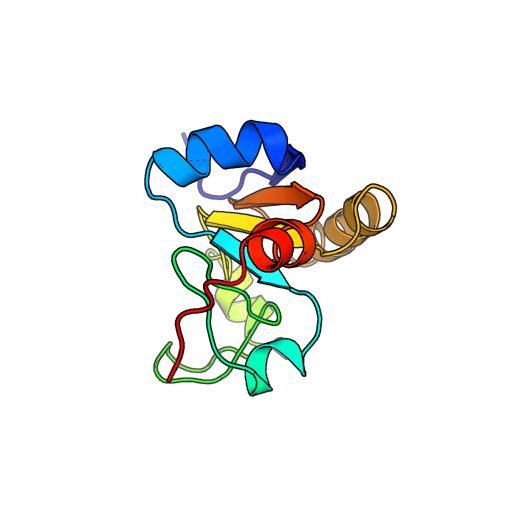HE A 1 79 ? -8.763 1.419 13.327 1.00 0.00 79 PHE A C 4
ATOM 6229 O O . PHE A 1 79 ? -9.376 0.430 13.671 1.00 0.00 79 PHE A O 4
ATOM 6246 N N . GLY A 1 80 ? -8.317 1.548 12.118 1.00 0.00 80 GLY A N 4
ATOM 6247 C CA . GLY A 1 80 ? -8.541 0.478 11.096 1.00 0.00 80 GLY A CA 4
ATOM 6248 C C . GLY A 1 80 ? -7.214 -0.155 10.685 1.00 0.00 80 GLY A C 4
ATOM 6249 O O . GLY A 1 80 ? -6.236 0.509 10.437 1.00 0.00 80 GLY A O 4
ATOM 6253 N N . GLN A 1 81 ? -7.188 -1.447 10.617 1.00 0.00 81 GLN A N 4
ATOM 6254 C CA . GLN A 1 81 ? -5.940 -2.163 10.215 1.00 0.00 81 GLN A CA 4
ATOM 6255 C C . GLN A 1 81 ? -5.370 -1.510 8.958 1.00 0.00 81 GLN A C 4
ATOM 6256 O O . GLN A 1 81 ? -4.208 -1.625 8.662 1.00 0.00 81 GLN A O 4
ATOM 6270 N N . SER A 1 82 ? -6.174 -0.810 8.227 1.00 0.00 82 SER A N 4
ATOM 6271 C CA . SER A 1 82 ? -5.667 -0.127 6.995 1.00 0.00 82 SER A CA 4
ATOM 6272 C C . SER A 1 82 ? -5.985 1.364 7.119 1.00 0.00 82 SER A C 4
ATOM 6273 O O . SER A 1 82 ? -5.939 2.108 6.167 1.00 0.00 82 SER A O 4
ATOM 6281 N N . ASP A 1 83 ? -6.307 1.799 8.308 1.00 0.00 83 ASP A N 4
ATOM 6282 C CA . ASP A 1 83 ? -6.646 3.249 8.539 1.00 0.00 83 ASP A CA 4
ATOM 6283 C C . ASP A 1 83 ? -5.615 4.119 7.839 1.00 0.00 83 ASP A C 4
ATOM 6284 O O . ASP A 1 83 ? -4.474 4.188 8.227 1.00 0.00 83 ASP A O 4
ATOM 6293 N N . ASN A 1 84 ? -6.013 4.775 6.801 1.00 0.00 84 ASN A N 4
ATOM 6294 C CA . ASN A 1 84 ? -5.066 5.659 6.047 1.00 0.00 84 ASN A CA 4
ATOM 6295 C C . ASN A 1 84 ? -3.896 4.838 5.556 1.00 0.00 84 ASN A C 4
ATOM 6296 O O . ASN A 1 84 ? -2.771 5.036 5.941 1.00 0.00 84 ASN A O 4
ATOM 6307 N N . ILE A 1 85 ? -4.151 3.910 4.702 1.00 0.00 85 ILE A N 4
ATOM 6308 C CA . ILE A 1 85 ? -3.045 3.073 4.181 1.00 0.00 85 ILE A CA 4
ATOM 6309 C C . ILE A 1 85 ? -3.283 2.781 2.709 1.00 0.00 85 ILE A C 4
ATOM 6310 O O . ILE A 1 85 ? -4.267 3.182 2.133 1.00 0.00 85 ILE A O 4
ATOM 6326 N N . ILE A 1 86 ? -2.372 2.123 2.087 1.00 0.00 86 ILE A N 4
ATOM 6327 C CA . ILE A 1 86 ? -2.540 1.803 0.647 1.00 0.00 86 ILE A CA 4
ATOM 6328 C C . ILE A 1 86 ? -2.482 0.301 0.455 1.00 0.00 86 ILE A C 4
ATOM 6329 O O . ILE A 1 86 ? -1.477 -0.334 0.659 1.00 0.00 86 ILE A O 4
ATOM 6345 N N . VAL A 1 87 ? -3.572 -0.274 0.083 1.00 0.00 87 VAL A N 4
ATOM 6346 C CA . VAL A 1 87 ? -3.615 -1.745 -0.108 1.00 0.00 87 VAL A CA 4
ATOM 6347 C C . VAL A 1 87 ? -3.508 -2.054 -1.600 1.00 0.00 87 VAL A C 4
ATOM 6348 O O . VAL A 1 87 ? -3.356 -1.182 -2.425 1.00 0.00 87 VAL A O 4
ATOM 6361 N N . GLY A 1 88 ? -3.537 -3.302 -1.937 1.00 0.00 88 GLY A N 4
ATOM 6362 C CA . GLY A 1 88 ? -3.434 -3.718 -3.370 1.00 0.00 88 GLY A CA 4
ATOM 6363 C C . GLY A 1 88 ? -3.615 -5.221 -3.499 1.00 0.00 88 GLY A C 4
ATOM 6364 O O . GLY A 1 88 ? -3.131 -5.987 -2.699 1.00 0.00 88 GLY A O 4
ATOM 6368 N N . CYS A 1 89 ? -4.311 -5.638 -4.508 1.00 0.00 89 CYS A N 4
ATOM 6369 C CA . CYS A 1 89 ? -4.546 -7.098 -4.700 1.00 0.00 89 CYS A CA 4
ATOM 6370 C C . CYS A 1 89 ? -3.773 -7.575 -5.920 1.00 0.00 89 CYS A C 4
ATOM 6371 O O . CYS A 1 89 ? -3.551 -6.851 -6.863 1.00 0.00 89 CYS A O 4
ATOM 6379 N N . GLN A 1 90 ? -3.312 -8.785 -5.872 1.00 0.00 90 GLN A N 4
ATOM 6380 C CA . GLN A 1 90 ? -2.506 -9.345 -7.000 1.00 0.00 90 GLN A CA 4
ATOM 6381 C C . GLN A 1 90 ? -3.122 -8.962 -8.334 1.00 0.00 90 GLN A C 4
ATOM 6382 O O . GLN A 1 90 ? -2.591 -8.176 -9.083 1.00 0.00 90 GLN A O 4
ATOM 6396 N N . SER A 1 91 ? -4.239 -9.538 -8.636 1.00 0.00 91 SER A N 4
ATOM 6397 C CA . SER A 1 91 ? -4.924 -9.247 -9.932 1.00 0.00 91 SER A CA 4
ATOM 6398 C C . SER A 1 91 ? -5.521 -7.846 -9.887 1.00 0.00 91 SER A C 4
ATOM 6399 O O . SER A 1 91 ? -5.734 -7.270 -8.848 1.00 0.00 91 SER A O 4
ATOM 6407 N N . GLY A 1 92 ? -5.792 -7.298 -11.028 1.00 0.00 92 GLY A N 4
ATOM 6408 C CA . GLY A 1 92 ? -6.376 -5.928 -11.087 1.00 0.00 92 GLY A CA 4
ATOM 6409 C C . GLY A 1 92 ? -7.570 -5.915 -12.040 1.00 0.00 92 GLY A C 4
ATOM 6410 O O . GLY A 1 92 ? -7.874 -6.884 -12.697 1.00 0.00 92 GLY A O 4
ATOM 6414 N N . GLY A 1 93 ? -8.240 -4.813 -12.108 1.00 0.00 93 GLY A N 4
ATOM 6415 C CA . GLY A 1 93 ? -9.425 -4.691 -13.007 1.00 0.00 93 GLY A CA 4
ATOM 6416 C C . GLY A 1 93 ? -10.484 -5.696 -12.573 1.00 0.00 93 GLY A C 4
ATOM 6417 O O . GLY A 1 93 ? -11.471 -5.358 -11.961 1.00 0.00 93 GLY A O 4
ATOM 6421 N N . ARG A 1 94 ? -10.284 -6.939 -12.895 1.00 0.00 94 ARG A N 4
ATOM 6422 C CA . ARG A 1 94 ? -11.281 -7.990 -12.511 1.00 0.00 94 ARG A CA 4
ATOM 6423 C C . ARG A 1 94 ? -11.302 -8.114 -11.000 1.00 0.00 94 ARG A C 4
ATOM 6424 O O . ARG A 1 94 ? -12.326 -8.325 -10.394 1.00 0.00 94 ARG A O 4
ATOM 6445 N N . SER A 1 95 ? -10.171 -7.993 -10.383 1.00 0.00 95 SER A N 4
ATOM 6446 C CA . SER A 1 95 ? -10.111 -8.121 -8.898 1.00 0.00 95 SER A CA 4
ATOM 6447 C C . SER A 1 95 ? -10.371 -6.763 -8.267 1.00 0.00 95 SER A C 4
ATOM 6448 O O . SER A 1 95 ? -10.861 -6.655 -7.167 1.00 0.00 95 SER A O 4
ATOM 6456 N N . ILE A 1 96 ? -10.055 -5.724 -8.959 1.00 0.00 96 ILE A N 4
ATOM 6457 C CA . ILE A 1 96 ? -10.266 -4.361 -8.402 1.00 0.00 96 ILE A CA 4
ATOM 6458 C C . ILE A 1 96 ? -11.747 -4.183 -8.080 1.00 0.00 96 ILE A C 4
ATOM 6459 O O . ILE A 1 96 ? -12.121 -3.783 -7.002 1.00 0.00 96 ILE A O 4
ATOM 6475 N N . LYS A 1 97 ? -12.604 -4.512 -8.999 1.00 0.00 97 LYS A N 4
ATOM 6476 C CA . LYS A 1 97 ? -14.074 -4.384 -8.734 1.00 0.00 97 LYS A CA 4
ATOM 6477 C C . LYS A 1 97 ? -14.448 -5.346 -7.604 1.00 0.00 97 LYS A C 4
ATOM 6478 O O . LYS A 1 97 ? -15.278 -5.066 -6.773 1.00 0.00 97 LYS A O 4
ATOM 6497 N N . ALA A 1 98 ? -13.831 -6.476 -7.558 1.00 0.00 98 ALA A N 4
ATOM 6498 C CA . ALA A 1 98 ? -14.142 -7.456 -6.478 1.00 0.00 98 ALA A CA 4
ATOM 6499 C C . ALA A 1 98 ? -13.666 -6.896 -5.139 1.00 0.00 98 ALA A C 4
ATOM 6500 O O . ALA A 1 98 ? -14.338 -6.961 -4.135 1.00 0.00 98 ALA A O 4
ATOM 6507 N N . THR A 1 99 ? -12.510 -6.333 -5.132 1.00 0.00 99 THR A N 4
ATOM 6508 C CA . THR A 1 99 ? -11.943 -5.754 -3.887 1.00 0.00 99 THR A CA 4
ATOM 6509 C C . THR A 1 99 ? -12.611 -4.396 -3.627 1.00 0.00 99 THR A C 4
ATOM 6510 O O . THR A 1 99 ? -13.114 -4.111 -2.566 1.00 0.00 99 THR A O 4
ATOM 6521 N N . THR A 1 100 ? -12.628 -3.568 -4.613 1.00 0.00 100 THR A N 4
ATOM 6522 C CA . THR A 1 100 ? -13.251 -2.227 -4.481 1.00 0.00 100 THR A CA 4
ATOM 6523 C C . THR A 1 100 ? -14.694 -2.392 -3.978 1.00 0.00 100 THR A C 4
ATOM 6524 O O . THR A 1 100 ? -15.108 -1.785 -3.017 1.00 0.00 100 THR A O 4
ATOM 6535 N N . ASP A 1 101 ? -15.448 -3.249 -4.593 1.00 0.00 101 ASP A N 4
ATOM 6536 C CA . ASP A 1 101 ? -16.855 -3.504 -4.136 1.00 0.00 101 ASP A CA 4
ATOM 6537 C C . ASP A 1 101 ? -16.801 -4.055 -2.715 1.00 0.00 101 ASP A C 4
ATOM 6538 O O . ASP A 1 101 ? -17.538 -3.651 -1.840 1.00 0.00 101 ASP A O 4
ATOM 6547 N N . LEU A 1 102 ? -15.935 -4.996 -2.487 1.00 0.00 102 LEU A N 4
ATOM 6548 C CA . LEU A 1 102 ? -15.811 -5.589 -1.126 1.00 0.00 102 LEU A CA 4
ATOM 6549 C C . LEU A 1 102 ? -15.324 -4.513 -0.164 1.00 0.00 102 LEU A C 4
ATOM 6550 O O . LEU A 1 102 ? -15.807 -4.373 0.935 1.00 0.00 102 LEU A O 4
ATOM 6566 N N . LEU A 1 103 ? -14.405 -3.713 -0.597 1.00 0.00 103 LEU A N 4
ATOM 6567 C CA . LEU A 1 103 ? -13.897 -2.609 0.265 1.00 0.00 103 LEU A CA 4
ATOM 6568 C C . LEU A 1 103 ? -14.943 -1.491 0.310 1.00 0.00 103 LEU A C 4
ATOM 6569 O O . LEU A 1 103 ? -15.095 -0.800 1.291 1.00 0.00 103 LEU A O 4
ATOM 6585 N N . HIS A 1 104 ? -15.697 -1.329 -0.737 1.00 0.00 104 HIS A N 4
ATOM 6586 C CA . HIS A 1 104 ? -16.756 -0.269 -0.752 1.00 0.00 104 HIS A CA 4
ATOM 6587 C C . HIS A 1 104 ? -17.646 -0.450 0.481 1.00 0.00 104 HIS A C 4
ATOM 6588 O O . HIS A 1 104 ? -18.108 0.490 1.087 1.00 0.00 104 HIS A O 4
ATOM 6603 N N . ALA A 1 105 ? -17.862 -1.661 0.881 1.00 0.00 105 ALA A N 4
ATOM 6604 C CA . ALA A 1 105 ? -18.707 -1.913 2.085 1.00 0.00 105 ALA A CA 4
ATOM 6605 C C . ALA A 1 105 ? -17.963 -2.883 2.998 1.00 0.00 105 ALA A C 4
ATOM 6606 O O . ALA A 1 105 ? -18.536 -3.719 3.646 1.00 0.00 105 ALA A O 4
ATOM 6613 N N . GLY A 1 106 ? -16.670 -2.765 3.047 1.00 0.00 106 GLY A N 4
ATOM 6614 C CA . GLY A 1 106 ? -15.853 -3.665 3.917 1.00 0.00 106 GLY A CA 4
ATOM 6615 C C . GLY A 1 106 ? -14.626 -2.911 4.416 1.00 0.00 106 GLY A C 4
ATOM 6616 O O . GLY A 1 106 ? -14.187 -3.076 5.532 1.00 0.00 106 GLY A O 4
ATOM 6620 N N . PHE A 1 107 ? -14.068 -2.092 3.593 1.00 0.00 107 PHE A N 4
ATOM 6621 C CA . PHE A 1 107 ? -12.857 -1.325 4.004 1.00 0.00 107 PHE A CA 4
ATOM 6622 C C . PHE A 1 107 ? -13.011 0.135 3.577 1.00 0.00 107 PHE A C 4
ATOM 6623 O O . PHE A 1 107 ? -13.843 0.478 2.770 1.00 0.00 107 PHE A O 4
ATOM 6640 N N . THR A 1 108 ? -12.216 1.007 4.115 1.00 0.00 108 THR A N 4
ATOM 6641 C CA . THR A 1 108 ? -12.328 2.443 3.742 1.00 0.00 108 THR A CA 4
ATOM 6642 C C . THR A 1 108 ? -11.230 3.254 4.434 1.00 0.00 108 THR A C 4
ATOM 6643 O O . THR A 1 108 ? -10.765 2.919 5.499 1.00 0.00 108 THR A O 4
ATOM 6654 N N . GLY A 1 109 ? -10.818 4.320 3.824 1.00 0.00 109 GLY A N 4
ATOM 6655 C CA . GLY A 1 109 ? -9.744 5.182 4.414 1.00 0.00 109 GLY A CA 4
ATOM 6656 C C . GLY A 1 109 ? -8.391 4.682 3.931 1.00 0.00 109 GLY A C 4
ATOM 6657 O O . GLY A 1 109 ? -7.371 4.911 4.536 1.00 0.00 109 GLY A O 4
ATOM 6661 N N . VAL A 1 110 ? -8.379 3.983 2.844 1.00 0.00 110 VAL A N 4
ATOM 6662 C CA . VAL A 1 110 ? -7.100 3.436 2.321 1.00 0.00 110 VAL A CA 4
ATOM 6663 C C . VAL A 1 110 ? -7.144 3.377 0.799 1.00 0.00 110 VAL A C 4
ATOM 6664 O O . VAL A 1 110 ? -8.188 3.326 0.201 1.00 0.00 110 VAL A O 4
ATOM 6677 N N . LYS A 1 111 ? -6.016 3.393 0.175 1.00 0.00 111 LYS A N 4
ATOM 6678 C CA . LYS A 1 111 ? -5.997 3.348 -1.309 1.00 0.00 111 LYS A CA 4
ATOM 6679 C C . LYS A 1 111 ? -5.723 1.911 -1.753 1.00 0.00 111 LYS A C 4
ATOM 6680 O O . LYS A 1 111 ? -5.212 1.096 -1.021 1.00 0.00 111 LYS A O 4
ATOM 6699 N N . ASP A 1 112 ? -6.084 1.603 -2.960 1.00 0.00 112 ASP A N 4
ATOM 6700 C CA . ASP A 1 112 ? -5.888 0.218 -3.482 1.00 0.00 112 ASP A CA 4
ATOM 6701 C C . ASP A 1 112 ? -4.885 0.266 -4.620 1.00 0.00 112 ASP A C 4
ATOM 6702 O O . ASP A 1 112 ? -5.034 0.997 -5.567 1.00 0.00 112 ASP A O 4
ATOM 6711 N N . ILE A 1 113 ? -3.865 -0.503 -4.527 1.00 0.00 113 ILE A N 4
ATOM 6712 C CA . ILE A 1 113 ? -2.834 -0.508 -5.590 1.00 0.00 113 ILE A CA 4
ATOM 6713 C C . ILE A 1 113 ? -3.001 -1.732 -6.481 1.00 0.00 113 ILE A C 4
ATOM 6714 O O . ILE A 1 113 ? -3.513 -2.748 -6.077 1.00 0.00 113 ILE A O 4
ATOM 6730 N N . VAL A 1 114 ? -2.590 -1.638 -7.703 1.00 0.00 114 VAL A N 4
ATOM 6731 C CA . VAL A 1 114 ? -2.716 -2.805 -8.622 1.00 0.00 114 VAL A CA 4
ATOM 6732 C C . VAL A 1 114 ? -1.391 -3.556 -8.682 1.00 0.00 114 VAL A C 4
ATOM 6733 O O . VAL A 1 114 ? -0.332 -2.978 -8.795 1.00 0.00 114 VAL A O 4
ATOM 6746 N N . GLY A 1 115 ? -1.462 -4.837 -8.618 1.00 0.00 115 GLY A N 4
ATOM 6747 C CA . GLY A 1 115 ? -0.229 -5.671 -8.664 1.00 0.00 115 GLY A CA 4
ATOM 6748 C C . GLY A 1 115 ? 0.236 -5.978 -7.246 1.00 0.00 115 GLY A C 4
ATOM 6749 O O . GLY A 1 115 ? -0.544 -6.162 -6.339 1.00 0.00 115 GLY A O 4
ATOM 6753 N N . GLY A 1 116 ? 1.512 -6.044 -7.058 1.00 0.00 116 GLY A N 4
ATOM 6754 C CA . GLY A 1 116 ? 2.065 -6.341 -5.706 1.00 0.00 116 GLY A CA 4
ATOM 6755 C C . GLY A 1 116 ? 3.507 -6.832 -5.837 1.00 0.00 116 GLY A C 4
ATOM 6756 O O . GLY A 1 116 ? 4.440 -6.069 -5.921 1.00 0.00 116 GLY A O 4
ATOM 6760 N N . TYR A 1 117 ? 3.666 -8.111 -5.864 1.00 0.00 117 TYR A N 4
ATOM 6761 C CA . TYR A 1 117 ? 5.015 -8.739 -5.995 1.00 0.00 117 TYR A CA 4
ATOM 6762 C C . TYR A 1 117 ? 5.736 -8.159 -7.203 1.00 0.00 117 TYR A C 4
ATOM 6763 O O . TYR A 1 117 ? 6.925 -7.934 -7.195 1.00 0.00 117 TYR A O 4
ATOM 6781 N N . SER A 1 118 ? 5.016 -7.924 -8.249 1.00 0.00 118 SER A N 4
ATOM 6782 C CA . SER A 1 118 ? 5.640 -7.353 -9.479 1.00 0.00 118 SER A CA 4
ATOM 6783 C C . SER A 1 118 ? 6.315 -6.039 -9.135 1.00 0.00 118 SER A C 4
ATOM 6784 O O . SER A 1 118 ? 7.325 -5.675 -9.689 1.00 0.00 118 SER A O 4
ATOM 6792 N N . ALA A 1 119 ? 5.768 -5.326 -8.215 1.00 0.00 119 ALA A N 4
ATOM 6793 C CA . ALA A 1 119 ? 6.380 -4.030 -7.818 1.00 0.00 119 ALA A CA 4
ATOM 6794 C C . ALA A 1 119 ? 7.687 -4.306 -7.086 1.00 0.00 119 ALA A C 4
ATOM 6795 O O . ALA A 1 119 ? 8.723 -3.787 -7.415 1.00 0.00 119 ALA A O 4
ATOM 6802 N N . TRP A 1 120 ? 7.640 -5.139 -6.087 1.00 0.00 120 TRP A N 4
ATOM 6803 C CA . TRP A 1 120 ? 8.884 -5.486 -5.328 1.00 0.00 120 TRP A CA 4
ATOM 6804 C C . TRP A 1 120 ? 9.840 -6.142 -6.310 1.00 0.00 120 TRP A C 4
ATOM 6805 O O . TRP A 1 120 ? 11.028 -5.924 -6.297 1.00 0.00 120 TRP A O 4
ATOM 6826 N N . ALA A 1 121 ? 9.319 -6.920 -7.200 1.00 0.00 121 ALA A N 4
ATOM 6827 C CA . ALA A 1 121 ? 10.186 -7.572 -8.222 1.00 0.00 121 ALA A CA 4
ATOM 6828 C C . ALA A 1 121 ? 10.687 -6.510 -9.189 1.00 0.00 121 ALA A C 4
ATOM 6829 O O . ALA A 1 121 ? 11.732 -6.622 -9.780 1.00 0.00 121 ALA A O 4
ATOM 6836 N N . LYS A 1 122 ? 9.935 -5.464 -9.359 1.00 0.00 122 LYS A N 4
ATOM 6837 C CA . LYS A 1 122 ? 10.357 -4.376 -10.286 1.00 0.00 122 LYS A CA 4
ATOM 6838 C C . LYS A 1 122 ? 11.736 -3.893 -9.836 1.00 0.00 122 LYS A C 4
ATOM 6839 O O . LYS A 1 122 ? 12.632 -3.698 -10.623 1.00 0.00 122 LYS A O 4
ATOM 6858 N N . ASN A 1 123 ? 11.930 -3.737 -8.556 1.00 0.00 123 ASN A N 4
ATOM 6859 C CA . ASN A 1 123 ? 13.273 -3.304 -8.040 1.00 0.00 123 ASN A CA 4
ATOM 6860 C C . ASN A 1 123 ? 14.145 -4.541 -7.874 1.00 0.00 123 ASN A C 4
ATOM 6861 O O . ASN A 1 123 ? 15.152 -4.704 -8.520 1.00 0.00 123 ASN A O 4
ATOM 6872 N N . GLY A 1 124 ? 13.762 -5.409 -6.989 1.00 0.00 124 GLY A N 4
ATOM 6873 C CA . GLY A 1 124 ? 14.555 -6.650 -6.745 1.00 0.00 124 GLY A CA 4
ATOM 6874 C C . GLY A 1 124 ? 14.636 -6.894 -5.239 1.00 0.00 124 GLY A C 4
ATOM 6875 O O . GLY A 1 124 ? 15.644 -7.303 -4.714 1.00 0.00 124 GLY A O 4
ATOM 6879 N N . LEU A 1 125 ? 13.573 -6.648 -4.537 1.00 0.00 125 LEU A N 4
ATOM 6880 C CA . LEU A 1 125 ? 13.592 -6.862 -3.059 1.00 0.00 125 LEU A CA 4
ATOM 6881 C C . LEU A 1 125 ? 12.865 -8.166 -2.726 1.00 0.00 125 LEU A C 4
ATOM 6882 O O . LEU A 1 125 ? 11.772 -8.407 -3.186 1.00 0.00 125 LEU A O 4
ATOM 6898 N N . PRO A 1 126 ? 13.501 -9.023 -1.980 1.00 0.00 126 PRO A N 4
ATOM 6899 C CA . PRO A 1 126 ? 12.910 -10.325 -1.591 1.00 0.00 126 PRO A CA 4
ATOM 6900 C C . PRO A 1 126 ? 11.461 -10.219 -1.166 1.00 0.00 126 PRO A C 4
ATOM 6901 O O . PRO A 1 126 ? 10.737 -9.332 -1.569 1.00 0.00 126 PRO A O 4
ATOM 6912 N N . THR A 1 127 ? 11.012 -11.125 -0.371 1.00 0.00 127 THR A N 4
ATOM 6913 C CA . THR A 1 127 ? 9.598 -11.094 0.049 1.00 0.00 127 THR A CA 4
ATOM 6914 C C . THR A 1 127 ? 9.320 -12.295 0.944 1.00 0.00 127 THR A C 4
ATOM 6915 O O . THR A 1 127 ? 9.300 -13.424 0.512 1.00 0.00 127 THR A O 4
ATOM 6926 N N . LYS A 1 128 ? 9.122 -12.049 2.194 1.00 0.00 128 LYS A N 4
ATOM 6927 C CA . LYS A 1 128 ? 8.879 -13.158 3.146 1.00 0.00 128 LYS A CA 4
ATOM 6928 C C . LYS A 1 128 ? 7.769 -12.755 4.100 1.00 0.00 128 LYS A C 4
ATOM 6929 O O . LYS A 1 128 ? 7.331 -11.634 4.138 1.00 0.00 128 LYS A O 4
ATOM 6948 N N . ALA A 1 129 ? 7.276 -13.677 4.840 1.00 0.00 129 ALA A N 4
ATOM 6949 C CA . ALA A 1 129 ? 6.172 -13.369 5.784 1.00 0.00 129 ALA A CA 4
ATOM 6950 C C . ALA A 1 129 ? 5.075 -12.552 5.068 1.00 0.00 129 ALA A C 4
ATOM 6957 N N . ALA A 1 11 ? -5.471 17.001 2.421 1.00 0.00 11 ALA A N 5
ATOM 6958 C CA . ALA A 1 11 ? -6.489 16.185 1.715 1.00 0.00 11 ALA A CA 5
ATOM 6959 C C . ALA A 1 11 ? -7.848 16.430 2.341 1.00 0.00 11 ALA A C 5
ATOM 6960 O O . ALA A 1 11 ? -8.584 17.306 1.955 1.00 0.00 11 ALA A O 5
ATOM 6967 N N . GLU A 1 12 ? -8.162 15.666 3.321 1.00 0.00 12 GLU A N 5
ATOM 6968 C CA . GLU A 1 12 ? -9.454 15.836 4.027 1.00 0.00 12 GLU A CA 5
ATOM 6969 C C . GLU A 1 12 ? -10.593 15.619 3.045 1.00 0.00 12 GLU A C 5
ATOM 6970 O O . GLU A 1 12 ? -11.681 16.118 3.205 1.00 0.00 12 GLU A O 5
ATOM 6982 N N . GLU A 1 13 ? -10.338 14.889 2.011 1.00 0.00 13 GLU A N 5
ATOM 6983 C CA . GLU A 1 13 ? -11.399 14.630 0.997 1.00 0.00 13 GLU A CA 5
ATOM 6984 C C . GLU A 1 13 ? -12.266 13.457 1.447 1.00 0.00 13 GLU A C 5
ATOM 6985 O O . GLU A 1 13 ? -12.871 12.765 0.665 1.00 0.00 13 GLU A O 5
ATOM 6997 N N . SER A 1 14 ? -12.323 13.241 2.714 1.00 0.00 14 SER A N 5
ATOM 6998 C CA . SER A 1 14 ? -13.137 12.119 3.276 1.00 0.00 14 SER A CA 5
ATOM 6999 C C . SER A 1 14 ? -12.292 10.847 3.189 1.00 0.00 14 SER A C 5
ATOM 7000 O O . SER A 1 14 ? -11.221 10.829 2.633 1.00 0.00 14 SER A O 5
ATOM 7008 N N . ARG A 1 15 ? -12.775 9.785 3.766 1.00 0.00 15 ARG A N 5
ATOM 7009 C CA . ARG A 1 15 ? -12.015 8.492 3.758 1.00 0.00 15 ARG A CA 5
ATOM 7010 C C . ARG A 1 15 ? -12.742 7.474 2.894 1.00 0.00 15 ARG A C 5
ATOM 7011 O O . ARG A 1 15 ? -13.728 6.892 3.277 1.00 0.00 15 ARG A O 5
ATOM 7032 N N . VAL A 1 16 ? -12.256 7.266 1.716 1.00 0.00 16 VAL A N 5
ATOM 7033 C CA . VAL A 1 16 ? -12.913 6.296 0.798 1.00 0.00 16 VAL A CA 5
ATOM 7034 C C . VAL A 1 16 ? -11.852 5.364 0.224 1.00 0.00 16 VAL A C 5
ATOM 7035 O O . VAL A 1 16 ? -10.680 5.524 0.473 1.00 0.00 16 VAL A O 5
ATOM 7048 N N . PRO A 1 17 ? -12.268 4.376 -0.506 1.00 0.00 17 PRO A N 5
ATOM 7049 C CA . PRO A 1 17 ? -11.331 3.411 -1.119 1.00 0.00 17 PRO A CA 5
ATOM 7050 C C . PRO A 1 17 ? -10.874 3.876 -2.487 1.00 0.00 17 PRO A C 5
ATOM 7051 O O . PRO A 1 17 ? -11.347 3.450 -3.519 1.00 0.00 17 PRO A O 5
ATOM 7062 N N . SER A 1 18 ? -9.950 4.790 -2.495 1.00 0.00 18 SER A N 5
ATOM 7063 C CA . SER A 1 18 ? -9.433 5.341 -3.781 1.00 0.00 18 SER A CA 5
ATOM 7064 C C . SER A 1 18 ? -8.509 4.327 -4.439 1.00 0.00 18 SER A C 5
ATOM 7065 O O . SER A 1 18 ? -7.790 3.601 -3.793 1.00 0.00 18 SER A O 5
ATOM 7073 N N . SER A 1 19 ? -8.538 4.268 -5.727 1.00 0.00 19 SER A N 5
ATOM 7074 C CA . SER A 1 19 ? -7.671 3.302 -6.466 1.00 0.00 19 SER A CA 5
ATOM 7075 C C . SER A 1 19 ? -6.452 4.023 -7.008 1.00 0.00 19 SER A C 5
ATOM 7076 O O . SER A 1 19 ? -6.456 5.200 -7.276 1.00 0.00 19 SER A O 5
ATOM 7084 N N . VAL A 1 20 ? -5.388 3.315 -7.150 1.00 0.00 20 VAL A N 5
ATOM 7085 C CA . VAL A 1 20 ? -4.144 3.938 -7.643 1.00 0.00 20 VAL A CA 5
ATOM 7086 C C . VAL A 1 20 ? -3.317 2.896 -8.395 1.00 0.00 20 VAL A C 5
ATOM 7087 O O . VAL A 1 20 ? -3.655 1.742 -8.454 1.00 0.00 20 VAL A O 5
ATOM 7100 N N . SER A 1 21 ? -2.244 3.300 -9.002 1.00 0.00 21 SER A N 5
ATOM 7101 C CA . SER A 1 21 ? -1.399 2.321 -9.759 1.00 0.00 21 SER A CA 5
ATOM 7102 C C . SER A 1 21 ? -0.101 2.090 -9.011 1.00 0.00 21 SER A C 5
ATOM 7103 O O . SER A 1 21 ? 0.254 2.813 -8.108 1.00 0.00 21 SER A O 5
ATOM 7111 N N . VAL A 1 22 ? 0.599 1.093 -9.375 1.00 0.00 22 VAL A N 5
ATOM 7112 C CA . VAL A 1 22 ? 1.869 0.777 -8.688 1.00 0.00 22 VAL A CA 5
ATOM 7113 C C . VAL A 1 22 ? 2.837 1.938 -8.891 1.00 0.00 22 VAL A C 5
ATOM 7114 O O . VAL A 1 22 ? 3.659 2.249 -8.050 1.00 0.00 22 VAL A O 5
ATOM 7127 N N . THR A 1 23 ? 2.717 2.619 -9.984 1.00 0.00 23 THR A N 5
ATOM 7128 C CA . THR A 1 23 ? 3.637 3.764 -10.260 1.00 0.00 23 THR A CA 5
ATOM 7129 C C . THR A 1 23 ? 3.570 4.755 -9.091 1.00 0.00 23 THR A C 5
ATOM 7130 O O . THR A 1 23 ? 4.564 5.187 -8.571 1.00 0.00 23 THR A O 5
ATOM 7141 N N . VAL A 1 24 ? 2.394 5.114 -8.656 1.00 0.00 24 VAL A N 5
ATOM 7142 C CA . VAL A 1 24 ? 2.298 6.079 -7.520 1.00 0.00 24 VAL A CA 5
ATOM 7143 C C . VAL A 1 24 ? 2.771 5.406 -6.245 1.00 0.00 24 VAL A C 5
ATOM 7144 O O . VAL A 1 24 ? 3.460 5.975 -5.441 1.00 0.00 24 VAL A O 5
ATOM 7157 N N . ALA A 1 25 ? 2.427 4.178 -6.067 1.00 0.00 25 ALA A N 5
ATOM 7158 C CA . ALA A 1 25 ? 2.864 3.453 -4.849 1.00 0.00 25 ALA A CA 5
ATOM 7159 C C . ALA A 1 25 ? 4.378 3.620 -4.705 1.00 0.00 25 ALA A C 5
ATOM 7160 O O . ALA A 1 25 ? 4.907 3.729 -3.617 1.00 0.00 25 ALA A O 5
ATOM 7167 N N . HIS A 1 26 ? 5.078 3.633 -5.793 1.00 0.00 26 HIS A N 5
ATOM 7168 C CA . HIS A 1 26 ? 6.559 3.793 -5.727 1.00 0.00 26 HIS A CA 5
ATOM 7169 C C . HIS A 1 26 ? 6.858 5.131 -5.059 1.00 0.00 26 HIS A C 5
ATOM 7170 O O . HIS A 1 26 ? 7.628 5.217 -4.132 1.00 0.00 26 HIS A O 5
ATOM 7185 N N . ASP A 1 27 ? 6.219 6.180 -5.498 1.00 0.00 27 ASP A N 5
ATOM 7186 C CA . ASP A 1 27 ? 6.438 7.524 -4.856 1.00 0.00 27 ASP A CA 5
ATOM 7187 C C . ASP A 1 27 ? 6.053 7.431 -3.384 1.00 0.00 27 ASP A C 5
ATOM 7188 O O . ASP A 1 27 ? 6.642 8.047 -2.528 1.00 0.00 27 ASP A O 5
ATOM 7197 N N . LEU A 1 28 ? 5.041 6.673 -3.095 1.00 0.00 28 LEU A N 5
ATOM 7198 C CA . LEU A 1 28 ? 4.581 6.533 -1.687 1.00 0.00 28 LEU A CA 5
ATOM 7199 C C . LEU A 1 28 ? 5.481 5.518 -0.978 1.00 0.00 28 LEU A C 5
ATOM 7200 O O . LEU A 1 28 ? 5.664 5.554 0.218 1.00 0.00 28 LEU A O 5
ATOM 7216 N N . LEU A 1 29 ? 6.075 4.636 -1.725 1.00 0.00 29 LEU A N 5
ATOM 7217 C CA . LEU A 1 29 ? 6.991 3.611 -1.129 1.00 0.00 29 LEU A CA 5
ATOM 7218 C C . LEU A 1 29 ? 8.171 4.361 -0.474 1.00 0.00 29 LEU A C 5
ATOM 7219 O O . LEU A 1 29 ? 8.586 4.062 0.624 1.00 0.00 29 LEU A O 5
ATOM 7235 N N . LEU A 1 30 ? 8.703 5.351 -1.136 1.00 0.00 30 LEU A N 5
ATOM 7236 C CA . LEU A 1 30 ? 9.848 6.137 -0.560 1.00 0.00 30 LEU A CA 5
ATOM 7237 C C . LEU A 1 30 ? 9.257 7.152 0.438 1.00 0.00 30 LEU A C 5
ATOM 7238 O O . LEU A 1 30 ? 9.947 7.733 1.244 1.00 0.00 30 LEU A O 5
ATOM 7254 N N . ALA A 1 31 ? 7.976 7.356 0.392 1.00 0.00 31 ALA A N 5
ATOM 7255 C CA . ALA A 1 31 ? 7.337 8.313 1.346 1.00 0.00 31 ALA A CA 5
ATOM 7256 C C . ALA A 1 31 ? 7.441 7.732 2.753 1.00 0.00 31 ALA A C 5
ATOM 7257 O O . ALA A 1 31 ? 7.477 8.430 3.735 1.00 0.00 31 ALA A O 5
ATOM 7264 N N . GLY A 1 32 ? 7.494 6.435 2.850 1.00 0.00 32 GLY A N 5
ATOM 7265 C CA . GLY A 1 32 ? 7.610 5.770 4.184 1.00 0.00 32 GLY A CA 5
ATOM 7266 C C . GLY A 1 32 ? 6.231 5.664 4.828 1.00 0.00 32 GLY A C 5
ATOM 7267 O O . GLY A 1 32 ? 6.044 5.988 5.979 1.00 0.00 32 GLY A O 5
ATOM 7271 N N . HIS A 1 33 ? 5.268 5.212 4.095 1.00 0.00 33 HIS A N 5
ATOM 7272 C CA . HIS A 1 33 ? 3.895 5.076 4.662 1.00 0.00 33 HIS A CA 5
ATOM 7273 C C . HIS A 1 33 ? 3.499 3.599 4.698 1.00 0.00 33 HIS A C 5
ATOM 7274 O O . HIS A 1 33 ? 4.107 2.763 4.070 1.00 0.00 33 HIS A O 5
ATOM 7289 N N . ARG A 1 34 ? 2.490 3.283 5.452 1.00 0.00 34 ARG A N 5
ATOM 7290 C CA . ARG A 1 34 ? 2.027 1.861 5.573 1.00 0.00 34 ARG A CA 5
ATOM 7291 C C . ARG A 1 34 ? 1.620 1.333 4.204 1.00 0.00 34 ARG A C 5
ATOM 7292 O O . ARG A 1 34 ? 0.910 1.960 3.454 1.00 0.00 34 ARG A O 5
ATOM 7313 N N . TYR A 1 35 ? 2.091 0.178 3.873 1.00 0.00 35 TYR A N 5
ATOM 7314 C CA . TYR A 1 35 ? 1.785 -0.432 2.548 1.00 0.00 35 TYR A CA 5
ATOM 7315 C C . TYR A 1 35 ? 1.025 -1.752 2.769 1.00 0.00 35 TYR A C 5
ATOM 7316 O O . TYR A 1 35 ? 1.574 -2.732 3.210 1.00 0.00 35 TYR A O 5
ATOM 7334 N N . LEU A 1 36 ? -0.235 -1.780 2.473 1.00 0.00 36 LEU A N 5
ATOM 7335 C CA . LEU A 1 36 ? -1.035 -3.028 2.661 1.00 0.00 36 LEU A CA 5
ATOM 7336 C C . LEU A 1 36 ? -1.230 -3.694 1.294 1.00 0.00 36 LEU A C 5
ATOM 7337 O O . LEU A 1 36 ? -1.550 -3.059 0.313 1.00 0.00 36 LEU A O 5
ATOM 7353 N N . ASP A 1 37 ? -1.008 -4.959 1.226 1.00 0.00 37 ASP A N 5
ATOM 7354 C CA . ASP A 1 37 ? -1.147 -5.696 -0.067 1.00 0.00 37 ASP A CA 5
ATOM 7355 C C . ASP A 1 37 ? -1.619 -7.109 0.244 1.00 0.00 37 ASP A C 5
ATOM 7356 O O . ASP A 1 37 ? -0.896 -7.913 0.771 1.00 0.00 37 ASP A O 5
ATOM 7365 N N . VAL A 1 38 ? -2.809 -7.427 -0.115 1.00 0.00 38 VAL A N 5
ATOM 7366 C CA . VAL A 1 38 ? -3.308 -8.808 0.109 1.00 0.00 38 VAL A CA 5
ATOM 7367 C C . VAL A 1 38 ? -2.822 -9.677 -1.038 1.00 0.00 38 VAL A C 5
ATOM 7368 O O . VAL A 1 38 ? -3.315 -9.626 -2.144 1.00 0.00 38 VAL A O 5
ATOM 7381 N N . ARG A 1 39 ? -1.832 -10.468 -0.770 1.00 0.00 39 ARG A N 5
ATOM 7382 C CA . ARG A 1 39 ? -1.250 -11.352 -1.824 1.00 0.00 39 ARG A CA 5
ATOM 7383 C C . ARG A 1 39 ? -2.099 -12.613 -1.878 1.00 0.00 39 ARG A C 5
ATOM 7384 O O . ARG A 1 39 ? -2.429 -13.112 -2.928 1.00 0.00 39 ARG A O 5
ATOM 7405 N N . THR A 1 40 ? -2.449 -13.141 -0.742 1.00 0.00 40 THR A N 5
ATOM 7406 C CA . THR A 1 40 ? -3.263 -14.390 -0.737 1.00 0.00 40 THR A CA 5
ATOM 7407 C C . THR A 1 40 ? -3.572 -14.807 0.705 1.00 0.00 40 THR A C 5
ATOM 7408 O O . THR A 1 40 ? -3.070 -14.237 1.644 1.00 0.00 40 THR A O 5
ATOM 7419 N N . PRO A 1 41 ? -4.435 -15.770 0.875 1.00 0.00 41 PRO A N 5
ATOM 7420 C CA . PRO A 1 41 ? -4.818 -16.250 2.224 1.00 0.00 41 PRO A CA 5
ATOM 7421 C C . PRO A 1 41 ? -3.601 -16.671 3.019 1.00 0.00 41 PRO A C 5
ATOM 7422 O O . PRO A 1 41 ? -2.529 -16.122 2.907 1.00 0.00 41 PRO A O 5
ATOM 7433 N N . GLU A 1 42 ? -3.753 -17.675 3.826 1.00 0.00 42 GLU A N 5
ATOM 7434 C CA . GLU A 1 42 ? -2.609 -18.163 4.645 1.00 0.00 42 GLU A CA 5
ATOM 7435 C C . GLU A 1 42 ? -1.472 -18.560 3.704 1.00 0.00 42 GLU A C 5
ATOM 7436 O O . GLU A 1 42 ? -0.323 -18.586 4.076 1.00 0.00 42 GLU A O 5
ATOM 7448 N N . GLU A 1 43 ? -1.783 -18.870 2.479 1.00 0.00 43 GLU A N 5
ATOM 7449 C CA . GLU A 1 43 ? -0.710 -19.251 1.502 1.00 0.00 43 GLU A CA 5
ATOM 7450 C C . GLU A 1 43 ? 0.390 -18.187 1.530 1.00 0.00 43 GLU A C 5
ATOM 7451 O O . GLU A 1 43 ? 1.545 -18.455 1.305 1.00 0.00 43 GLU A O 5
ATOM 7463 N N . PHE A 1 44 ? 0.023 -16.981 1.821 1.00 0.00 44 PHE A N 5
ATOM 7464 C CA . PHE A 1 44 ? 1.013 -15.861 1.936 1.00 0.00 44 PHE A CA 5
ATOM 7465 C C . PHE A 1 44 ? 1.723 -15.964 3.286 1.00 0.00 44 PHE A C 5
ATOM 7466 O O . PHE A 1 44 ? 2.870 -15.608 3.441 1.00 0.00 44 PHE A O 5
ATOM 7483 N N . SER A 1 45 ? 1.028 -16.444 4.275 1.00 0.00 45 SER A N 5
ATOM 7484 C CA . SER A 1 45 ? 1.632 -16.570 5.640 1.00 0.00 45 SER A CA 5
ATOM 7485 C C . SER A 1 45 ? 2.984 -17.254 5.523 1.00 0.00 45 SER A C 5
ATOM 7486 O O . SER A 1 45 ? 3.817 -17.166 6.395 1.00 0.00 45 SER A O 5
ATOM 7494 N N . GLN A 1 46 ? 3.216 -17.929 4.442 1.00 0.00 46 GLN A N 5
ATOM 7495 C CA . GLN A 1 46 ? 4.528 -18.616 4.256 1.00 0.00 46 GLN A CA 5
ATOM 7496 C C . GLN A 1 46 ? 5.611 -17.554 4.051 1.00 0.00 46 GLN A C 5
ATOM 7497 O O . GLN A 1 46 ? 6.788 -17.829 4.075 1.00 0.00 46 GLN A O 5
ATOM 7511 N N . GLY A 1 47 ? 5.202 -16.329 3.881 1.00 0.00 47 GLY A N 5
ATOM 7512 C CA . GLY A 1 47 ? 6.176 -15.205 3.693 1.00 0.00 47 GLY A CA 5
ATOM 7513 C C . GLY A 1 47 ? 5.497 -13.991 3.083 1.00 0.00 47 GLY A C 5
ATOM 7514 O O . GLY A 1 47 ? 4.295 -13.878 3.041 1.00 0.00 47 GLY A O 5
ATOM 7518 N N . HIS A 1 48 ? 6.277 -13.085 2.598 1.00 0.00 48 HIS A N 5
ATOM 7519 C CA . HIS A 1 48 ? 5.709 -11.859 1.974 1.00 0.00 48 HIS A CA 5
ATOM 7520 C C . HIS A 1 48 ? 6.840 -11.013 1.400 1.00 0.00 48 HIS A C 5
ATOM 7521 O O . HIS A 1 48 ? 7.612 -10.394 2.096 1.00 0.00 48 HIS A O 5
ATOM 7536 N N . ALA A 1 49 ? 6.950 -11.024 0.109 1.00 0.00 49 ALA A N 5
ATOM 7537 C CA . ALA A 1 49 ? 8.025 -10.245 -0.561 1.00 0.00 49 ALA A CA 5
ATOM 7538 C C . ALA A 1 49 ? 8.344 -9.003 0.268 1.00 0.00 49 ALA A C 5
ATOM 7539 O O . ALA A 1 49 ? 7.546 -8.523 1.045 1.00 0.00 49 ALA A O 5
ATOM 7546 N N . CYS A 1 50 ? 9.504 -8.487 0.086 1.00 0.00 50 CYS A N 5
ATOM 7547 C CA . CYS A 1 50 ? 9.945 -7.271 0.821 1.00 0.00 50 CYS A CA 5
ATOM 7548 C C . CYS A 1 50 ? 9.627 -6.062 -0.044 1.00 0.00 50 CYS A C 5
ATOM 7549 O O . CYS A 1 50 ? 9.398 -6.152 -1.227 1.00 0.00 50 CYS A O 5
ATOM 7557 N N . GLY A 1 51 ? 9.608 -4.920 0.569 1.00 0.00 51 GLY A N 5
ATOM 7558 C CA . GLY A 1 51 ? 9.316 -3.655 -0.164 1.00 0.00 51 GLY A CA 5
ATOM 7559 C C . GLY A 1 51 ? 7.911 -3.201 0.188 1.00 0.00 51 GLY A C 5
ATOM 7560 O O . GLY A 1 51 ? 7.479 -2.129 -0.165 1.00 0.00 51 GLY A O 5
ATOM 7564 N N . ALA A 1 52 ? 7.183 -4.011 0.879 1.00 0.00 52 ALA A N 5
ATOM 7565 C CA . ALA A 1 52 ? 5.793 -3.623 1.240 1.00 0.00 52 ALA A CA 5
ATOM 7566 C C . ALA A 1 52 ? 5.228 -4.620 2.240 1.00 0.00 52 ALA A C 5
ATOM 7567 O O . ALA A 1 52 ? 5.657 -5.735 2.358 1.00 0.00 52 ALA A O 5
ATOM 7574 N N . ILE A 1 53 ? 4.249 -4.209 2.972 1.00 0.00 53 ILE A N 5
ATOM 7575 C CA . ILE A 1 53 ? 3.637 -5.127 3.955 1.00 0.00 53 ILE A CA 5
ATOM 7576 C C . ILE A 1 53 ? 2.351 -5.721 3.393 1.00 0.00 53 ILE A C 5
ATOM 7577 O O . ILE A 1 53 ? 1.535 -5.055 2.806 1.00 0.00 53 ILE A O 5
ATOM 7593 N N . ASN A 1 54 ? 2.191 -6.996 3.556 1.00 0.00 54 ASN A N 5
ATOM 7594 C CA . ASN A 1 54 ? 0.986 -7.685 3.010 1.00 0.00 54 ASN A CA 5
ATOM 7595 C C . ASN A 1 54 ? 0.133 -8.184 4.149 1.00 0.00 54 ASN A C 5
ATOM 7596 O O . ASN A 1 54 ? 0.607 -8.759 5.096 1.00 0.00 54 ASN A O 5
ATOM 7607 N N . VAL A 1 55 ? -1.118 -7.964 4.070 1.00 0.00 55 VAL A N 5
ATOM 7608 C CA . VAL A 1 55 ? -2.007 -8.435 5.143 1.00 0.00 55 VAL A CA 5
ATOM 7609 C C . VAL A 1 55 ? -3.320 -8.920 4.529 1.00 0.00 55 VAL A C 5
ATOM 7610 O O . VAL A 1 55 ? -4.206 -8.154 4.206 1.00 0.00 55 VAL A O 5
ATOM 7623 N N . PRO A 1 56 ? -3.404 -10.203 4.305 1.00 0.00 56 PRO A N 5
ATOM 7624 C CA . PRO A 1 56 ? -4.606 -10.829 3.719 1.00 0.00 56 PRO A CA 5
ATOM 7625 C C . PRO A 1 56 ? -5.708 -10.989 4.742 1.00 0.00 56 PRO A C 5
ATOM 7626 O O . PRO A 1 56 ? -6.244 -12.054 4.974 1.00 0.00 56 PRO A O 5
ATOM 7637 N N . TYR A 1 57 ? -6.051 -9.904 5.366 1.00 0.00 57 TYR A N 5
ATOM 7638 C CA . TYR A 1 57 ? -7.130 -9.931 6.392 1.00 0.00 57 TYR A CA 5
ATOM 7639 C C . TYR A 1 57 ? -6.867 -11.044 7.386 1.00 0.00 57 TYR A C 5
ATOM 7640 O O . TYR A 1 57 ? -7.700 -11.409 8.183 1.00 0.00 57 TYR A O 5
ATOM 7658 N N . MET A 1 58 ? -5.704 -11.585 7.337 1.00 0.00 58 MET A N 5
ATOM 7659 C CA . MET A 1 58 ? -5.350 -12.682 8.276 1.00 0.00 58 MET A CA 5
ATOM 7660 C C . MET A 1 58 ? -3.854 -12.676 8.545 1.00 0.00 58 MET A C 5
ATOM 7661 O O . MET A 1 58 ? -3.052 -12.344 7.706 1.00 0.00 58 MET A O 5
ATOM 7675 N N . ASN A 1 59 ? -3.481 -13.050 9.718 1.00 0.00 59 ASN A N 5
ATOM 7676 C CA . ASN A 1 59 ? -2.032 -13.078 10.085 1.00 0.00 59 ASN A CA 5
ATOM 7677 C C . ASN A 1 59 ? -1.802 -14.235 11.050 1.00 0.00 59 ASN A C 5
ATOM 7678 O O . ASN A 1 59 ? -2.048 -14.132 12.227 1.00 0.00 59 ASN A O 5
ATOM 7689 N N . ARG A 1 60 ? -1.337 -15.338 10.560 1.00 0.00 60 ARG A N 5
ATOM 7690 C CA . ARG A 1 60 ? -1.068 -16.509 11.464 1.00 0.00 60 ARG A CA 5
ATOM 7691 C C . ARG A 1 60 ? 0.421 -16.809 11.438 1.00 0.00 60 ARG A C 5
ATOM 7692 O O . ARG A 1 60 ? 1.061 -16.799 10.415 1.00 0.00 60 ARG A O 5
ATOM 7713 N N . GLY A 1 61 ? 0.979 -17.075 12.571 1.00 0.00 61 GLY A N 5
ATOM 7714 C CA . GLY A 1 61 ? 2.434 -17.386 12.643 1.00 0.00 61 GLY A CA 5
ATOM 7715 C C . GLY A 1 61 ? 2.796 -17.795 14.061 1.00 0.00 61 GLY A C 5
ATOM 7716 O O . GLY A 1 61 ? 1.956 -18.068 14.886 1.00 0.00 61 GLY A O 5
ATOM 7720 N N . ALA A 1 62 ? 4.043 -17.823 14.350 1.00 0.00 62 ALA A N 5
ATOM 7721 C CA . ALA A 1 62 ? 4.488 -18.202 15.714 1.00 0.00 62 ALA A CA 5
ATOM 7722 C C . ALA A 1 62 ? 4.041 -17.117 16.682 1.00 0.00 62 ALA A C 5
ATOM 7723 O O . ALA A 1 62 ? 4.299 -17.169 17.858 1.00 0.00 62 ALA A O 5
ATOM 7730 N N . SER A 1 63 ? 3.363 -16.143 16.180 1.00 0.00 63 SER A N 5
ATOM 7731 C CA . SER A 1 63 ? 2.874 -15.046 17.055 1.00 0.00 63 SER A CA 5
ATOM 7732 C C . SER A 1 63 ? 1.910 -15.660 18.068 1.00 0.00 63 SER A C 5
ATOM 7733 O O . SER A 1 63 ? 1.513 -15.046 19.029 1.00 0.00 63 SER A O 5
ATOM 7741 N N . GLY A 1 64 ? 1.528 -16.889 17.850 1.00 0.00 64 GLY A N 5
ATOM 7742 C CA . GLY A 1 64 ? 0.581 -17.575 18.790 1.00 0.00 64 GLY A CA 5
ATOM 7743 C C . GLY A 1 64 ? -0.760 -17.781 18.089 1.00 0.00 64 GLY A C 5
ATOM 7744 O O . GLY A 1 64 ? -1.797 -17.891 18.708 1.00 0.00 64 GLY A O 5
ATOM 7748 N N . MET A 1 65 ? -0.734 -17.849 16.796 1.00 0.00 65 MET A N 5
ATOM 7749 C CA . MET A 1 65 ? -1.989 -18.058 16.007 1.00 0.00 65 MET A CA 5
ATOM 7750 C C . MET A 1 65 ? -3.058 -17.053 16.434 1.00 0.00 65 MET A C 5
ATOM 7751 O O . MET A 1 65 ? -3.723 -17.202 17.430 1.00 0.00 65 MET A O 5
ATOM 7765 N N . SER A 1 66 ? -3.229 -16.034 15.662 1.00 0.00 66 SER A N 5
ATOM 7766 C CA . SER A 1 66 ? -4.254 -14.997 15.983 1.00 0.00 66 SER A CA 5
ATOM 7767 C C . SER A 1 66 ? -4.469 -14.134 14.744 1.00 0.00 66 SER A C 5
ATOM 7768 O O . SER A 1 66 ? -3.780 -13.172 14.506 1.00 0.00 66 SER A O 5
ATOM 7776 N N . LYS A 1 67 ? -5.427 -14.484 13.946 1.00 0.00 67 LYS A N 5
ATOM 7777 C CA . LYS A 1 67 ? -5.702 -13.691 12.713 1.00 0.00 67 LYS A CA 5
ATOM 7778 C C . LYS A 1 67 ? -6.943 -12.833 12.953 1.00 0.00 67 LYS A C 5
ATOM 7779 O O . LYS A 1 67 ? -7.856 -13.202 13.655 1.00 0.00 67 LYS A O 5
ATOM 7798 N N . ASN A 1 68 ? -6.946 -11.665 12.394 1.00 0.00 68 ASN A N 5
ATOM 7799 C CA . ASN A 1 68 ? -8.089 -10.717 12.575 1.00 0.00 68 ASN A CA 5
ATOM 7800 C C . ASN A 1 68 ? -9.398 -11.448 12.409 1.00 0.00 68 ASN A C 5
ATOM 7801 O O . ASN A 1 68 ? -9.600 -12.204 11.494 1.00 0.00 68 ASN A O 5
ATOM 7812 N N . THR A 1 69 ? -10.290 -11.226 13.302 1.00 0.00 69 THR A N 5
ATOM 7813 C CA . THR A 1 69 ? -11.601 -11.908 13.225 1.00 0.00 69 THR A CA 5
ATOM 7814 C C . THR A 1 69 ? -12.699 -10.988 13.767 1.00 0.00 69 THR A C 5
ATOM 7815 O O . THR A 1 69 ? -12.448 -10.120 14.570 1.00 0.00 69 THR A O 5
ATOM 7826 N N . ASP A 1 70 ? -13.913 -11.174 13.366 1.00 0.00 70 ASP A N 5
ATOM 7827 C CA . ASP A 1 70 ? -15.016 -10.308 13.896 1.00 0.00 70 ASP A CA 5
ATOM 7828 C C . ASP A 1 70 ? -14.614 -8.849 13.704 1.00 0.00 70 ASP A C 5
ATOM 7829 O O . ASP A 1 70 ? -14.705 -8.037 14.594 1.00 0.00 70 ASP A O 5
ATOM 7838 N N . PHE A 1 71 ? -14.163 -8.532 12.534 1.00 0.00 71 PHE A N 5
ATOM 7839 C CA . PHE A 1 71 ? -13.731 -7.140 12.211 1.00 0.00 71 PHE A CA 5
ATOM 7840 C C . PHE A 1 71 ? -14.812 -6.169 12.677 1.00 0.00 71 PHE A C 5
ATOM 7841 O O . PHE A 1 71 ? -14.569 -5.010 12.937 1.00 0.00 71 PHE A O 5
ATOM 7858 N N . LEU A 1 72 ? -16.019 -6.642 12.756 1.00 0.00 72 LEU A N 5
ATOM 7859 C CA . LEU A 1 72 ? -17.134 -5.759 13.180 1.00 0.00 72 LEU A CA 5
ATOM 7860 C C . LEU A 1 72 ? -16.733 -5.055 14.476 1.00 0.00 72 LEU A C 5
ATOM 7861 O O . LEU A 1 72 ? -16.858 -3.863 14.619 1.00 0.00 72 LEU A O 5
ATOM 7877 N N . GLU A 1 73 ? -16.197 -5.786 15.405 1.00 0.00 73 GLU A N 5
ATOM 7878 C CA . GLU A 1 73 ? -15.713 -5.162 16.674 1.00 0.00 73 GLU A CA 5
ATOM 7879 C C . GLU A 1 73 ? -14.711 -4.062 16.333 1.00 0.00 73 GLU A C 5
ATOM 7880 O O . GLU A 1 73 ? -14.654 -3.037 16.972 1.00 0.00 73 GLU A O 5
ATOM 7892 N N . GLN A 1 74 ? -13.922 -4.260 15.321 1.00 0.00 74 GLN A N 5
ATOM 7893 C CA . GLN A 1 74 ? -12.921 -3.214 14.926 1.00 0.00 74 GLN A CA 5
ATOM 7894 C C . GLN A 1 74 ? -13.618 -2.174 14.057 1.00 0.00 74 GLN A C 5
ATOM 7895 O O . GLN A 1 74 ? -13.506 -0.991 14.271 1.00 0.00 74 GLN A O 5
ATOM 7909 N N . VAL A 1 75 ? -14.359 -2.607 13.082 1.00 0.00 75 VAL A N 5
ATOM 7910 C CA . VAL A 1 75 ? -15.069 -1.633 12.203 1.00 0.00 75 VAL A CA 5
ATOM 7911 C C . VAL A 1 75 ? -16.138 -0.930 13.019 1.00 0.00 75 VAL A C 5
ATOM 7912 O O . VAL A 1 75 ? -16.264 0.274 12.994 1.00 0.00 75 VAL A O 5
ATOM 7925 N N . SER A 1 76 ? -16.903 -1.673 13.755 1.00 0.00 76 SER A N 5
ATOM 7926 C CA . SER A 1 76 ? -17.966 -1.048 14.600 1.00 0.00 76 SER A CA 5
ATOM 7927 C C . SER A 1 76 ? -17.319 0.039 15.455 1.00 0.00 76 SER A C 5
ATOM 7928 O O . SER A 1 76 ? -17.913 1.046 15.756 1.00 0.00 76 SER A O 5
ATOM 7936 N N . SER A 1 77 ? -16.094 -0.158 15.847 1.00 0.00 77 SER A N 5
ATOM 7937 C CA . SER A 1 77 ? -15.390 0.882 16.670 1.00 0.00 77 SER A CA 5
ATOM 7938 C C . SER A 1 77 ? -15.050 2.073 15.784 1.00 0.00 77 SER A C 5
ATOM 7939 O O . SER A 1 77 ? -14.479 3.047 16.222 1.00 0.00 77 SER A O 5
ATOM 7947 N N . HIS A 1 78 ? -15.399 2.006 14.536 1.00 0.00 78 HIS A N 5
ATOM 7948 C CA . HIS A 1 78 ? -15.105 3.142 13.615 1.00 0.00 78 HIS A CA 5
ATOM 7949 C C . HIS A 1 78 ? -13.624 3.086 13.244 1.00 0.00 78 HIS A C 5
ATOM 7950 O O . HIS A 1 78 ? -12.875 4.010 13.455 1.00 0.00 78 HIS A O 5
ATOM 7965 N N . PHE A 1 79 ? -13.194 1.990 12.693 1.00 0.00 79 PHE A N 5
ATOM 7966 C CA . PHE A 1 79 ? -11.752 1.857 12.305 1.00 0.00 79 PHE A CA 5
ATOM 7967 C C . PHE A 1 79 ? -11.576 0.686 11.330 1.00 0.00 79 PHE A C 5
ATOM 7968 O O . PHE A 1 79 ? -12.159 -0.367 11.473 1.00 0.00 79 PHE A O 5
ATOM 7985 N N . GLY A 1 80 ? -10.764 0.877 10.339 1.00 0.00 80 GLY A N 5
ATOM 7986 C CA . GLY A 1 80 ? -10.518 -0.198 9.327 1.00 0.00 80 GLY A CA 5
ATOM 7987 C C . GLY A 1 80 ? -9.085 -0.714 9.436 1.00 0.00 80 GLY A C 5
ATOM 7988 O O . GLY A 1 80 ? -8.146 0.029 9.593 1.00 0.00 80 GLY A O 5
ATOM 7992 N N . GLN A 1 81 ? -8.926 -1.995 9.349 1.00 0.00 81 GLN A N 5
ATOM 7993 C CA . GLN A 1 81 ? -7.561 -2.599 9.424 1.00 0.00 81 GLN A CA 5
ATOM 7994 C C . GLN A 1 81 ? -6.611 -1.803 8.533 1.00 0.00 81 GLN A C 5
ATOM 7995 O O . GLN A 1 81 ? -5.417 -1.846 8.688 1.00 0.00 81 GLN A O 5
ATOM 8009 N N . SER A 1 82 ? -7.133 -1.061 7.610 1.00 0.00 82 SER A N 5
ATOM 8010 C CA . SER A 1 82 ? -6.254 -0.234 6.726 1.00 0.00 82 SER A CA 5
ATOM 8011 C C . SER A 1 82 ? -6.692 1.227 6.858 1.00 0.00 82 SER A C 5
ATOM 8012 O O . SER A 1 82 ? -6.429 2.052 6.017 1.00 0.00 82 SER A O 5
ATOM 8020 N N . ASP A 1 83 ? -7.367 1.541 7.933 1.00 0.00 83 ASP A N 5
ATOM 8021 C CA . ASP A 1 83 ? -7.847 2.951 8.163 1.00 0.00 83 ASP A CA 5
ATOM 8022 C C . ASP A 1 83 ? -6.743 3.921 7.779 1.00 0.00 83 ASP A C 5
ATOM 8023 O O . ASP A 1 83 ? -5.700 3.971 8.389 1.00 0.00 83 ASP A O 5
ATOM 8032 N N . ASN A 1 84 ? -6.963 4.686 6.762 1.00 0.00 84 ASN A N 5
ATOM 8033 C CA . ASN A 1 84 ? -5.933 5.675 6.314 1.00 0.00 84 ASN A CA 5
ATOM 8034 C C . ASN A 1 84 ? -4.659 4.946 5.952 1.00 0.00 84 ASN A C 5
ATOM 8035 O O . ASN A 1 84 ? -3.630 5.122 6.557 1.00 0.00 84 ASN A O 5
ATOM 8046 N N . ILE A 1 85 ? -4.717 4.122 4.967 1.00 0.00 85 ILE A N 5
ATOM 8047 C CA . ILE A 1 85 ? -3.501 3.375 4.567 1.00 0.00 85 ILE A CA 5
ATOM 8048 C C . ILE A 1 85 ? -3.503 3.176 3.061 1.00 0.00 85 ILE A C 5
ATOM 8049 O O . ILE A 1 85 ? -4.410 3.575 2.369 1.00 0.00 85 ILE A O 5
ATOM 8065 N N . ILE A 1 86 ? -2.479 2.600 2.544 1.00 0.00 86 ILE A N 5
ATOM 8066 C CA . ILE A 1 86 ? -2.429 2.347 1.083 1.00 0.00 86 ILE A CA 5
ATOM 8067 C C . ILE A 1 86 ? -2.525 0.856 0.826 1.00 0.00 86 ILE A C 5
ATOM 8068 O O . ILE A 1 86 ? -1.658 0.088 1.165 1.00 0.00 86 ILE A O 5
ATOM 8084 N N . VAL A 1 87 ? -3.597 0.440 0.246 1.00 0.00 87 VAL A N 5
ATOM 8085 C CA . VAL A 1 87 ? -3.811 -1.012 0.021 1.00 0.00 87 VAL A CA 5
ATOM 8086 C C . VAL A 1 87 ? -3.725 -1.298 -1.476 1.00 0.00 87 VAL A C 5
ATOM 8087 O O . VAL A 1 87 ? -3.559 -0.416 -2.288 1.00 0.00 87 VAL A O 5
ATOM 8100 N N . GLY A 1 88 ? -3.791 -2.540 -1.834 1.00 0.00 88 GLY A N 5
ATOM 8101 C CA . GLY A 1 88 ? -3.711 -2.933 -3.274 1.00 0.00 88 GLY A CA 5
ATOM 8102 C C . GLY A 1 88 ? -4.009 -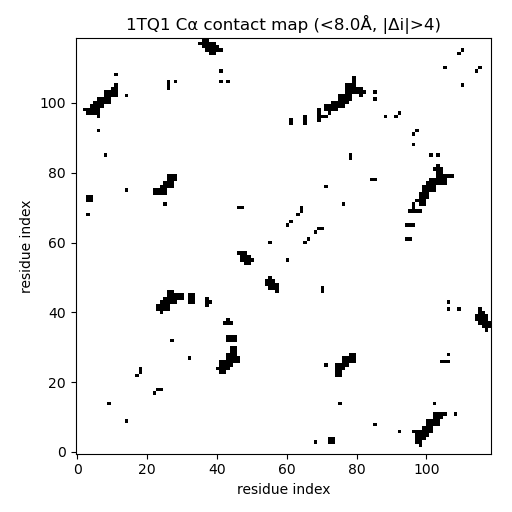4.415 -3.435 1.00 0.00 88 GLY A C 5
ATOM 8103 O O . GLY A 1 88 ? -4.190 -5.130 -2.477 1.00 0.00 88 GLY A O 5
ATOM 8107 N N . CYS A 1 89 ? -4.059 -4.870 -4.646 1.00 0.00 89 CYS A N 5
ATOM 8108 C CA . CYS A 1 89 ? -4.352 -6.311 -4.890 1.00 0.00 89 CYS A CA 5
ATOM 8109 C C . CYS A 1 89 ? -3.289 -6.892 -5.812 1.00 0.00 89 CYS A C 5
ATOM 8110 O O . CYS A 1 89 ? -3.059 -6.422 -6.901 1.00 0.00 89 CYS A O 5
ATOM 8118 N N . GLN A 1 90 ? -2.598 -7.881 -5.340 1.00 0.00 90 GLN A N 5
ATOM 8119 C CA . GLN A 1 90 ? -1.505 -8.507 -6.146 1.00 0.00 90 GLN A CA 5
ATOM 8120 C C . GLN A 1 90 ? -2.078 -9.190 -7.376 1.00 0.00 90 GLN A C 5
ATOM 8121 O O . GLN A 1 90 ? -1.509 -9.175 -8.440 1.00 0.00 90 GLN A O 5
ATOM 8135 N N . SER A 1 91 ? -3.203 -9.809 -7.216 1.00 0.00 91 SER A N 5
ATOM 8136 C CA . SER A 1 91 ? -3.850 -10.526 -8.357 1.00 0.00 91 SER A CA 5
ATOM 8137 C C . SER A 1 91 ? -4.177 -9.530 -9.463 1.00 0.00 91 SER A C 5
ATOM 8138 O O . SER A 1 91 ? -4.244 -8.342 -9.259 1.00 0.00 91 SER A O 5
ATOM 8146 N N . GLY A 1 92 ? -4.381 -10.024 -10.641 1.00 0.00 92 GLY A N 5
ATOM 8147 C CA . GLY A 1 92 ? -4.700 -9.130 -11.790 1.00 0.00 92 GLY A CA 5
ATOM 8148 C C . GLY A 1 92 ? -5.709 -8.069 -11.358 1.00 0.00 92 GLY A C 5
ATOM 8149 O O . GLY A 1 92 ? -6.381 -8.194 -10.360 1.00 0.00 92 GLY A O 5
ATOM 8153 N N . GLY A 1 93 ? -5.809 -7.027 -12.113 1.00 0.00 93 GLY A N 5
ATOM 8154 C CA . GLY A 1 93 ? -6.766 -5.930 -11.784 1.00 0.00 93 GLY A CA 5
ATOM 8155 C C . GLY A 1 93 ? -8.163 -6.516 -11.631 1.00 0.00 93 GLY A C 5
ATOM 8156 O O . GLY A 1 93 ? -8.995 -6.004 -10.920 1.00 0.00 93 GLY A O 5
ATOM 8160 N N . ARG A 1 94 ? -8.426 -7.596 -12.307 1.00 0.00 94 ARG A N 5
ATOM 8161 C CA . ARG A 1 94 ? -9.778 -8.235 -12.218 1.00 0.00 94 ARG A CA 5
ATOM 8162 C C . ARG A 1 94 ? -10.090 -8.513 -10.760 1.00 0.00 94 ARG A C 5
ATOM 8163 O O . ARG A 1 94 ? -11.226 -8.550 -10.348 1.00 0.00 94 ARG A O 5
ATOM 8184 N N . SER A 1 95 ? -9.084 -8.721 -9.971 1.00 0.00 95 SER A N 5
ATOM 8185 C CA . SER A 1 95 ? -9.314 -9.015 -8.526 1.00 0.00 95 SER A CA 5
ATOM 8186 C C . SER A 1 95 ? -9.450 -7.708 -7.765 1.00 0.00 95 SER A C 5
ATOM 8187 O O . SER A 1 95 ? -10.171 -7.606 -6.799 1.00 0.00 95 SER A O 5
ATOM 8195 N N . ILE A 1 96 ? -8.769 -6.703 -8.194 1.00 0.00 96 ILE A N 5
ATOM 8196 C CA . ILE A 1 96 ? -8.840 -5.394 -7.489 1.00 0.00 96 ILE A CA 5
ATOM 8197 C C . ILE A 1 96 ? -10.283 -4.899 -7.511 1.00 0.00 96 ILE A C 5
ATOM 8198 O O . ILE A 1 96 ? -10.745 -4.243 -6.607 1.00 0.00 96 ILE A O 5
ATOM 8214 N N . LYS A 1 97 ? -11.018 -5.239 -8.527 1.00 0.00 97 LYS A N 5
ATOM 8215 C CA . LYS A 1 97 ? -12.451 -4.803 -8.595 1.00 0.00 97 LYS A CA 5
ATOM 8216 C C . LYS A 1 97 ? -13.201 -5.422 -7.413 1.00 0.00 97 LYS A C 5
ATOM 8217 O O . LYS A 1 97 ? -13.923 -4.769 -6.700 1.00 0.00 97 LYS A O 5
ATOM 8236 N N . ALA A 1 98 ? -13.025 -6.680 -7.192 1.00 0.00 98 ALA A N 5
ATOM 8237 C CA . ALA A 1 98 ? -13.737 -7.348 -6.066 1.00 0.00 98 ALA A CA 5
ATOM 8238 C C . ALA A 1 98 ? -13.409 -6.623 -4.761 1.00 0.00 98 ALA A C 5
ATOM 8239 O O . ALA A 1 98 ? -14.267 -6.252 -3.993 1.00 0.00 98 ALA A O 5
ATOM 8246 N N . THR A 1 99 ? -12.163 -6.412 -4.522 1.00 0.00 99 THR A N 5
ATOM 8247 C CA . THR A 1 99 ? -11.726 -5.709 -3.290 1.00 0.00 99 THR A CA 5
ATOM 8248 C C . THR A 1 99 ? -12.388 -4.325 -3.252 1.00 0.00 99 THR A C 5
ATOM 8249 O O . THR A 1 99 ? -12.962 -3.905 -2.273 1.00 0.00 99 THR A O 5
ATOM 8260 N N . THR A 1 100 ? -12.325 -3.628 -4.332 1.00 0.00 100 THR A N 5
ATOM 8261 C CA . THR A 1 100 ? -12.943 -2.281 -4.419 1.00 0.00 100 THR A CA 5
ATOM 8262 C C . THR A 1 100 ? -14.436 -2.392 -4.069 1.00 0.00 100 THR A C 5
ATOM 8263 O O . THR A 1 100 ? -14.953 -1.678 -3.241 1.00 0.00 100 THR A O 5
ATOM 8274 N N . ASP A 1 101 ? -15.121 -3.321 -4.662 1.00 0.00 101 ASP A N 5
ATOM 8275 C CA . ASP A 1 101 ? -16.575 -3.526 -4.344 1.00 0.00 101 ASP A CA 5
ATOM 8276 C C . ASP A 1 101 ? -16.684 -3.988 -2.893 1.00 0.00 101 ASP A C 5
ATOM 8277 O O . ASP A 1 101 ? -17.566 -3.596 -2.159 1.00 0.00 101 ASP A O 5
ATOM 8286 N N . LEU A 1 102 ? -15.793 -4.841 -2.484 1.00 0.00 102 LEU A N 5
ATOM 8287 C CA . LEU A 1 102 ? -15.829 -5.352 -1.087 1.00 0.00 102 LEU A CA 5
ATOM 8288 C C . LEU A 1 102 ? -15.479 -4.213 -0.138 1.00 0.00 102 LEU A C 5
ATOM 8289 O O . LEU A 1 102 ? -16.092 -4.022 0.886 1.00 0.00 102 LEU A O 5
ATOM 8305 N N . LEU A 1 103 ? -14.529 -3.418 -0.505 1.00 0.00 103 LEU A N 5
ATOM 8306 C CA . LEU A 1 103 ? -14.145 -2.256 0.345 1.00 0.00 103 LEU A CA 5
ATOM 8307 C C . LEU A 1 103 ? -15.269 -1.217 0.307 1.00 0.00 103 LEU A C 5
ATOM 8308 O O . LEU A 1 103 ? -15.500 -0.491 1.248 1.00 0.00 103 LEU A O 5
ATOM 8324 N N . HIS A 1 104 ? -16.002 -1.161 -0.766 1.00 0.00 104 HIS A N 5
ATOM 8325 C CA . HIS A 1 104 ? -17.122 -0.173 -0.869 1.00 0.00 104 HIS A CA 5
ATOM 8326 C C . HIS A 1 104 ? -18.171 -0.513 0.196 1.00 0.00 104 HIS A C 5
ATOM 8327 O O . HIS A 1 104 ? -18.816 0.340 0.761 1.00 0.00 104 HIS A O 5
ATOM 8342 N N . ALA A 1 105 ? -18.321 -1.761 0.499 1.00 0.00 105 ALA A N 5
ATOM 8343 C CA . ALA A 1 105 ? -19.325 -2.167 1.525 1.00 0.00 105 ALA A CA 5
ATOM 8344 C C . ALA A 1 105 ? -18.647 -3.108 2.516 1.00 0.00 105 ALA A C 5
ATOM 8345 O O . ALA A 1 105 ? -19.218 -4.051 2.998 1.00 0.00 105 ALA A O 5
ATOM 8352 N N . GLY A 1 106 ? -17.412 -2.844 2.822 1.00 0.00 106 GLY A N 5
ATOM 8353 C CA . GLY A 1 106 ? -16.663 -3.700 3.791 1.00 0.00 106 GLY A CA 5
ATOM 8354 C C . GLY A 1 106 ? -15.605 -2.862 4.496 1.00 0.00 106 GLY A C 5
ATOM 8355 O O . GLY A 1 106 ? -15.674 -2.612 5.678 1.00 0.00 106 GLY A O 5
ATOM 8359 N N . PHE A 1 107 ? -14.622 -2.435 3.780 1.00 0.00 107 PHE A N 5
ATOM 8360 C CA . PHE A 1 107 ? -13.540 -1.620 4.401 1.00 0.00 107 PHE A CA 5
ATOM 8361 C C . PHE A 1 107 ? -13.164 -0.474 3.460 1.00 0.00 107 PHE A C 5
ATOM 8362 O O . PHE A 1 107 ? -13.368 -0.534 2.271 1.00 0.00 107 PHE A O 5
ATOM 8379 N N . THR A 1 108 ? -12.616 0.578 3.985 1.00 0.00 108 THR A N 5
ATOM 8380 C CA . THR A 1 108 ? -12.232 1.725 3.116 1.00 0.00 108 THR A CA 5
ATOM 8381 C C . THR A 1 108 ? -11.317 2.683 3.883 1.00 0.00 108 THR A C 5
ATOM 8382 O O . THR A 1 108 ? -10.735 2.343 4.886 1.00 0.00 108 THR A O 5
ATOM 8393 N N . GLY A 1 109 ? -11.194 3.880 3.405 1.00 0.00 109 GLY A N 5
ATOM 8394 C CA . GLY A 1 109 ? -10.312 4.892 4.071 1.00 0.00 109 GLY A CA 5
ATOM 8395 C C . GLY A 1 109 ? -8.867 4.611 3.688 1.00 0.00 109 GLY A C 5
ATOM 8396 O O . GLY A 1 109 ? -7.941 5.000 4.357 1.00 0.00 109 GLY A O 5
ATOM 8400 N N . VAL A 1 110 ? -8.670 3.919 2.615 1.00 0.00 110 VAL A N 5
ATOM 8401 C CA . VAL A 1 110 ? -7.287 3.579 2.190 1.00 0.00 110 VAL A CA 5
ATOM 8402 C C . VAL A 1 110 ? -7.180 3.648 0.672 1.00 0.00 110 VAL A C 5
ATOM 8403 O O . VAL A 1 110 ? -8.158 3.738 -0.026 1.00 0.00 110 VAL A O 5
ATOM 8416 N N . LYS A 1 111 ? -5.997 3.615 0.161 1.00 0.00 111 LYS A N 5
ATOM 8417 C CA . LYS A 1 111 ? -5.830 3.695 -1.313 1.00 0.00 111 LYS A CA 5
ATOM 8418 C C . LYS A 1 111 ? -5.655 2.280 -1.865 1.00 0.00 111 LYS A C 5
ATOM 8419 O O . LYS A 1 111 ? -5.143 1.395 -1.219 1.00 0.00 111 LYS A O 5
ATOM 8438 N N . ASP A 1 112 ? -6.103 2.070 -3.063 1.00 0.00 112 ASP A N 5
ATOM 8439 C CA . ASP A 1 112 ? -6.005 0.717 -3.685 1.00 0.00 112 ASP A CA 5
ATOM 8440 C C . ASP A 1 112 ? -5.012 0.780 -4.831 1.00 0.00 112 ASP A C 5
ATOM 8441 O O . ASP A 1 112 ? -5.268 1.352 -5.862 1.00 0.00 112 ASP A O 5
ATOM 8450 N N . ILE A 1 113 ? -3.882 0.205 -4.653 1.00 0.00 113 ILE A N 5
ATOM 8451 C CA . ILE A 1 113 ? -2.860 0.219 -5.724 1.00 0.00 113 ILE A CA 5
ATOM 8452 C C . ILE A 1 113 ? -3.134 -0.892 -6.729 1.00 0.00 113 ILE A C 5
ATOM 8453 O O . ILE A 1 113 ? -3.261 -2.043 -6.386 1.00 0.00 113 ILE A O 5
ATOM 8469 N N . VAL A 1 114 ? -3.246 -0.555 -7.972 1.00 0.00 114 VAL A N 5
ATOM 8470 C CA . VAL A 1 114 ? -3.535 -1.594 -9.002 1.00 0.00 114 VAL A CA 5
ATOM 8471 C C . VAL A 1 114 ? -2.248 -1.968 -9.727 1.00 0.00 114 VAL A C 5
ATOM 8472 O O . VAL A 1 114 ? -1.440 -1.133 -10.072 1.00 0.00 114 VAL A O 5
ATOM 8485 N N . GLY A 1 115 ? -2.072 -3.219 -9.963 1.00 0.00 115 GLY A N 5
ATOM 8486 C CA . GLY A 1 115 ? -0.857 -3.696 -10.679 1.00 0.00 115 GLY A CA 5
ATOM 8487 C C . GLY A 1 115 ? -0.749 -5.210 -10.557 1.00 0.00 115 GLY A C 5
ATOM 8488 O O . GLY A 1 115 ? -1.727 -5.923 -10.508 1.00 0.00 115 GLY A O 5
ATOM 8492 N N . GLY A 1 116 ? 0.444 -5.703 -10.516 1.00 0.00 116 GLY A N 5
ATOM 8493 C CA . GLY A 1 116 ? 0.653 -7.175 -10.403 1.00 0.00 116 GLY A CA 5
ATOM 8494 C C . GLY A 1 116 ? 2.007 -7.452 -9.750 1.00 0.00 116 GLY A C 5
ATOM 8495 O O . GLY A 1 116 ? 2.728 -6.562 -9.364 1.00 0.00 116 GLY A O 5
ATOM 8499 N N . TYR A 1 117 ? 2.340 -8.693 -9.647 1.00 0.00 117 TYR A N 5
ATOM 8500 C CA . TYR A 1 117 ? 3.636 -9.118 -9.036 1.00 0.00 117 TYR A CA 5
ATOM 8501 C C . TYR A 1 117 ? 4.793 -8.505 -9.812 1.00 0.00 117 TYR A C 5
ATOM 8502 O O . TYR A 1 117 ? 5.830 -8.188 -9.274 1.00 0.00 117 TYR A O 5
ATOM 8520 N N . SER A 1 118 ? 4.618 -8.343 -11.082 1.00 0.00 118 SER A N 5
ATOM 8521 C CA . SER A 1 118 ? 5.703 -7.754 -11.920 1.00 0.00 118 SER A CA 5
ATOM 8522 C C . SER A 1 118 ? 6.088 -6.398 -11.362 1.00 0.00 118 SER A C 5
ATOM 8523 O O . SER A 1 118 ? 7.218 -5.978 -11.430 1.00 0.00 118 SER A O 5
ATOM 8531 N N . ALA A 1 119 ? 5.155 -5.712 -10.802 1.00 0.00 119 ALA A N 5
ATOM 8532 C CA . ALA A 1 119 ? 5.463 -4.377 -10.223 1.00 0.00 119 ALA A CA 5
ATOM 8533 C C . ALA A 1 119 ? 6.477 -4.549 -9.098 1.00 0.00 119 ALA A C 5
ATOM 8534 O O . ALA A 1 119 ? 7.399 -3.787 -8.952 1.00 0.00 119 ALA A O 5
ATOM 8541 N N . TRP A 1 120 ? 6.311 -5.565 -8.304 1.00 0.00 120 TRP A N 5
ATOM 8542 C CA . TRP A 1 120 ? 7.271 -5.818 -7.181 1.00 0.00 120 TRP A CA 5
ATOM 8543 C C . TRP A 1 120 ? 8.641 -6.026 -7.802 1.00 0.00 120 TRP A C 5
ATOM 8544 O O . TRP A 1 120 ? 9.656 -5.639 -7.272 1.00 0.00 120 TRP A O 5
ATOM 8565 N N . ALA A 1 121 ? 8.677 -6.606 -8.956 1.00 0.00 121 ALA A N 5
ATOM 8566 C CA . ALA A 1 121 ? 9.982 -6.833 -9.637 1.00 0.00 121 ALA A CA 5
ATOM 8567 C C . ALA A 1 121 ? 10.690 -5.496 -9.799 1.00 0.00 121 ALA A C 5
ATOM 8568 O O . ALA A 1 121 ? 11.886 -5.385 -9.676 1.00 0.00 121 ALA A O 5
ATOM 8575 N N . LYS A 1 122 ? 9.950 -4.466 -10.080 1.00 0.00 122 LYS A N 5
ATOM 8576 C CA . LYS A 1 122 ? 10.566 -3.120 -10.249 1.00 0.00 122 LYS A CA 5
ATOM 8577 C C . LYS A 1 122 ? 11.336 -2.798 -8.968 1.00 0.00 122 LYS A C 5
ATOM 8578 O O . LYS A 1 122 ? 12.425 -2.272 -8.992 1.00 0.00 122 LYS A O 5
ATOM 8597 N N . ASN A 1 123 ? 10.794 -3.152 -7.837 1.00 0.00 123 ASN A N 5
ATOM 8598 C CA . ASN A 1 123 ? 11.514 -2.907 -6.541 1.00 0.00 123 ASN A CA 5
ATOM 8599 C C . ASN A 1 123 ? 12.800 -3.722 -6.545 1.00 0.00 123 ASN A C 5
ATOM 8600 O O . ASN A 1 123 ? 13.889 -3.200 -6.528 1.00 0.00 123 ASN A O 5
ATOM 8611 N N . GLY A 1 124 ? 12.671 -5.014 -6.550 1.00 0.00 124 GLY A N 5
ATOM 8612 C CA . GLY A 1 124 ? 13.872 -5.901 -6.555 1.00 0.00 124 GLY A CA 5
ATOM 8613 C C . GLY A 1 124 ? 14.164 -6.342 -5.122 1.00 0.00 124 GLY A C 5
ATOM 8614 O O . GLY A 1 124 ? 15.228 -6.818 -4.807 1.00 0.00 124 GLY A O 5
ATOM 8618 N N . LEU A 1 125 ? 13.218 -6.191 -4.247 1.00 0.00 125 LEU A N 5
ATOM 8619 C CA . LEU A 1 125 ? 13.444 -6.598 -2.828 1.00 0.00 125 LEU A CA 5
ATOM 8620 C C . LEU A 1 125 ? 12.325 -7.544 -2.387 1.00 0.00 125 LEU A C 5
ATOM 8621 O O . LEU A 1 125 ? 11.441 -7.164 -1.655 1.00 0.00 125 LEU A O 5
ATOM 8637 N N . PRO A 1 126 ? 12.338 -8.747 -2.884 1.00 0.00 126 PRO A N 5
ATOM 8638 C CA . PRO A 1 126 ? 11.303 -9.754 -2.548 1.00 0.00 126 PRO A CA 5
ATOM 8639 C C . PRO A 1 126 ? 11.726 -10.696 -1.441 1.00 0.00 126 PRO A C 5
ATOM 8640 O O . PRO A 1 126 ? 12.671 -11.448 -1.564 1.00 0.00 126 PRO A O 5
ATOM 8651 N N . THR A 1 127 ? 11.055 -10.657 -0.344 1.00 0.00 127 THR A N 5
ATOM 8652 C CA . THR A 1 127 ? 11.405 -11.569 0.760 1.00 0.00 127 THR A CA 5
ATOM 8653 C C . THR A 1 127 ? 10.168 -12.359 1.162 1.00 0.00 127 THR A C 5
ATOM 8654 O O . THR A 1 127 ? 9.103 -11.823 1.369 1.00 0.00 127 THR A O 5
ATOM 8665 N N . LYS A 1 128 ? 10.304 -13.638 1.257 1.00 0.00 128 LYS A N 5
ATOM 8666 C CA . LYS A 1 128 ? 9.148 -14.491 1.624 1.00 0.00 128 LYS A CA 5
ATOM 8667 C C . LYS A 1 128 ? 9.599 -15.940 1.669 1.00 0.00 128 LYS A C 5
ATOM 8668 O O . LYS A 1 128 ? 10.406 -16.384 0.893 1.00 0.00 128 LYS A O 5
ATOM 8687 N N . ALA A 1 129 ? 9.116 -16.670 2.604 1.00 0.00 129 ALA A N 5
ATOM 8688 C CA . ALA A 1 129 ? 9.532 -18.088 2.737 1.00 0.00 129 ALA A CA 5
ATOM 8689 C C . ALA A 1 129 ? 11.038 -18.170 3.070 1.00 0.00 129 ALA A C 5
#

InterPro domains:
  IPR001763 Rhodanese-like domain [PF00581] (25-113)
  IPR001763 Rhodanese-like domain [PS50206] (20-120)
  IPR001763 Rhodanese-like domain [SM00450] (11-117)
  IPR036873 Rhodanese-like domain superfamily [G3DSA:3.40.250.10] (1-120)
  IPR036873 Rhodanese-like domain superfamily [SSF52821] (8-118)
  IPR052367 Thiosulfate Sulfurtransferase/Rhodanese-like Domain-Containing Protein [PTHR45431] (4-119)

Secondary structure (P-SEA, 3-state):
ccccbbbbbbcaaaaaaaaaaccbbbbbccccccccccccccccccccccccccccccccccccccccccccccbbbbccccaaaaaaaaaaaaaccccbbbbcccaaaaaaacccccc

Organism: Arabidopsis thaliana (NCBI:txid3702)

Foldseek 3Di:
DPPDWFAAEAALVVVVVVLVVPFAEEEAADDCVQLQWWFPSHHYANQFHQDPVVGDGHDCCCVVVVVVAAPQQQHAYEYQPAVVVVVVVNVCCRVPNISYYYYHDHVVSVVVVVGIIGD

Solvent-accessible surface area: 7601 Å² total; per-residue (Å²): 149,156,140,60,123,78,68,40,75,36,38,48,91,86,1,92,95,52,30,125,66,64,99,149,12,15,0,9,111,58,96,126,13,82,93,126,20,97,12,53,50,3,71,4,19,24,74,4,39,161,31,120,104,53,103,21,106,89,111,77,58,50,122,118,31,44,62,152,116,14,48,2,29,122,12,6,3,2,27,67,43,25,45,188,12,54,136,41,13,60,91,66,54,145,66,34,23,23,6,6,82,17,1,52,10,3,75,71,34,60,48,161,76,47,124,74,74,96,135